Protein AF-0000000084535121 (afdb_homodimer)

Organism: Streptomyces rubellomurinus (strain ATCC 31215) (NCBI:txid359131)

Radius of gyration: 34.76 Å; Cα contacts (8 Å, |Δi|>4): 425; chains: 2; bounding box: 205×73×50 Å

Secondary structure (DSSP, 8-state):
-----------------------------HHHHHHHHHHHHHHHHHHTT--TTT--HHHHHHHHT--HHHHHTT-SSHHHHHHHHHHHHSPPPPPP-SS-HHHHHHHHHHHHHHHHHHHHH-HHHHHHHHHHHH-HHHHHHHIIIIIHHHHHHHHHHHHHHHHTTSS-SSS-HHHHHHHHHHHHHHHHHH-TT-----TTHHHHHHHHHHH-SSPP-----/-----------------------------HHHHHHHHHHHHHHHHHHTT--TTT--HHHHHHHHT--HHHHHTT-SSHHHHHHHHHHHHSPPPPPP-SS-HHHHHHHHHHHHHHHHHHHHH-HHHHHHHHHHHH-HHHHHHHIIIIIHHHHHHHHHHHHHHHHTTSS-SSS-HHHHHHHHHHHHHHHHHH-TT-----TTHHHHHHHHHHH-SSPP-----

Solvent-accessible surface area (backbone atoms only — not comparable to full-atom values): 25268 Å² total; per-residue (Å²): 134,83,80,77,77,79,80,79,76,76,77,77,72,77,69,77,75,75,69,77,71,78,74,73,74,81,66,67,57,70,68,54,47,51,50,48,32,41,44,50,26,51,51,49,42,39,72,72,65,48,49,80,86,71,58,44,66,66,58,38,19,61,65,34,71,46,56,62,66,66,51,50,74,75,24,92,42,64,41,49,44,54,39,48,49,54,51,65,75,40,78,74,84,79,73,81,74,80,68,54,45,65,55,37,50,29,48,55,43,36,50,53,34,49,43,35,52,47,43,72,70,31,62,67,52,44,51,49,50,52,54,33,68,66,33,70,69,32,43,55,36,34,40,63,69,49,49,46,54,53,50,49,54,51,45,52,43,48,52,46,15,33,74,70,54,58,28,40,74,92,56,56,65,69,58,51,41,26,56,68,46,8,20,53,52,39,45,48,67,74,32,91,81,48,86,63,77,59,85,56,49,31,49,53,51,51,52,42,41,36,65,18,41,32,50,77,79,66,74,82,123,135,80,80,76,75,79,79,78,76,75,74,77,71,77,70,74,77,75,68,77,70,76,74,75,74,80,66,67,56,70,67,52,46,50,49,50,34,40,45,49,27,50,52,51,43,39,72,72,64,49,48,80,86,70,58,44,65,67,59,38,19,60,66,35,72,47,56,61,66,66,51,51,74,76,23,92,43,63,42,49,45,54,41,49,50,53,51,64,75,41,76,75,85,80,72,83,75,80,66,53,46,65,55,37,50,28,47,55,44,38,50,53,35,51,43,36,53,47,42,73,69,30,60,65,51,44,54,50,50,53,53,32,67,64,33,70,68,32,43,54,37,34,42,64,69,49,48,47,55,54,49,50,52,52,44,52,44,47,51,48,15,34,74,73,54,56,27,40,74,92,57,55,67,68,59,51,43,28,55,67,46,7,20,52,51,39,45,47,68,76,31,91,80,47,85,63,75,58,85,57,47,32,50,53,51,50,52,42,42,36,66,19,40,33,52,78,78,67,74,82,122

Foldseek 3Di:
DPPPPDDPPPPVPPPPPPPPDPPDPPPDPPLVLLLVLLLVLVVVCVVVPQALVRDDLVSSCVSSVHDSVSVCVPPVDSLLSLLVSLLVVFDDQDDQPPDALLVRLLVLLLSLLVRLVCCLPPVVNVRSVVRLVVDVSNVVSNCVPPVVVSLVSNLVSQVRCCVVPLDPDPDDSVVVSCQSNVVSNVQSPPDSPRDSPPSCVSVVSSVDSSVDDDDDPPPPD/DPPPPDPPPPPVPPPPPPPPDPPDPPPDPPLVLLLVLLLVLVVVCVVVPQALVRDDLVSSCVSSVHDSVSVCVPPVGSLLSLLVSLLVVFDDQDDDPPDALLVVLLVLLLSLLVRLVCCLPPVVNVRSVVRLVVDVSNVVSNCVPPVVVSLVSNLVSQVRCCVVPLDPDPDDSVVVSCQSNVVSNVQSPPDSPRDSPPSCVSVVSSVDSSVDDDDDPPPPD

Sequence (442 aa):
MKTETPAAGADDPTAASGQPCPAARRGRPRSEAAEQAIFTAVEDLMAAGTTMSELTIEGIATAAGVGKATIYRRWPNKEALLVDVVGRLELQIPEPTGGTARDDLINIVDYTRRRGLAKRSAWILKAAFGQMQSLPGLHLAYRERVIKPRREAALRVIRRAVDEGVLRADLDVALLGDLLMGPIVYRSMLWDDSDLEDPDLARKMIDSLLEGLAPSTSPASMKTETPAAGADDPTAASGQPCPAARRGRPRSEAAEQAIFTAVEDLMAAGTTMSELTIEGIATAAGVGKATIYRRWPNKEALLVDVVGRLELQIPEPTGGTARDDLINIVDYTRRRGLAKRSAWILKAAFGQMQSLPGLHLAYRERVIKPRREAALRVIRRAVDEGVLRADLDVALLGDLLMGPIVYRSMLWDDSDLEDPDLARKMIDSLLEGLAPSTSPAS

Nearest PDB structures (foldseek):
  2fq4-assembly1_A-2  TM=7.867E-01  e=3.434E-07  Bacillus cereus ATCC 14579
  2id3-assembly1_A  TM=6.563E-01  e=5.015E-05  Streptomyces coelicolor
  2o7t-assembly1_A-2  TM=3.309E-01  e=7.830E-04  Corynebacterium glutamicum
  5nz1-assembly2_C  TM=4.377E-01  e=5.538E-03  Mycobacterium tuberculosis H37Rv
  3q0v-assembly1_A  TM=3.929E-01  e=6.672E-03  Mycobacterium tuberculosis

Structure (mmCIF, N/CA/C/O backbone):
data_AF-0000000084535121-model_v1
#
loop_
_entity.id
_entity.type
_entity.pdbx_description
1 polymer 'HTH tetR-type domain-containing protein'
#
loop_
_atom_site.group_PDB
_atom_site.id
_atom_site.type_symbol
_atom_site.label_atom_id
_atom_site.label_alt_id
_atom_site.label_comp_id
_atom_site.label_asym_id
_atom_site.label_entity_id
_atom_site.label_seq_id
_atom_site.pdbx_PDB_ins_code
_atom_site.Cartn_x
_atom_site.Cartn_y
_atom_site.Cartn_z
_atom_site.occupancy
_atom_site.B_iso_or_equiv
_atom_site.auth_seq_id
_atom_site.auth_comp_id
_atom_site.auth_asym_id
_atom_site.auth_atom_id
_atom_site.pdbx_PDB_model_num
ATOM 1 N N . MET A 1 1 ? 102.562 -37.531 -2.752 1 25.92 1 MET A N 1
ATOM 2 C CA . MET A 1 1 ? 101.125 -37.812 -2.793 1 25.92 1 MET A CA 1
ATOM 3 C C . MET A 1 1 ? 100.312 -36.625 -2.363 1 25.92 1 MET A C 1
ATOM 5 O O . MET A 1 1 ? 100.125 -36.375 -1.169 1 25.92 1 MET A O 1
ATOM 9 N N . LYS A 1 2 ? 100.562 -35.406 -3.061 1 31.5 2 LYS A N 1
ATOM 10 C CA . LYS A 1 2 ? 100.188 -34.031 -2.793 1 31.5 2 LYS A CA 1
ATOM 11 C C . LYS A 1 2 ? 98.688 -33.844 -2.84 1 31.5 2 LYS A C 1
ATOM 13 O O . LYS A 1 2 ? 98.062 -34.094 -3.859 1 31.5 2 LYS A O 1
ATOM 18 N N . THR A 1 3 ? 98 -34.062 -1.698 1 32.81 3 THR A N 1
ATOM 19 C CA . THR A 1 3 ? 96.562 -34.125 -1.456 1 32.81 3 THR A CA 1
ATOM 20 C C . THR A 1 3 ? 95.875 -32.812 -1.851 1 32.81 3 THR A C 1
ATOM 22 O O . THR A 1 3 ? 96.188 -31.75 -1.301 1 32.81 3 THR A O 1
ATOM 25 N N . GLU A 1 4 ? 95.5 -32.625 -3.15 1 33.5 4 GLU A N 1
ATOM 26 C CA . GLU A 1 4 ? 94.875 -31.469 -3.787 1 33.5 4 GLU A CA 1
ATOM 27 C C . GLU A 1 4 ? 93.562 -31.172 -3.146 1 33.5 4 GLU A C 1
ATOM 29 O O . GLU A 1 4 ? 92.688 -32.031 -3.102 1 33.5 4 GLU A O 1
ATOM 34 N N . THR A 1 5 ? 93.5 -30.328 -2.107 1 35.91 5 THR A N 1
ATOM 35 C CA . THR A 1 5 ? 92.312 -29.969 -1.291 1 35.91 5 THR A CA 1
ATOM 36 C C . THR A 1 5 ? 91.25 -29.25 -2.135 1 35.91 5 THR A C 1
ATOM 38 O O . THR A 1 5 ? 91.562 -28.219 -2.752 1 35.91 5 THR A O 1
ATOM 41 N N . PRO A 1 6 ? 90.25 -29.953 -2.812 1 33.53 6 PRO A N 1
ATOM 42 C CA . PRO A 1 6 ? 89.375 -29.266 -3.717 1 33.53 6 PRO A CA 1
ATOM 43 C C . PRO A 1 6 ? 88.562 -28.172 -3.018 1 33.53 6 PRO A C 1
ATOM 45 O O . PRO A 1 6 ? 88.25 -28.281 -1.819 1 33.53 6 PRO A O 1
ATOM 48 N N . ALA A 1 7 ? 88.625 -26.938 -3.465 1 31.36 7 ALA A N 1
ATOM 49 C CA . ALA A 1 7 ? 88 -25.672 -3.061 1 31.36 7 ALA A CA 1
ATOM 50 C C . ALA A 1 7 ? 86.5 -25.781 -3.129 1 31.36 7 ALA A C 1
ATOM 52 O O . ALA A 1 7 ? 85.938 -26.047 -4.191 1 31.36 7 ALA A O 1
ATOM 53 N N . ALA A 1 8 ? 85.812 -26.312 -2.133 1 30.08 8 ALA A N 1
ATOM 54 C CA . ALA A 1 8 ? 84.312 -26.422 -2.074 1 30.08 8 ALA A CA 1
ATOM 55 C C . ALA A 1 8 ? 83.688 -25.062 -2.295 1 30.08 8 ALA A C 1
ATOM 57 O O . ALA A 1 8 ? 83.938 -24.125 -1.538 1 30.08 8 ALA A O 1
ATOM 58 N N . GLY A 1 9 ? 83.562 -24.547 -3.527 1 27.86 9 GLY A N 1
ATOM 59 C CA . GLY A 1 9 ? 82.875 -23.297 -3.846 1 27.86 9 GLY A CA 1
ATOM 60 C C . GLY A 1 9 ? 81.5 -23.25 -3.275 1 27.86 9 GLY A C 1
ATOM 61 O O . GLY A 1 9 ? 80.688 -24.125 -3.523 1 27.86 9 GLY A O 1
ATOM 62 N N . ALA A 1 10 ? 81.312 -22.828 -2.021 1 29.38 10 ALA A N 1
ATOM 63 C CA . ALA A 1 10 ? 80.062 -22.641 -1.286 1 29.38 10 ALA A CA 1
ATOM 64 C C . ALA A 1 10 ? 79.125 -21.766 -2.082 1 29.38 10 ALA A C 1
ATOM 66 O O . ALA A 1 10 ? 79.375 -20.609 -2.363 1 29.38 10 ALA A O 1
ATOM 67 N N . ASP A 1 11 ? 78.5 -22.25 -3.201 1 31.09 11 ASP A N 1
ATOM 68 C CA . ASP A 1 11 ? 77.5 -21.5 -3.92 1 31.09 11 ASP A CA 1
ATOM 69 C C . ASP A 1 11 ? 76.375 -21.047 -2.975 1 31.09 11 ASP A C 1
ATOM 71 O O . ASP A 1 11 ? 75.75 -21.859 -2.301 1 31.09 11 ASP A O 1
ATOM 75 N N . ASP A 1 12 ? 76.562 -19.938 -2.207 1 31.16 12 ASP A N 1
ATOM 76 C CA . ASP A 1 12 ? 75.562 -19.375 -1.305 1 31.16 12 ASP A CA 1
ATOM 77 C C . ASP A 1 12 ? 74.25 -19.109 -2.033 1 31.16 12 ASP A C 1
ATOM 79 O O . ASP A 1 12 ? 74.188 -18.344 -3.002 1 31.16 12 ASP A O 1
ATOM 83 N N . PRO A 1 13 ? 73.312 -20.047 -2.285 1 35.09 13 PRO A N 1
ATOM 84 C CA . PRO A 1 13 ? 72.062 -19.812 -2.967 1 35.09 13 PRO A CA 1
ATOM 85 C C . PRO A 1 13 ? 71.188 -18.734 -2.303 1 35.09 13 PRO A C 1
ATOM 87 O O . PRO A 1 13 ? 70 -18.656 -2.527 1 35.09 13 PRO A O 1
ATOM 90 N N . THR A 1 14 ? 71.75 -17.781 -1.583 1 33.84 14 THR A N 1
ATOM 91 C CA . THR A 1 14 ? 70.75 -16.906 -0.915 1 33.84 14 THR A CA 1
ATOM 92 C C . THR A 1 14 ? 69.875 -16.203 -1.934 1 33.84 14 THR A C 1
ATOM 94 O O . THR A 1 14 ? 70.25 -15.156 -2.475 1 33.84 14 THR A O 1
ATOM 97 N N . ALA A 1 15 ? 69.438 -16.828 -3.064 1 30.94 15 ALA A N 1
ATOM 98 C CA . ALA A 1 15 ? 68.562 -16.047 -3.898 1 30.94 15 ALA A CA 1
ATOM 99 C C . ALA A 1 15 ? 67.375 -15.5 -3.074 1 30.94 15 ALA A C 1
ATOM 101 O O . ALA A 1 15 ? 66.688 -16.25 -2.383 1 30.94 15 ALA A O 1
ATOM 102 N N . ALA A 1 16 ? 67.438 -14.219 -2.648 1 33.22 16 ALA A N 1
ATOM 103 C CA . ALA A 1 16 ? 66.438 -13.422 -2.002 1 33.22 16 ALA A CA 1
ATOM 104 C C . ALA A 1 16 ? 65.062 -13.586 -2.707 1 33.22 16 ALA A C 1
ATOM 106 O O . ALA A 1 16 ? 65 -13.406 -3.924 1 33.22 16 ALA A O 1
ATOM 107 N N . SER A 1 17 ? 64.25 -14.531 -2.332 1 35.78 17 SER A N 1
ATOM 108 C CA . SER A 1 17 ? 62.875 -14.664 -2.76 1 35.78 17 SER A CA 1
ATOM 109 C C . SER A 1 17 ? 62.156 -13.312 -2.754 1 35.78 17 SER A C 1
ATOM 111 O O . SER A 1 17 ? 62.031 -12.688 -1.701 1 35.78 17 SER A O 1
ATOM 113 N N . GLY A 1 18 ? 62.406 -12.445 -3.787 1 35.59 18 GLY A N 1
ATOM 114 C CA . GLY A 1 18 ? 61.625 -11.234 -3.941 1 35.59 18 GLY A CA 1
ATOM 115 C C . GLY A 1 18 ? 60.156 -11.438 -3.652 1 35.59 18 GLY A C 1
ATOM 116 O O . GLY A 1 18 ? 59.469 -12.18 -4.367 1 35.59 18 GLY A O 1
ATOM 117 N N . GLN A 1 19 ? 59.75 -11.5 -2.396 1 38.69 19 GLN A N 1
ATOM 118 C CA . GLN A 1 19 ? 58.344 -11.508 -2.062 1 38.69 19 GLN A CA 1
ATOM 119 C C . GLN A 1 19 ? 57.562 -10.477 -2.887 1 38.69 19 GLN A C 1
ATOM 121 O O . GLN A 1 19 ? 58 -9.336 -3.031 1 38.69 19 GLN A O 1
ATOM 126 N N . PRO A 1 20 ? 56.719 -10.898 -3.867 1 42.5 20 PRO A N 1
ATOM 127 C CA . PRO A 1 20 ? 55.938 -9.938 -4.637 1 42.5 20 PRO A CA 1
ATOM 128 C C . PRO A 1 20 ? 55.312 -8.852 -3.762 1 42.5 20 PRO A C 1
ATOM 130 O O . PRO A 1 20 ? 55.031 -9.086 -2.582 1 42.5 20 PRO A O 1
ATOM 133 N N . CYS A 1 21 ? 55.75 -7.602 -3.904 1 38.84 21 CYS A N 1
ATOM 134 C CA . CYS A 1 21 ? 55.125 -6.457 -3.258 1 38.84 21 CYS A CA 1
ATOM 135 C C . CYS A 1 21 ? 53.594 -6.59 -3.279 1 38.84 21 CYS A C 1
ATOM 137 O O . CYS A 1 21 ? 53.031 -7.031 -4.277 1 38.84 21 CYS A O 1
ATOM 139 N N . PRO A 1 22 ? 52.906 -6.738 -2.186 1 38.47 22 PRO A N 1
ATOM 140 C CA . PRO A 1 22 ? 51.438 -6.801 -2.225 1 38.47 22 PRO A CA 1
ATOM 141 C C . PRO A 1 22 ? 50.844 -5.758 -3.156 1 38.47 22 PRO A C 1
ATOM 143 O O . PRO A 1 22 ? 51.375 -4.664 -3.311 1 38.47 22 PRO A O 1
ATOM 146 N N . ALA A 1 23 ? 50.281 -6.094 -4.312 1 39.62 23 ALA A N 1
ATOM 147 C CA . ALA A 1 23 ? 49.531 -5.23 -5.223 1 39.62 23 ALA A CA 1
ATOM 148 C C . ALA A 1 23 ? 48.812 -4.129 -4.457 1 39.62 23 ALA A C 1
ATOM 150 O O . ALA A 1 23 ? 48.156 -4.391 -3.441 1 39.62 23 ALA A O 1
ATOM 151 N N . ALA A 1 24 ? 49.156 -2.904 -4.496 1 41.66 24 ALA A N 1
ATOM 152 C CA . ALA A 1 24 ? 48.438 -1.734 -4.004 1 41.66 24 ALA A CA 1
ATOM 153 C C . ALA A 1 24 ? 46.938 -1.904 -4.184 1 41.66 24 ALA A C 1
ATOM 155 O O . ALA A 1 24 ? 46.469 -2.332 -5.246 1 41.66 24 ALA A O 1
ATOM 156 N N . ARG A 1 25 ? 46.188 -2.188 -3.25 1 42.47 25 ARG A N 1
ATOM 157 C CA . ARG A 1 25 ? 44.719 -2.252 -3.268 1 42.47 25 ARG A CA 1
ATOM 158 C C . ARG A 1 25 ? 44.156 -1.23 -4.242 1 42.47 25 ARG A C 1
ATOM 160 O O . ARG A 1 25 ? 44.375 -0.027 -4.094 1 42.47 25 ARG A O 1
ATOM 167 N N . ARG A 1 26 ? 44.031 -1.426 -5.477 1 42.69 26 ARG A N 1
ATOM 168 C CA . ARG A 1 26 ? 43.344 -0.539 -6.41 1 42.69 26 ARG A CA 1
ATOM 169 C C . ARG A 1 26 ? 42.188 0.176 -5.727 1 42.69 26 ARG A C 1
ATOM 171 O O . ARG A 1 26 ? 41.25 -0.467 -5.246 1 42.69 26 ARG A O 1
ATOM 178 N N . GLY A 1 27 ? 42.438 1.313 -5 1 41.91 27 GLY A N 1
ATOM 179 C CA . GLY A 1 27 ? 41.438 2.154 -4.363 1 41.91 27 GLY A CA 1
ATOM 180 C C . GLY A 1 27 ? 40.219 2.406 -5.238 1 41.91 27 GLY A C 1
ATOM 181 O O . GLY A 1 27 ? 40.25 2.154 -6.445 1 41.91 27 GLY A O 1
ATOM 182 N N . ARG A 1 28 ? 39 2.58 -4.656 1 54.19 28 ARG A N 1
ATOM 183 C CA . ARG A 1 28 ? 37.781 2.934 -5.383 1 54.19 28 ARG A CA 1
ATOM 184 C C . ARG A 1 28 ? 38.062 4.07 -6.367 1 54.19 28 ARG A C 1
ATOM 186 O O . ARG A 1 28 ? 38.719 5.051 -6.027 1 54.19 28 ARG A O 1
ATOM 193 N N . PRO A 1 29 ? 37.781 3.846 -7.652 1 58.12 29 PRO A N 1
ATOM 194 C CA . PRO A 1 29 ? 37.938 4.977 -8.57 1 58.12 29 PRO A CA 1
ATOM 195 C C . PRO A 1 29 ? 37.438 6.289 -7.98 1 58.12 29 PRO A C 1
ATOM 197 O O . PRO A 1 29 ? 36.531 6.285 -7.137 1 58.12 29 PRO A O 1
ATOM 200 N N . ARG A 1 30 ? 38.062 7.312 -8.172 1 60.16 30 ARG A N 1
ATOM 201 C CA . ARG A 1 30 ? 37.844 8.656 -7.648 1 60.16 30 ARG A CA 1
ATOM 202 C C . ARG A 1 30 ? 36.344 8.969 -7.598 1 60.16 30 ARG A C 1
ATOM 204 O O . ARG A 1 30 ? 35.875 9.578 -6.637 1 60.16 30 ARG A O 1
ATOM 211 N N . SER A 1 31 ? 35.656 8.375 -8.539 1 73.81 31 SER A N 1
ATOM 212 C CA . SER A 1 31 ? 34.219 8.633 -8.641 1 73.81 31 SER A CA 1
ATOM 213 C C . SER A 1 31 ? 33.469 7.891 -7.555 1 73.81 31 SER A C 1
ATOM 215 O O . SER A 1 31 ? 32.562 8.461 -6.926 1 73.81 31 SER A O 1
ATOM 217 N N . GLU A 1 32 ? 34 6.785 -7.188 1 81.44 32 GLU A N 1
ATOM 218 C CA . GLU A 1 32 ? 33.312 6.012 -6.156 1 81.44 32 GLU A CA 1
ATOM 219 C C . GLU A 1 32 ? 33.625 6.562 -4.766 1 81.44 32 GLU A C 1
ATOM 221 O O . GLU A 1 32 ? 32.75 6.586 -3.898 1 81.44 32 GLU A O 1
ATOM 226 N N . ALA A 1 33 ? 34.812 7.055 -4.676 1 86.56 33 ALA A N 1
ATOM 227 C CA . ALA A 1 33 ? 35.219 7.645 -3.4 1 86.56 33 ALA A CA 1
ATOM 228 C C . ALA A 1 33 ? 34.438 8.914 -3.115 1 86.56 33 ALA A C 1
ATOM 230 O O . ALA A 1 33 ? 34 9.148 -1.98 1 86.56 33 ALA A O 1
ATOM 231 N N . ALA A 1 34 ? 34.281 9.68 -4.125 1 90 34 ALA A N 1
ATOM 232 C CA . ALA A 1 34 ? 33.5 10.914 -3.969 1 90 34 ALA A CA 1
ATOM 233 C C . ALA A 1 34 ? 32.062 10.609 -3.631 1 90 34 ALA A C 1
ATOM 235 O O . ALA A 1 34 ? 31.453 11.273 -2.779 1 90 34 ALA A O 1
ATOM 236 N N . GLU A 1 35 ? 31.547 9.656 -4.309 1 90.81 35 GLU A N 1
ATOM 237 C CA . GLU A 1 35 ? 30.172 9.258 -4.043 1 90.81 35 GLU A CA 1
ATOM 238 C C . GLU A 1 35 ? 29.984 8.805 -2.596 1 90.81 35 GLU A C 1
ATOM 240 O O . GLU A 1 35 ? 29.047 9.219 -1.921 1 90.81 35 GLU A O 1
ATOM 245 N N . GLN A 1 36 ? 30.922 8.031 -2.162 1 91.5 36 GLN A N 1
ATOM 246 C CA . GLN A 1 36 ? 30.859 7.535 -0.792 1 91.5 36 GLN A CA 1
ATOM 247 C C . GLN A 1 36 ? 30.984 8.68 0.214 1 91.5 36 GLN A C 1
ATOM 249 O O . GLN A 1 36 ? 30.297 8.688 1.237 1 91.5 36 GLN A O 1
ATOM 254 N N . ALA A 1 37 ? 31.875 9.547 -0.101 1 93.94 37 ALA A N 1
ATOM 255 C CA . ALA A 1 37 ? 32.062 10.711 0.764 1 93.94 37 ALA A CA 1
ATOM 256 C C . ALA A 1 37 ? 30.766 11.531 0.861 1 93.94 37 ALA A C 1
ATOM 258 O O . ALA A 1 37 ? 30.422 12.023 1.937 1 93.94 37 ALA A O 1
ATOM 259 N N . ILE A 1 38 ? 30.109 11.648 -0.237 1 94.62 38 ILE A N 1
ATOM 260 C CA . ILE A 1 38 ? 28.875 12.422 -0.296 1 94.62 38 ILE A CA 1
ATOM 261 C C . ILE A 1 38 ? 27.781 11.719 0.502 1 94.62 38 ILE A C 1
ATOM 263 O O . ILE A 1 38 ? 27.078 12.344 1.292 1 94.62 38 ILE A O 1
ATOM 267 N N . PHE A 1 39 ? 27.688 10.445 0.357 1 92.06 39 PHE A N 1
ATOM 268 C CA . PHE A 1 39 ? 26.719 9.68 1.118 1 92.06 39 PHE A CA 1
ATOM 269 C C . PHE A 1 39 ? 27 9.773 2.613 1 92.06 39 PHE A C 1
ATOM 271 O O . PHE A 1 39 ? 26.078 10.031 3.402 1 92.06 39 PHE A O 1
ATOM 278 N N . THR A 1 40 ? 28.234 9.641 2.961 1 92.12 40 THR A N 1
ATOM 279 C CA . THR A 1 40 ? 28.625 9.711 4.363 1 92.12 40 THR A CA 1
ATOM 280 C C . THR A 1 40 ? 28.328 11.094 4.941 1 92.12 40 THR A C 1
ATOM 282 O O . THR A 1 40 ? 27.844 11.203 6.07 1 92.12 40 THR A O 1
ATOM 285 N N . ALA A 1 41 ? 28.547 12.062 4.168 1 94.5 41 ALA A N 1
ATOM 286 C CA . ALA A 1 41 ? 28.281 13.43 4.598 1 94.5 41 ALA A CA 1
ATOM 287 C C . ALA A 1 41 ? 26.797 13.625 4.898 1 94.5 41 ALA A C 1
ATOM 289 O O . ALA A 1 41 ? 26.438 14.219 5.922 1 94.5 41 ALA A O 1
ATOM 290 N N . VAL A 1 42 ? 25.969 13.164 3.98 1 91.5 42 VAL A N 1
ATOM 291 C CA . VAL A 1 42 ? 24.531 13.289 4.176 1 91.5 42 VAL A CA 1
ATOM 292 C C . VAL A 1 42 ? 24.109 12.539 5.434 1 91.5 42 VAL A C 1
ATOM 294 O O . VAL A 1 42 ? 23.359 13.07 6.266 1 91.5 42 VAL A O 1
ATOM 297 N N . GLU A 1 43 ? 24.594 11.336 5.613 1 86.81 43 GLU A N 1
ATOM 298 C CA . GLU A 1 43 ? 24.266 10.516 6.777 1 86.81 43 GLU A CA 1
ATOM 299 C C . GLU A 1 43 ? 24.703 11.188 8.07 1 86.81 43 GLU A C 1
ATOM 301 O O . GLU A 1 43 ? 23.969 11.211 9.047 1 86.81 43 GLU A O 1
ATOM 306 N N . ASP A 1 44 ? 25.875 11.719 8.062 1 89.25 44 ASP A N 1
ATOM 307 C CA . ASP A 1 44 ? 26.422 12.383 9.242 1 89.25 44 ASP A CA 1
ATOM 308 C C . ASP A 1 44 ? 25.609 13.617 9.609 1 89.25 44 ASP A C 1
ATOM 310 O O . ASP A 1 44 ? 25.328 13.852 10.789 1 89.25 44 ASP A O 1
ATOM 314 N N . LEU A 1 45 ? 25.25 14.359 8.625 1 90.75 45 LEU A N 1
ATOM 315 C CA . LEU A 1 45 ? 24.453 15.562 8.867 1 90.75 45 LEU A CA 1
ATOM 316 C C . LEU A 1 45 ? 23.094 15.211 9.453 1 90.75 45 LEU A C 1
ATOM 318 O O . LEU A 1 45 ? 22.625 15.867 10.391 1 90.75 45 LEU A O 1
ATOM 322 N N . MET A 1 46 ? 22.547 14.188 8.93 1 83.62 46 MET A N 1
ATOM 323 C CA . MET A 1 46 ? 21.234 13.766 9.43 1 83.62 46 MET A CA 1
ATOM 324 C C . MET A 1 46 ? 21.359 13.188 10.836 1 83.62 46 MET A C 1
ATOM 326 O O . MET A 1 46 ? 20.5 13.422 11.688 1 83.62 46 MET A O 1
ATOM 330 N N . ALA A 1 47 ? 22.406 12.5 11.047 1 82.56 47 ALA A N 1
ATOM 331 C CA . ALA A 1 47 ? 22.656 11.945 12.367 1 82.56 47 ALA A CA 1
ATOM 332 C C . ALA A 1 47 ? 22.859 13.047 13.398 1 82.56 47 ALA A C 1
ATOM 334 O O . ALA A 1 47 ? 22.516 12.875 14.578 1 82.56 47 ALA A O 1
ATOM 335 N N . ALA A 1 48 ? 23.328 14.094 12.93 1 87.25 48 ALA A N 1
ATOM 336 C CA . ALA A 1 48 ? 23.594 15.234 13.805 1 87.25 48 ALA A CA 1
ATOM 337 C C . ALA A 1 48 ? 22.312 16.047 14.039 1 87.25 48 ALA A C 1
ATOM 339 O O . ALA A 1 48 ? 22.328 17.016 14.805 1 87.25 48 ALA A O 1
ATOM 340 N N . GLY A 1 49 ? 21.25 15.625 13.328 1 82.62 49 GLY A N 1
ATOM 341 C CA . GLY A 1 49 ? 19.969 16.25 13.648 1 82.62 49 GLY A CA 1
ATOM 342 C C . GLY A 1 49 ? 19.422 17.094 12.523 1 82.62 49 GLY A C 1
ATOM 343 O O . GLY A 1 49 ? 18.312 17.641 12.625 1 82.62 49 GLY A O 1
ATOM 344 N N . THR A 1 50 ? 20.25 17.25 11.477 1 85.56 50 THR A N 1
ATOM 345 C CA . THR A 1 50 ? 19.766 18.047 10.352 1 85.56 50 THR A CA 1
ATOM 346 C C . THR A 1 50 ? 18.656 17.297 9.617 1 85.56 50 THR A C 1
ATOM 348 O O . THR A 1 50 ? 18.781 16.125 9.305 1 85.56 50 THR A O 1
ATOM 351 N N . THR A 1 51 ? 17.562 17.984 9.359 1 82.38 51 THR A N 1
ATOM 352 C CA . THR A 1 51 ? 16.453 17.375 8.641 1 82.38 51 THR A CA 1
ATOM 353 C C . THR A 1 51 ? 16.703 17.406 7.137 1 82.38 51 THR A C 1
ATOM 355 O O . THR A 1 51 ? 17.547 18.172 6.652 1 82.38 51 THR A O 1
ATOM 358 N N . MET A 1 52 ? 15.969 16.625 6.41 1 81.81 52 MET A N 1
ATOM 359 C CA . MET A 1 52 ? 16.125 16.547 4.961 1 81.81 52 MET A CA 1
ATOM 360 C C . MET A 1 52 ? 15.82 17.891 4.312 1 81.81 52 MET A C 1
ATOM 362 O O . MET A 1 52 ? 16.453 18.266 3.32 1 81.81 52 MET A O 1
ATOM 366 N N . SER A 1 53 ? 14.883 18.562 4.883 1 81.44 53 SER A N 1
ATOM 367 C CA . SER A 1 53 ? 14.5 19.859 4.336 1 81.44 53 SER A CA 1
ATOM 368 C C . SER A 1 53 ? 15.594 20.891 4.551 1 81.44 53 SER A C 1
ATOM 370 O O . SER A 1 53 ? 15.719 21.844 3.775 1 81.44 53 SER A O 1
ATOM 372 N N . GLU A 1 54 ? 16.375 20.703 5.488 1 88.75 54 GLU A N 1
ATOM 373 C CA . GLU A 1 54 ? 17.406 21.672 5.863 1 88.75 54 GLU A CA 1
ATOM 374 C C . GLU A 1 54 ? 18.703 21.406 5.102 1 88.75 54 GLU A C 1
ATOM 376 O O . GLU A 1 54 ? 19.578 22.281 5.043 1 88.75 54 GLU A O 1
ATOM 381 N N . LEU A 1 55 ? 18.781 20.25 4.629 1 90.88 55 LEU A N 1
ATOM 382 C CA . LEU A 1 55 ? 19.984 19.922 3.879 1 90.88 55 LEU A CA 1
ATOM 383 C C . LEU A 1 55 ? 20.078 20.766 2.611 1 90.88 55 LEU A C 1
ATOM 385 O O . LEU A 1 55 ? 19.078 21.031 1.957 1 90.88 55 LEU A O 1
ATOM 389 N N . THR A 1 56 ? 21.328 21.25 2.273 1 93.88 56 THR A N 1
ATOM 390 C CA . THR A 1 56 ? 21.609 21.969 1.039 1 93.88 56 THR A CA 1
ATOM 391 C C . THR A 1 56 ? 22.766 21.328 0.286 1 93.88 56 THR A C 1
ATOM 393 O O . THR A 1 56 ? 23.625 20.672 0.889 1 93.88 56 THR A O 1
ATOM 396 N N . ILE A 1 57 ? 22.703 21.594 -1.038 1 95.5 57 ILE A N 1
ATOM 397 C CA . ILE A 1 57 ? 23.797 21.078 -1.856 1 95.5 57 ILE A CA 1
ATOM 398 C C . ILE A 1 57 ? 25.125 21.688 -1.387 1 95.5 57 ILE A C 1
ATOM 400 O O . ILE A 1 57 ? 26.125 21 -1.29 1 95.5 57 ILE A O 1
ATOM 404 N N . GLU A 1 58 ? 25.094 22.922 -1.025 1 96.06 58 GLU A N 1
ATOM 405 C CA . GLU A 1 58 ? 26.297 23.609 -0.542 1 96.06 58 GLU A CA 1
ATOM 406 C C . GLU A 1 58 ? 26.797 23 0.768 1 96.06 58 GLU A C 1
ATOM 408 O O . GLU A 1 58 ? 27.984 22.734 0.932 1 96.06 58 GLU A O 1
ATOM 413 N N . GLY A 1 59 ? 25.922 22.781 1.636 1 95.88 59 GLY A N 1
ATOM 414 C CA . GLY A 1 59 ? 26.266 22.172 2.91 1 95.88 59 GLY A CA 1
ATOM 415 C C . GLY A 1 59 ? 26.812 20.766 2.773 1 95.88 59 GLY A C 1
ATOM 416 O O . GLY A 1 59 ? 27.781 20.406 3.449 1 95.88 59 GLY A O 1
ATOM 417 N N . ILE A 1 60 ? 26.219 19.984 1.893 1 96.5 60 ILE A N 1
ATOM 418 C CA . ILE A 1 60 ? 26.641 18.609 1.651 1 96.5 60 ILE A CA 1
ATOM 419 C C . ILE A 1 60 ? 28.031 18.609 1.004 1 96.5 60 ILE A C 1
ATOM 421 O O . ILE A 1 60 ? 28.906 17.828 1.397 1 96.5 60 ILE A O 1
ATOM 425 N N . ALA A 1 61 ? 28.172 19.5 0.062 1 96.94 61 ALA A N 1
ATOM 426 C CA . ALA A 1 61 ? 29.453 19.609 -0.624 1 96.94 61 ALA A CA 1
ATOM 427 C C . ALA A 1 61 ? 30.578 19.953 0.358 1 96.94 61 ALA A C 1
ATOM 429 O O . ALA A 1 61 ? 31.641 19.312 0.333 1 96.94 61 ALA A O 1
ATOM 430 N N . THR A 1 62 ? 30.328 20.844 1.195 1 97.19 62 THR A N 1
ATOM 431 C CA . THR A 1 62 ? 31.297 21.266 2.201 1 97.19 62 THR A CA 1
ATOM 432 C C . THR A 1 62 ? 31.641 20.109 3.145 1 97.19 62 THR A C 1
ATOM 434 O O . THR A 1 62 ? 32.812 19.828 3.387 1 97.19 62 THR A O 1
ATOM 437 N N . ALA A 1 63 ? 30.719 19.406 3.568 1 96.12 63 ALA A N 1
ATOM 438 C CA . ALA A 1 63 ? 30.906 18.297 4.512 1 96.12 63 ALA A CA 1
ATOM 439 C C . ALA A 1 63 ? 31.656 17.141 3.859 1 96.12 63 ALA A C 1
ATOM 441 O O . ALA A 1 63 ? 32.438 16.453 4.516 1 96.12 63 ALA A O 1
ATOM 442 N N . ALA A 1 64 ? 31.406 16.953 2.643 1 95.94 64 ALA A N 1
ATOM 443 C CA . ALA A 1 64 ? 32 15.844 1.912 1 95.94 64 ALA A CA 1
ATOM 444 C C . ALA A 1 64 ? 33.406 16.203 1.405 1 95.94 64 ALA A C 1
ATOM 446 O O . ALA A 1 64 ? 34.156 15.328 0.988 1 95.94 64 ALA A O 1
ATOM 447 N N . GLY A 1 65 ? 33.688 17.438 1.389 1 96.12 65 GLY A N 1
ATOM 448 C CA . GLY A 1 65 ? 35 17.891 0.887 1 96.12 65 GLY A CA 1
ATOM 449 C C . GLY A 1 65 ? 35.094 17.828 -0.625 1 96.12 65 GLY A C 1
ATOM 450 O O . GLY A 1 65 ? 36.125 17.453 -1.162 1 96.12 65 GLY A O 1
ATOM 451 N N . VAL A 1 66 ? 33.969 18.078 -1.237 1 95.69 66 VAL A N 1
ATOM 452 C CA . VAL A 1 66 ? 33.938 18.062 -2.697 1 95.69 66 VAL A CA 1
ATOM 453 C C . VAL A 1 66 ? 33.312 19.359 -3.211 1 95.69 66 VAL A C 1
ATOM 455 O O . VAL A 1 66 ? 32.719 20.109 -2.439 1 95.69 66 VAL A O 1
ATOM 458 N N . GLY A 1 67 ? 33.562 19.594 -4.504 1 94.19 67 GLY A N 1
ATOM 459 C CA . GLY A 1 67 ? 32.875 20.719 -5.129 1 94.19 67 GLY A CA 1
ATOM 460 C C . GLY A 1 67 ? 31.438 20.422 -5.48 1 94.19 67 GLY A C 1
ATOM 461 O O . GLY A 1 67 ? 31.062 19.25 -5.621 1 94.19 67 GLY A O 1
ATOM 462 N N . LYS A 1 68 ? 30.625 21.469 -5.684 1 95.06 68 LYS A N 1
ATOM 463 C CA . LYS A 1 68 ? 29.234 21.328 -6.082 1 95.06 68 LYS A CA 1
ATOM 464 C C . LYS A 1 68 ? 29.109 20.625 -7.434 1 95.06 68 LYS A C 1
ATOM 466 O O . LYS A 1 68 ? 28.188 19.828 -7.652 1 95.06 68 LYS A O 1
ATOM 471 N N . ALA A 1 69 ? 30.031 20.906 -8.242 1 94.31 69 ALA A N 1
ATOM 472 C CA . ALA A 1 69 ? 30.031 20.312 -9.586 1 94.31 69 ALA A CA 1
ATOM 473 C C . ALA A 1 69 ? 30.141 18.797 -9.516 1 94.31 69 ALA A C 1
ATOM 475 O O . ALA A 1 69 ? 29.547 18.094 -10.336 1 94.31 69 ALA A O 1
ATOM 476 N N . THR A 1 70 ? 30.828 18.344 -8.539 1 93.94 70 THR A N 1
ATOM 477 C CA . THR A 1 70 ? 30.984 16.906 -8.336 1 93.94 70 THR A CA 1
ATOM 478 C C . THR A 1 70 ? 29.641 16.25 -8 1 93.94 70 THR A C 1
ATOM 480 O O . THR A 1 70 ? 29.344 15.156 -8.469 1 93.94 70 THR A O 1
ATOM 483 N N . ILE A 1 71 ? 28.812 16.953 -7.219 1 95.44 71 ILE A N 1
ATOM 484 C CA . ILE A 1 71 ? 27.5 16.453 -6.832 1 95.44 71 ILE A CA 1
ATOM 485 C C . ILE A 1 71 ? 26.562 16.5 -8.031 1 95.44 71 ILE A C 1
ATOM 487 O O . ILE A 1 71 ? 25.875 15.516 -8.336 1 95.44 71 ILE A O 1
ATOM 491 N N . TYR A 1 72 ? 26.625 17.547 -8.828 1 94.44 72 TYR A N 1
ATOM 492 C CA . TYR A 1 72 ? 25.672 17.781 -9.906 1 94.44 72 TYR A CA 1
ATOM 493 C C . TYR A 1 72 ? 25.984 16.891 -11.109 1 94.44 72 TYR A C 1
ATOM 495 O O . TYR A 1 72 ? 25.141 16.688 -11.977 1 94.44 72 TYR A O 1
ATOM 503 N N . ARG A 1 73 ? 27.188 16.375 -11.164 1 93.69 73 ARG A N 1
ATOM 504 C CA . ARG A 1 73 ? 27.531 15.406 -12.195 1 93.69 73 ARG A CA 1
ATOM 505 C C . ARG A 1 73 ? 26.734 14.117 -12.039 1 93.69 73 ARG A C 1
ATOM 507 O O . ARG A 1 73 ? 26.406 13.453 -13.023 1 93.69 73 ARG A O 1
ATOM 514 N N . ARG A 1 74 ? 26.328 13.922 -10.789 1 92.38 74 ARG A N 1
ATOM 515 C CA . ARG A 1 74 ? 25.703 12.641 -10.5 1 92.38 74 ARG A CA 1
ATOM 516 C C . ARG A 1 74 ? 24.219 12.812 -10.219 1 92.38 74 ARG A C 1
ATOM 518 O O . ARG A 1 74 ? 23.422 11.922 -10.5 1 92.38 74 ARG A O 1
ATOM 525 N N . TRP A 1 75 ? 23.938 13.883 -9.578 1 94.38 75 TRP A N 1
ATOM 526 C CA . TRP A 1 75 ? 22.562 14.141 -9.203 1 94.38 75 TRP A CA 1
ATOM 527 C C . TRP A 1 75 ? 22.094 15.492 -9.719 1 94.38 75 TRP A C 1
ATOM 529 O O . TRP A 1 75 ? 22.703 16.531 -9.422 1 94.38 75 TRP A O 1
ATOM 539 N N . PRO A 1 76 ? 21 15.5 -10.406 1 92.44 76 PRO A N 1
ATOM 540 C CA . PRO A 1 76 ? 20.516 16.75 -10.984 1 92.44 76 PRO A CA 1
ATOM 541 C C . PRO A 1 76 ? 19.984 17.719 -9.93 1 92.44 76 PRO A C 1
ATOM 543 O O . PRO A 1 76 ? 19.875 18.922 -10.195 1 92.44 76 PRO A O 1
ATOM 546 N N . ASN A 1 77 ? 19.625 17.188 -8.805 1 89.69 77 ASN A N 1
ATOM 547 C CA . ASN A 1 77 ? 19.078 18 -7.723 1 89.69 77 ASN A CA 1
ATOM 548 C C . ASN A 1 77 ? 19.25 17.328 -6.367 1 89.69 77 ASN A C 1
ATOM 550 O O . ASN A 1 77 ? 19.703 16.188 -6.293 1 89.69 77 ASN A O 1
ATOM 554 N N . LYS A 1 78 ? 18.953 18.031 -5.363 1 90.25 78 LYS A N 1
ATOM 555 C CA . LYS A 1 78 ? 19.094 17.578 -3.982 1 90.25 78 LYS A CA 1
ATOM 556 C C . LYS A 1 78 ? 18.219 16.359 -3.707 1 90.25 78 LYS A C 1
ATOM 558 O O . LYS A 1 78 ? 18.625 15.43 -3.018 1 90.25 78 LYS A O 1
ATOM 563 N N . GLU A 1 79 ? 17.031 16.375 -4.305 1 87.81 79 GLU A N 1
ATOM 564 C CA . GLU A 1 79 ? 16.078 15.305 -4.082 1 87.81 79 GLU A CA 1
ATOM 565 C C . GLU A 1 79 ? 16.609 13.969 -4.602 1 87.81 79 GLU A C 1
ATOM 567 O O . GLU A 1 79 ? 16.5 12.945 -3.926 1 87.81 79 GLU A O 1
ATOM 572 N N . ALA A 1 80 ? 17.172 14.086 -5.711 1 90.12 80 ALA A N 1
ATOM 573 C CA . ALA A 1 80 ? 17.75 12.883 -6.301 1 90.12 80 ALA A CA 1
ATOM 574 C C . ALA A 1 80 ? 18.875 12.32 -5.426 1 90.12 80 ALA A C 1
ATOM 576 O O . ALA A 1 80 ? 18.953 11.109 -5.211 1 90.12 80 ALA A O 1
ATOM 577 N N . LEU A 1 81 ? 19.625 13.188 -4.91 1 91.5 81 LEU A N 1
ATOM 578 C CA . LEU A 1 81 ? 20.703 12.781 -4.031 1 91.5 81 LEU A CA 1
ATOM 579 C C . LEU A 1 81 ? 20.172 12.156 -2.75 1 91.5 81 LEU A C 1
ATOM 581 O O . LEU A 1 81 ? 20.609 11.07 -2.355 1 91.5 81 LEU A O 1
ATOM 585 N N . LEU A 1 82 ? 19.281 12.75 -2.145 1 88.44 82 LEU A N 1
ATOM 586 C CA . LEU 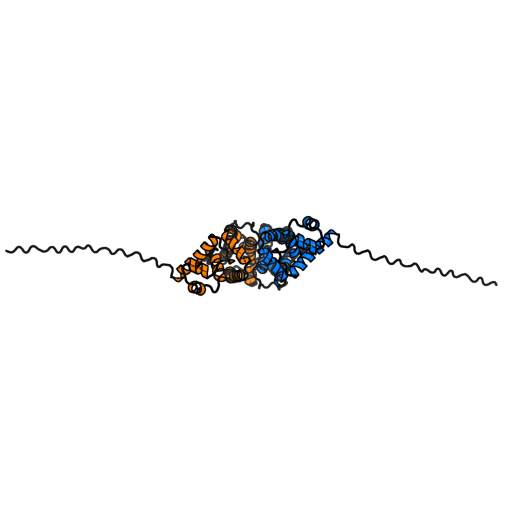A 1 82 ? 18.734 12.281 -0.871 1 88.44 82 LEU A CA 1
ATOM 587 C C . LEU A 1 82 ? 18.047 10.938 -1.032 1 88.44 82 LEU A C 1
ATOM 589 O O . LEU A 1 82 ? 18.156 10.062 -0.172 1 88.44 82 LEU A O 1
ATOM 593 N N . VAL A 1 83 ? 17.344 10.773 -2.111 1 87.5 83 VAL A N 1
ATOM 594 C CA . VAL A 1 83 ? 16.672 9.516 -2.4 1 87.5 83 VAL A CA 1
ATOM 595 C C . VAL A 1 83 ? 17.703 8.398 -2.557 1 87.5 83 VAL A C 1
ATOM 597 O O . VAL A 1 83 ? 17.5 7.289 -2.061 1 87.5 83 VAL A O 1
ATOM 600 N N . ASP A 1 84 ? 18.734 8.742 -3.16 1 87.94 84 ASP A N 1
ATOM 601 C CA . ASP A 1 84 ? 19.781 7.73 -3.354 1 87.94 84 ASP A CA 1
ATOM 602 C C . ASP A 1 84 ? 20.438 7.355 -2.025 1 87.94 84 ASP A C 1
ATOM 604 O O . ASP A 1 84 ? 20.828 6.203 -1.824 1 87.94 84 ASP A O 1
ATOM 608 N N . VAL A 1 85 ? 20.578 8.273 -1.169 1 85.38 85 VAL A N 1
ATOM 609 C CA . VAL A 1 85 ? 21.141 7.996 0.152 1 85.38 85 VAL A CA 1
ATOM 610 C C . VAL A 1 85 ? 20.219 7.027 0.906 1 85.38 85 VAL A C 1
ATOM 612 O O . VAL A 1 85 ? 20.688 6.047 1.486 1 85.38 85 VAL A O 1
ATOM 615 N N . VAL A 1 86 ? 18.984 7.246 0.832 1 81 86 VAL A N 1
ATOM 616 C CA . VAL A 1 86 ? 18.031 6.379 1.502 1 81 86 VAL A CA 1
ATOM 617 C C . VAL A 1 86 ? 18.016 5.004 0.83 1 81 86 VAL A C 1
ATOM 619 O O . VAL A 1 86 ? 17.953 3.977 1.507 1 81 86 VAL A O 1
ATOM 622 N N . GLY A 1 87 ? 18.031 5.051 -0.468 1 81.5 87 GLY A N 1
ATOM 623 C CA . GLY A 1 87 ? 18.047 3.812 -1.23 1 81.5 87 GLY A CA 1
ATOM 624 C C . GLY A 1 87 ? 19.234 2.92 -0.891 1 81.5 87 GLY A C 1
ATOM 625 O O . GLY A 1 87 ? 19.094 1.694 -0.861 1 81.5 87 GLY A O 1
ATOM 626 N N . ARG A 1 88 ? 20.266 3.537 -0.623 1 79.19 88 ARG A N 1
ATOM 627 C CA . ARG A 1 88 ? 21.469 2.781 -0.298 1 79.19 88 ARG A CA 1
ATOM 62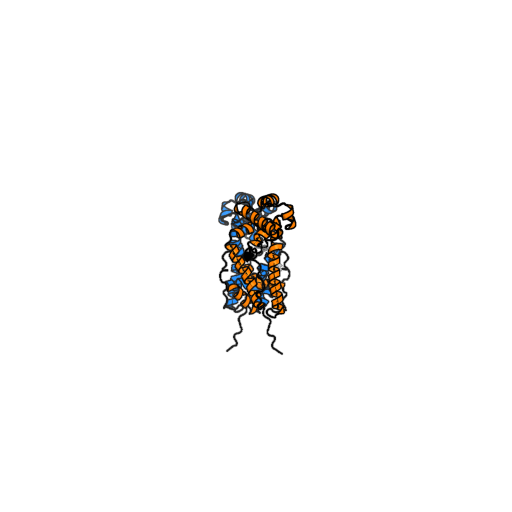8 C C . ARG A 1 88 ? 21.328 2.09 1.056 1 79.19 88 ARG A C 1
ATOM 630 O O . ARG A 1 88 ? 21.938 1.045 1.288 1 79.19 88 ARG A O 1
ATOM 637 N N . LEU A 1 89 ? 20.594 2.67 1.886 1 74.56 89 LEU A N 1
ATOM 638 C CA . LEU A 1 89 ? 20.375 2.102 3.211 1 74.56 89 LEU A CA 1
ATOM 639 C C . LEU A 1 89 ? 19.422 0.909 3.141 1 74.56 89 LEU A C 1
ATOM 641 O O . LEU A 1 89 ? 19.375 0.102 4.07 1 74.56 89 LEU A O 1
ATOM 645 N N . GLU A 1 90 ? 18.859 0.872 1.978 1 78.88 90 GLU A N 1
ATOM 646 C CA . GLU A 1 90 ? 17.875 -0.2 1.82 1 78.88 90 GLU A CA 1
ATOM 647 C C . GLU A 1 90 ? 18.516 -1.46 1.255 1 78.88 90 GLU A C 1
ATOM 649 O O . GLU A 1 90 ? 19.641 -1.412 0.741 1 78.88 90 GLU A O 1
ATOM 654 N N . LEU A 1 91 ? 17.922 -2.533 1.427 1 81.94 91 LEU A N 1
ATOM 655 C CA . LEU A 1 91 ? 18.344 -3.799 0.843 1 81.94 91 LEU A CA 1
ATOM 656 C C . LEU A 1 91 ? 18.391 -3.709 -0.679 1 81.94 91 LEU A C 1
ATOM 658 O O . LEU A 1 91 ? 17.516 -3.102 -1.295 1 81.94 91 LEU A O 1
ATOM 662 N N . GLN A 1 92 ? 19.438 -4.238 -1.199 1 86.06 92 GLN A N 1
ATOM 663 C CA . GLN A 1 92 ? 19.594 -4.215 -2.65 1 86.06 92 GLN A CA 1
ATOM 664 C C . GLN A 1 92 ? 18.688 -5.242 -3.314 1 86.06 92 GLN A C 1
ATOM 666 O O . GLN A 1 92 ? 18.375 -6.285 -2.729 1 86.06 92 GLN A O 1
ATOM 671 N N . ILE A 1 93 ? 18.281 -4.934 -4.559 1 91.94 93 ILE A N 1
ATOM 672 C CA . ILE A 1 93 ? 17.484 -5.859 -5.359 1 91.94 93 ILE A CA 1
ATOM 673 C C . ILE A 1 93 ? 18.266 -7.156 -5.566 1 91.94 93 ILE A C 1
ATOM 675 O O . ILE A 1 93 ? 19.438 -7.133 -5.93 1 91.94 93 ILE A O 1
ATOM 679 N N . PRO A 1 94 ? 17.641 -8.25 -5.336 1 92.75 94 PRO A N 1
ATOM 680 C CA . PRO A 1 94 ? 18.375 -9.516 -5.434 1 92.75 94 PRO A CA 1
ATOM 681 C C . PRO A 1 94 ? 18.719 -9.891 -6.875 1 92.75 94 PRO A C 1
ATOM 683 O O . PRO A 1 94 ? 17.938 -9.625 -7.789 1 92.75 94 PRO A O 1
ATOM 686 N N . GLU A 1 95 ? 19.812 -10.477 -6.984 1 91.06 95 GLU A N 1
ATOM 687 C CA . GLU A 1 95 ? 20.188 -11.102 -8.25 1 91.06 95 GLU A CA 1
ATOM 688 C C . GLU A 1 95 ? 19.406 -12.398 -8.484 1 91.06 95 GLU A C 1
ATOM 690 O O . GLU A 1 95 ? 18.953 -13.031 -7.527 1 91.06 95 GLU A O 1
ATOM 695 N N . PRO A 1 96 ? 19.281 -12.75 -9.797 1 91.94 96 PRO A N 1
ATOM 696 C CA . PRO A 1 96 ? 18.672 -14.055 -10.055 1 91.94 96 PRO A CA 1
ATOM 697 C C . PRO A 1 96 ? 19.375 -15.188 -9.305 1 91.94 96 PRO A C 1
ATOM 699 O O . PRO A 1 96 ? 20.594 -15.172 -9.141 1 91.94 96 PRO A O 1
ATOM 702 N N . THR A 1 97 ? 18.672 -16.125 -8.82 1 90.44 97 THR A N 1
ATOM 703 C CA . THR A 1 97 ? 19.188 -17.219 -8 1 90.44 97 THR A CA 1
ATOM 704 C C . THR A 1 97 ? 19.984 -18.203 -8.852 1 90.44 97 THR A C 1
ATOM 706 O O . THR A 1 97 ? 20.766 -18.984 -8.32 1 90.44 97 THR A O 1
ATOM 709 N N . GLY A 1 98 ? 19.797 -18.172 -10.055 1 90.38 98 GLY A N 1
ATOM 710 C CA . GLY A 1 98 ? 20.344 -19.188 -10.93 1 90.38 98 GLY A CA 1
ATOM 711 C C . GLY A 1 98 ? 19.469 -20.422 -11.023 1 90.38 98 GLY A C 1
ATOM 712 O O . GLY A 1 98 ? 19.75 -21.328 -11.82 1 90.38 98 GLY A O 1
ATOM 713 N N . GLY A 1 99 ? 18.438 -20.469 -10.227 1 94.31 99 GLY A N 1
ATOM 714 C CA . GLY A 1 99 ? 17.5 -21.578 -10.25 1 94.31 99 GLY A CA 1
ATOM 715 C C . GLY A 1 99 ? 16.312 -21.328 -11.172 1 94.31 99 GLY A C 1
ATOM 716 O O . GLY A 1 99 ? 16.469 -20.781 -12.258 1 94.31 99 GLY A O 1
ATOM 717 N N . THR A 1 100 ? 15.141 -21.953 -10.812 1 95.81 100 THR A N 1
ATOM 718 C CA . THR A 1 100 ? 13.93 -21.828 -11.617 1 95.81 100 THR A CA 1
ATOM 719 C C . THR A 1 100 ? 13.32 -20.438 -11.445 1 95.81 100 THR A C 1
ATOM 721 O O . THR A 1 100 ? 13.672 -19.703 -10.516 1 95.81 100 THR A O 1
ATOM 724 N N . ALA A 1 101 ? 12.484 -20.109 -12.375 1 96.69 101 ALA A N 1
ATOM 725 C CA . ALA A 1 101 ? 11.758 -18.844 -12.25 1 96.69 101 ALA A CA 1
ATOM 726 C C . ALA A 1 101 ? 10.938 -18.797 -10.969 1 96.69 101 ALA A C 1
ATOM 728 O O . ALA A 1 101 ? 10.766 -17.75 -10.359 1 96.69 101 ALA A O 1
ATOM 729 N N . ARG A 1 102 ? 10.445 -19.953 -10.586 1 97.56 102 ARG A N 1
ATOM 730 C CA . ARG A 1 102 ? 9.727 -20.031 -9.32 1 97.56 102 ARG A CA 1
ATOM 731 C C . ARG A 1 102 ? 10.633 -19.625 -8.156 1 97.56 102 ARG A C 1
ATOM 733 O O . ARG A 1 102 ? 10.211 -18.875 -7.27 1 97.56 102 ARG A O 1
ATOM 740 N N . ASP A 1 103 ? 11.828 -20.094 -8.141 1 97.69 103 ASP A N 1
ATOM 741 C CA . ASP A 1 103 ? 12.781 -19.719 -7.109 1 97.69 103 ASP A CA 1
ATOM 742 C C . ASP A 1 103 ? 13 -18.203 -7.078 1 97.69 103 ASP A C 1
ATOM 744 O O . ASP A 1 103 ? 13.07 -17.609 -6.004 1 97.69 103 ASP A O 1
ATOM 748 N N . ASP A 1 104 ? 13.109 -17.672 -8.188 1 98 104 ASP A N 1
ATOM 749 C CA . ASP A 1 104 ? 13.352 -16.234 -8.289 1 98 104 ASP A CA 1
ATOM 750 C C . ASP A 1 104 ? 12.117 -15.445 -7.867 1 98 104 ASP A C 1
ATOM 752 O O . ASP A 1 104 ? 12.234 -14.352 -7.301 1 98 104 ASP A O 1
ATOM 756 N N . LEU A 1 105 ? 10.898 -15.953 -8.195 1 98.44 105 LEU A N 1
ATOM 757 C CA . LEU A 1 105 ? 9.68 -15.328 -7.715 1 98.44 105 LEU A CA 1
ATOM 758 C C . LEU A 1 105 ? 9.656 -15.281 -6.191 1 98.44 105 LEU A C 1
ATOM 760 O O . LEU A 1 105 ? 9.375 -14.242 -5.598 1 98.44 105 LEU A O 1
ATOM 764 N N . ILE A 1 106 ? 10.008 -16.391 -5.578 1 98.5 106 ILE A N 1
ATOM 765 C CA . ILE A 1 106 ? 10.039 -16.469 -4.121 1 98.5 106 ILE A CA 1
ATOM 766 C C . ILE A 1 106 ? 11.086 -15.5 -3.576 1 98.5 106 ILE A C 1
ATOM 768 O O . ILE A 1 106 ? 10.836 -14.781 -2.605 1 98.5 106 ILE A O 1
ATOM 772 N N . ASN A 1 107 ? 12.156 -15.438 -4.215 1 97.94 107 ASN A N 1
ATOM 773 C CA . ASN A 1 107 ? 13.258 -14.594 -3.777 1 97.94 107 ASN A CA 1
ATOM 774 C C . ASN A 1 107 ? 12.883 -13.117 -3.818 1 97.94 107 ASN A C 1
ATOM 776 O O . ASN A 1 107 ? 13.203 -12.367 -2.896 1 97.94 107 ASN A O 1
ATOM 780 N N . ILE A 1 108 ? 12.281 -12.664 -4.832 1 97.62 108 ILE A N 1
ATOM 781 C CA . ILE A 1 108 ? 11.945 -11.25 -4.973 1 97.62 108 ILE A CA 1
ATOM 782 C C . ILE A 1 108 ? 10.852 -10.883 -3.979 1 97.62 108 ILE A C 1
ATOM 784 O O . ILE A 1 108 ? 10.844 -9.773 -3.43 1 97.62 108 ILE A O 1
ATOM 788 N N . VAL A 1 109 ? 9.898 -11.773 -3.732 1 98.06 109 VAL A N 1
ATOM 789 C CA . VAL A 1 109 ? 8.875 -11.531 -2.715 1 98.06 109 VAL A CA 1
ATOM 790 C C . VAL A 1 109 ? 9.523 -11.508 -1.332 1 98.06 109 VAL A C 1
ATOM 792 O O . VAL A 1 109 ? 9.195 -10.648 -0.504 1 98.06 109 VAL A O 1
ATOM 795 N N . ASP A 1 110 ? 10.453 -12.367 -1.077 1 97.44 110 ASP A N 1
ATOM 796 C CA . ASP A 1 110 ? 11.148 -12.406 0.205 1 97.44 110 ASP A CA 1
ATOM 797 C C . ASP A 1 110 ? 12 -11.156 0.41 1 97.44 110 ASP A C 1
ATOM 799 O O . ASP A 1 110 ? 12.117 -10.656 1.531 1 97.44 110 ASP A O 1
ATOM 803 N N . TYR A 1 111 ? 12.602 -10.773 -0.638 1 95.38 111 TYR A N 1
ATOM 804 C CA . TYR A 1 111 ? 13.328 -9.508 -0.601 1 95.38 111 TYR A CA 1
ATOM 805 C C . TYR A 1 111 ? 12.43 -8.383 -0.106 1 95.38 111 TYR A C 1
ATOM 807 O O . TYR A 1 111 ? 12.82 -7.602 0.763 1 95.38 111 TYR A O 1
ATOM 815 N N . THR A 1 112 ? 11.25 -8.266 -0.668 1 94 112 THR A N 1
ATOM 816 C CA . THR A 1 112 ? 10.289 -7.242 -0.274 1 94 112 THR A CA 1
ATOM 817 C C . THR A 1 112 ? 9.883 -7.418 1.186 1 94 112 THR A C 1
ATOM 819 O O . THR A 1 112 ? 9.758 -6.438 1.925 1 94 112 THR A O 1
ATOM 822 N N . ARG A 1 113 ? 9.703 -8.656 1.6 1 94.19 113 ARG A N 1
ATOM 823 C CA . ARG A 1 113 ? 9.414 -8.969 2.996 1 94.19 113 ARG A CA 1
ATOM 824 C C . ARG A 1 113 ? 10.516 -8.461 3.912 1 94.19 113 ARG A C 1
ATOM 826 O O . ARG A 1 113 ? 10.25 -7.773 4.902 1 94.19 113 ARG A O 1
ATOM 833 N N . ARG A 1 114 ? 11.68 -8.766 3.615 1 92.31 114 ARG A N 1
ATOM 834 C CA . ARG A 1 114 ? 12.836 -8.391 4.426 1 92.31 114 ARG A CA 1
ATOM 835 C C . ARG A 1 114 ? 13.008 -6.879 4.469 1 92.31 114 ARG A C 1
ATOM 837 O O . ARG A 1 114 ? 13.406 -6.324 5.496 1 92.31 114 ARG A O 1
ATOM 844 N N . ARG A 1 115 ? 12.773 -6.297 3.393 1 87.62 115 ARG A N 1
ATOM 845 C CA . ARG A 1 115 ? 12.812 -4.84 3.363 1 87.62 115 ARG A CA 1
ATOM 846 C C . ARG A 1 115 ? 11.789 -4.246 4.328 1 87.62 115 ARG A C 1
ATOM 848 O O . ARG A 1 115 ? 12.078 -3.268 5.02 1 87.62 115 ARG A O 1
ATOM 855 N N . GLY A 1 116 ? 10.602 -4.773 4.25 1 86.31 116 GLY A N 1
ATOM 856 C CA . GLY A 1 116 ? 9.594 -4.336 5.199 1 86.31 116 GLY A CA 1
ATOM 857 C C . GLY A 1 116 ? 10.016 -4.5 6.645 1 86.31 116 GLY A C 1
ATOM 858 O O . GLY A 1 116 ? 9.781 -3.617 7.473 1 86.31 116 GLY A O 1
ATOM 859 N N . LEU A 1 117 ? 10.625 -5.574 6.957 1 84.94 117 LEU A N 1
ATOM 860 C CA . LEU A 1 117 ? 11.125 -5.84 8.305 1 84.94 117 LEU A CA 1
ATOM 861 C C . LEU A 1 117 ? 12.195 -4.832 8.695 1 84.94 117 LEU A C 1
ATOM 863 O O . LEU A 1 117 ? 12.18 -4.309 9.812 1 84.94 117 LEU A O 1
ATOM 867 N N . ALA A 1 118 ? 13.062 -4.574 7.781 1 80.56 118 ALA A N 1
ATOM 868 C CA . ALA A 1 118 ? 14.156 -3.635 8.039 1 80.56 118 ALA A CA 1
ATOM 869 C C . ALA A 1 118 ? 13.617 -2.229 8.281 1 80.56 118 ALA A C 1
ATOM 871 O O . ALA A 1 118 ? 14.141 -1.498 9.125 1 80.56 118 ALA A O 1
ATOM 872 N N . LYS A 1 119 ? 12.648 -1.825 7.551 1 77.06 119 LYS A N 1
ATOM 873 C CA . LYS A 1 119 ? 12.062 -0.494 7.68 1 77.06 119 LYS A CA 1
ATOM 874 C C . LYS A 1 119 ? 11.43 -0.303 9.055 1 77.06 119 LYS A C 1
ATOM 876 O O . LYS A 1 119 ? 11.391 0.812 9.578 1 77.06 119 LYS A O 1
ATOM 881 N N . ARG A 1 120 ? 10.906 -1.352 9.57 1 74.12 120 ARG A N 1
ATOM 882 C CA . ARG A 1 120 ? 10.266 -1.272 10.883 1 74.12 120 ARG A CA 1
ATOM 883 C C . ARG A 1 120 ? 11.289 -1.052 11.984 1 74.12 120 ARG A C 1
ATOM 885 O O . ARG A 1 120 ? 11 -0.41 12.992 1 74.12 120 ARG A O 1
ATOM 892 N N . SER A 1 121 ? 12.391 -1.586 11.742 1 68.69 121 SER A N 1
ATOM 893 C CA . SER A 1 121 ? 13.398 -1.558 12.797 1 68.69 121 SER A CA 1
ATOM 894 C C . SER A 1 121 ? 14.336 -0.367 12.641 1 68.69 121 SER A C 1
ATOM 896 O O . SER A 1 121 ? 14.969 0.072 13.602 1 68.69 121 SER A O 1
ATOM 898 N N . ALA A 1 122 ? 14.375 -0.034 11.43 1 63.34 122 ALA A N 1
ATOM 899 C CA . ALA A 1 122 ? 15.344 1.021 11.164 1 63.34 122 ALA A CA 1
ATOM 900 C C . ALA A 1 122 ? 14.711 2.402 11.312 1 63.34 122 ALA A C 1
ATOM 902 O O . ALA A 1 122 ? 14.055 2.896 10.398 1 63.34 122 ALA A O 1
ATOM 903 N N . TRP A 1 123 ? 14.914 2.967 12.43 1 61.28 123 TRP A N 1
ATOM 904 C CA . TRP A 1 123 ? 14.359 4.273 12.773 1 61.28 123 TRP A CA 1
ATOM 905 C C . TRP A 1 123 ? 14.75 5.32 11.734 1 61.28 123 TRP A C 1
ATOM 907 O O . TRP A 1 123 ? 13.953 6.195 11.391 1 61.28 123 TRP A O 1
ATOM 917 N N . ILE A 1 124 ? 15.906 5.129 11.219 1 62 124 ILE A N 1
ATOM 918 C CA . ILE A 1 124 ? 16.438 6.086 10.25 1 62 124 ILE A CA 1
ATOM 919 C C . ILE A 1 124 ? 15.617 6.023 8.969 1 62 124 ILE A C 1
ATOM 921 O O . ILE A 1 124 ? 15.328 7.059 8.359 1 62 124 ILE A O 1
ATOM 925 N N . LEU A 1 125 ? 15.227 4.855 8.648 1 67.38 125 LEU A N 1
ATOM 926 C CA . LEU A 1 125 ? 14.438 4.695 7.434 1 67.38 125 LEU A CA 1
ATOM 927 C C . LEU A 1 125 ? 13.023 5.227 7.633 1 67.38 125 LEU A C 1
ATOM 929 O O . LEU A 1 125 ? 12.469 5.883 6.746 1 67.38 125 LEU A O 1
ATOM 933 N N . LYS A 1 126 ? 12.633 4.984 8.789 1 65.75 126 LYS A N 1
ATOM 934 C CA . LYS A 1 126 ? 11.305 5.5 9.109 1 65.75 126 LYS A CA 1
ATOM 935 C C . LYS A 1 126 ? 11.281 7.023 9.086 1 65.75 126 LYS A C 1
ATOM 937 O O . LYS A 1 126 ? 10.359 7.629 8.539 1 65.75 126 LYS A O 1
ATOM 942 N N . ALA A 1 127 ? 12.297 7.555 9.703 1 64.25 127 ALA A N 1
ATOM 943 C CA . ALA A 1 127 ? 12.414 9.008 9.742 1 64.25 127 ALA A CA 1
ATOM 944 C C . ALA A 1 127 ? 12.57 9.586 8.344 1 64.25 127 ALA A C 1
ATOM 946 O O . ALA A 1 127 ? 11.93 10.586 8 1 64.25 127 ALA A O 1
ATOM 947 N N . ALA A 1 128 ? 13.312 8.938 7.613 1 68.69 128 ALA A N 1
ATOM 948 C CA . ALA A 1 128 ? 13.578 9.398 6.254 1 68.69 128 ALA A CA 1
ATOM 949 C C . ALA A 1 128 ? 12.32 9.32 5.395 1 68.69 128 ALA A C 1
ATOM 951 O O . ALA A 1 128 ? 12 10.258 4.664 1 68.69 128 ALA A O 1
ATOM 952 N N . PHE A 1 129 ? 11.57 8.32 5.602 1 68.81 129 PHE A N 1
ATOM 953 C CA . PHE A 1 129 ? 10.367 8.125 4.809 1 68.81 129 PHE A CA 1
ATOM 954 C C . PHE A 1 129 ? 9.281 9.117 5.215 1 68.81 129 PHE A C 1
ATOM 956 O O . PHE A 1 129 ? 8.547 9.625 4.363 1 68.81 129 PHE A O 1
ATOM 963 N N . GLY A 1 130 ? 9.258 9.359 6.477 1 64.44 130 GLY A N 1
ATOM 964 C CA . GLY A 1 130 ? 8.344 10.383 6.961 1 64.44 130 GLY A CA 1
ATOM 965 C C . GLY A 1 130 ? 8.602 11.75 6.367 1 64.44 130 GLY A C 1
ATOM 966 O O . GLY A 1 130 ? 7.664 12.453 5.984 1 64.44 130 GLY A O 1
ATOM 967 N N . GLN A 1 131 ? 9.812 12.031 6.23 1 65.88 131 GLN A N 1
ATOM 968 C CA . GLN A 1 131 ? 10.188 13.328 5.684 1 65.88 131 GLN A CA 1
ATOM 969 C C . GLN A 1 131 ? 9.969 13.375 4.176 1 65.88 131 GLN A C 1
ATOM 971 O O . GLN A 1 131 ? 9.602 14.414 3.627 1 65.88 131 GLN A O 1
ATOM 976 N N . MET A 1 132 ? 10.172 12.25 3.52 1 68.5 132 MET A N 1
ATOM 977 C CA . MET A 1 132 ? 10.039 12.156 2.068 1 68.5 132 MET A CA 1
ATOM 978 C C . MET A 1 132 ? 8.594 12.375 1.634 1 68.5 132 MET A C 1
ATOM 980 O O . MET A 1 132 ? 8.344 13 0.602 1 68.5 132 MET A O 1
ATOM 984 N N . GLN A 1 133 ? 7.742 11.961 2.453 1 62.09 133 GLN A N 1
ATOM 985 C CA . GLN A 1 133 ? 6.324 12.062 2.123 1 62.09 133 GLN A CA 1
ATOM 986 C C . GLN A 1 133 ? 5.84 13.508 2.215 1 62.09 133 GLN A C 1
ATOM 988 O O . GLN A 1 133 ? 4.859 13.883 1.569 1 62.09 133 GLN A O 1
ATOM 993 N N . SER A 1 134 ? 6.629 14.281 2.92 1 62.84 134 SER A N 1
ATOM 994 C CA . SER A 1 134 ? 6.195 15.656 3.148 1 62.84 134 SER A CA 1
ATOM 995 C C . SER A 1 134 ? 6.762 16.594 2.092 1 62.84 134 SER A C 1
ATOM 997 O O . SER A 1 134 ? 6.328 17.75 1.98 1 62.84 134 SER A O 1
ATOM 999 N N . LEU A 1 135 ? 7.605 16.094 1.257 1 68 135 LEU A N 1
ATOM 1000 C CA . LEU A 1 135 ? 8.227 16.922 0.234 1 68 135 LEU A CA 1
ATOM 1001 C C . LEU A 1 135 ? 7.914 16.391 -1.162 1 68 135 LEU A C 1
ATOM 1003 O O . LEU A 1 135 ? 8.406 15.328 -1.55 1 68 135 LEU A O 1
ATOM 1007 N N . PRO A 1 136 ? 7.051 17.078 -1.935 1 68.19 136 PRO A N 1
ATOM 1008 C CA . PRO A 1 136 ? 6.59 16.547 -3.225 1 68.19 136 PRO A CA 1
ATOM 1009 C C . PRO A 1 136 ? 7.738 16.156 -4.148 1 68.19 136 PRO A C 1
ATOM 1011 O O . PRO A 1 136 ? 7.672 15.117 -4.809 1 68.19 136 PRO A O 1
ATOM 1014 N N . GLY A 1 137 ? 8.781 17 -4.223 1 74.19 137 GLY A N 1
ATOM 1015 C CA . GLY A 1 137 ? 9.906 16.656 -5.086 1 74.19 137 GLY A CA 1
ATOM 1016 C C . GLY A 1 137 ? 10.602 15.375 -4.688 1 74.19 137 GLY A C 1
ATOM 1017 O O . GLY A 1 137 ? 11.055 14.617 -5.543 1 74.19 137 GLY A O 1
ATOM 1018 N N . LEU A 1 138 ? 10.539 15.078 -3.518 1 80 138 LEU A N 1
ATOM 1019 C CA . LEU A 1 138 ? 11.203 13.891 -3.002 1 80 138 LEU A CA 1
ATOM 1020 C C . LEU A 1 138 ? 10.391 12.633 -3.314 1 80 138 LEU A C 1
ATOM 1022 O O . LEU A 1 138 ? 10.953 11.586 -3.621 1 80 138 LEU A O 1
ATOM 1026 N N . HIS A 1 139 ? 9.117 12.836 -3.324 1 76.44 139 HIS A N 1
ATOM 1027 C CA . HIS A 1 139 ? 8.234 11.711 -3.611 1 76.44 139 HIS A CA 1
ATOM 1028 C C . HIS A 1 139 ? 8.422 11.219 -5.043 1 76.44 139 HIS A C 1
ATOM 1030 O O . HIS A 1 139 ? 8.523 10.016 -5.281 1 76.44 139 HIS A O 1
ATOM 1036 N N . LEU A 1 140 ? 8.5 12.133 -5.891 1 79.38 140 LEU A N 1
ATOM 1037 C CA . LEU A 1 140 ? 8.672 11.781 -7.293 1 79.38 140 LEU A CA 1
ATOM 1038 C C . LEU A 1 140 ? 10.031 11.125 -7.523 1 79.38 140 LEU A C 1
ATOM 1040 O O . LEU A 1 140 ? 10.125 10.125 -8.242 1 79.38 140 LEU A O 1
ATOM 1044 N N . ALA A 1 141 ? 10.992 11.688 -6.926 1 83.75 141 ALA A N 1
ATOM 1045 C CA . ALA A 1 141 ? 12.328 11.125 -7.051 1 83.75 141 ALA A CA 1
ATOM 1046 C C . ALA A 1 141 ? 12.383 9.711 -6.469 1 83.75 141 ALA A C 1
ATOM 1048 O O . ALA A 1 141 ? 13.016 8.82 -7.039 1 83.75 141 ALA A O 1
ATOM 1049 N N . TYR A 1 142 ? 11.727 9.484 -5.402 1 84.44 142 TYR A N 1
ATOM 1050 C CA . TYR A 1 142 ? 11.703 8.18 -4.758 1 84.44 142 TYR A CA 1
ATOM 1051 C C . TYR A 1 142 ? 11 7.148 -5.637 1 84.44 142 TYR A C 1
ATOM 1053 O O . TYR A 1 142 ? 11.469 6.02 -5.777 1 84.44 142 TYR A O 1
ATOM 1061 N N . ARG A 1 143 ? 9.977 7.539 -6.211 1 82.25 143 ARG A N 1
ATOM 1062 C CA . ARG A 1 143 ? 9.227 6.656 -7.105 1 82.25 143 ARG A CA 1
ATOM 1063 C C . ARG A 1 143 ? 10.086 6.238 -8.297 1 82.25 143 ARG A C 1
ATOM 1065 O O . ARG A 1 143 ? 10.164 5.055 -8.625 1 82.25 143 ARG A O 1
ATOM 1072 N N . GLU A 1 144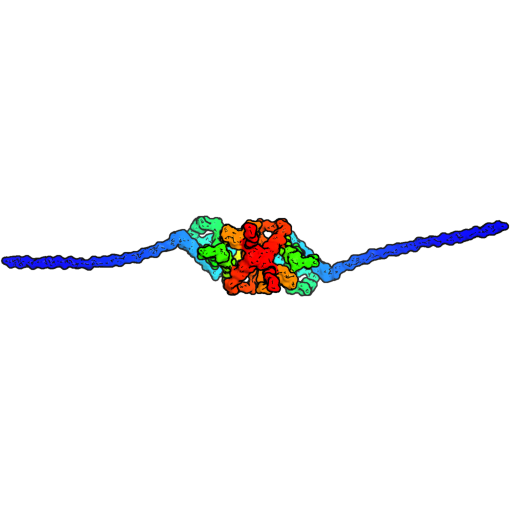 ? 10.742 7.16 -8.852 1 85.19 144 GLU A N 1
ATOM 1073 C CA . GLU A 1 144 ? 11.492 6.914 -10.086 1 85.19 144 GLU A CA 1
ATOM 1074 C C . GLU A 1 144 ? 12.773 6.141 -9.805 1 85.19 144 GLU A C 1
ATOM 1076 O O . GLU A 1 144 ? 13.172 5.289 -10.602 1 85.19 144 GLU A O 1
ATOM 1081 N N . ARG A 1 145 ? 13.336 6.387 -8.672 1 87.12 145 ARG A N 1
ATOM 1082 C CA . ARG A 1 145 ? 14.688 5.887 -8.461 1 87.12 145 ARG A CA 1
ATOM 1083 C C . ARG A 1 145 ? 14.688 4.648 -7.574 1 87.12 145 ARG A C 1
ATOM 1085 O O . ARG A 1 145 ? 15.672 3.906 -7.527 1 87.12 145 ARG A O 1
ATOM 1092 N N . VAL A 1 146 ? 13.609 4.453 -6.852 1 85.5 146 VAL A N 1
ATOM 1093 C CA . VAL A 1 146 ? 13.617 3.35 -5.895 1 85.5 146 VAL A CA 1
ATOM 1094 C C . VAL A 1 146 ? 12.477 2.389 -6.207 1 85.5 146 VAL A C 1
ATOM 1096 O O . VAL A 1 146 ? 12.695 1.188 -6.387 1 85.5 146 VAL A O 1
ATOM 1099 N N . ILE A 1 147 ? 11.312 2.916 -6.379 1 86.38 147 ILE A N 1
ATOM 1100 C CA . ILE A 1 147 ? 10.125 2.076 -6.508 1 86.38 147 ILE A CA 1
ATOM 1101 C C . ILE A 1 147 ? 10.086 1.446 -7.898 1 86.38 147 ILE A C 1
ATOM 1103 O O . ILE A 1 147 ? 9.891 0.237 -8.031 1 86.38 147 ILE A O 1
ATOM 1107 N N . LYS A 1 148 ? 10.266 2.221 -8.93 1 89.25 148 LYS A N 1
ATOM 1108 C CA . LYS A 1 148 ? 10.133 1.751 -10.305 1 89.25 148 LYS A CA 1
ATOM 1109 C C . LYS A 1 148 ? 11.172 0.671 -10.617 1 89.25 148 LYS A C 1
ATOM 1111 O O . LYS A 1 148 ? 10.836 -0.365 -11.195 1 89.25 148 LYS A O 1
ATOM 1116 N N . PRO A 1 149 ? 12.422 0.905 -10.211 1 90.44 149 PRO A N 1
ATOM 1117 C CA . PRO A 1 149 ? 13.391 -0.166 -10.477 1 90.44 149 PRO A CA 1
ATOM 1118 C C . PRO A 1 149 ? 13.023 -1.476 -9.781 1 90.44 149 PRO A C 1
ATOM 1120 O O . PRO A 1 149 ? 13.25 -2.557 -10.328 1 90.44 149 PRO A O 1
ATOM 1123 N N . ARG A 1 150 ? 12.523 -1.41 -8.617 1 91.06 150 ARG A N 1
ATOM 1124 C CA . ARG A 1 150 ? 12.102 -2.613 -7.91 1 91.06 150 ARG A CA 1
ATOM 1125 C C . ARG A 1 150 ? 10.938 -3.293 -8.625 1 91.06 150 ARG A C 1
ATOM 1127 O O . ARG A 1 150 ? 10.898 -4.52 -8.734 1 91.06 150 ARG A O 1
ATOM 1134 N N . ARG A 1 151 ? 10.047 -2.504 -9.07 1 92.44 151 ARG A N 1
ATOM 1135 C CA . ARG A 1 151 ? 8.938 -3.041 -9.844 1 92.44 151 ARG A CA 1
ATOM 1136 C C . ARG A 1 151 ? 9.43 -3.709 -11.125 1 92.44 151 ARG A C 1
ATOM 1138 O O . ARG A 1 151 ? 8.984 -4.805 -11.469 1 92.44 151 ARG A O 1
ATOM 1145 N N . GLU A 1 152 ? 10.312 -3.086 -11.773 1 94.31 152 GLU A N 1
ATOM 1146 C CA . GLU A 1 152 ? 10.836 -3.631 -13.023 1 94.31 152 GLU A CA 1
ATOM 1147 C C . GLU A 1 152 ? 11.578 -4.941 -12.781 1 94.31 152 GLU A C 1
ATOM 1149 O O . GLU A 1 152 ? 11.5 -5.863 -13.602 1 94.31 152 GLU A O 1
ATOM 1154 N N . ALA A 1 153 ? 12.297 -4.988 -11.719 1 95.25 153 ALA A N 1
ATOM 1155 C CA . ALA A 1 153 ? 12.977 -6.234 -11.367 1 95.25 153 ALA A CA 1
ATOM 1156 C C . ALA A 1 153 ? 11.977 -7.371 -11.172 1 95.25 153 ALA A C 1
ATOM 1158 O O . ALA A 1 153 ? 12.195 -8.484 -11.648 1 95.25 153 ALA A O 1
ATOM 1159 N N . ALA A 1 154 ? 10.922 -7.09 -10.508 1 96.81 154 ALA A N 1
ATOM 1160 C CA . ALA A 1 154 ? 9.883 -8.094 -10.297 1 96.81 154 ALA A CA 1
ATOM 1161 C C . ALA A 1 154 ? 9.258 -8.516 -11.625 1 96.81 154 ALA A C 1
ATOM 1163 O O . ALA A 1 154 ? 9.047 -9.703 -11.867 1 96.81 154 ALA A O 1
ATOM 1164 N N . LEU A 1 155 ? 9.016 -7.57 -12.484 1 96.81 155 LEU A N 1
ATOM 1165 C CA . LEU A 1 155 ? 8.383 -7.859 -13.766 1 96.81 155 LEU A CA 1
ATOM 1166 C C . LEU A 1 155 ? 9.297 -8.703 -14.648 1 96.81 155 LEU A C 1
ATOM 1168 O O . LEU A 1 155 ? 8.82 -9.547 -15.414 1 96.81 155 LEU A O 1
ATOM 1172 N N . ARG A 1 156 ? 10.562 -8.461 -14.516 1 97.06 156 ARG A N 1
ATOM 1173 C CA . ARG A 1 156 ? 11.516 -9.273 -15.258 1 97.06 156 ARG A CA 1
ATOM 1174 C C . ARG A 1 156 ? 11.43 -10.742 -14.844 1 97.06 156 ARG A C 1
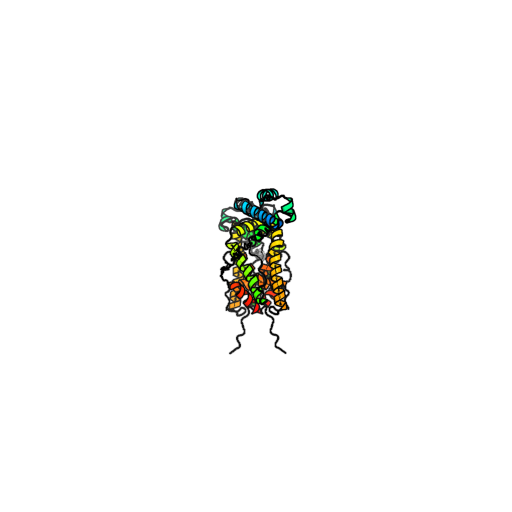ATOM 1176 O O . ARG A 1 156 ? 11.406 -11.633 -15.688 1 97.06 156 ARG A O 1
ATOM 1183 N N . VAL A 1 157 ? 11.383 -10.938 -13.578 1 97.81 157 VAL A N 1
ATOM 1184 C CA . VAL A 1 157 ? 11.266 -12.297 -13.062 1 97.81 157 VAL A CA 1
ATOM 1185 C C . VAL A 1 157 ? 9.938 -12.906 -13.516 1 97.81 157 VAL A C 1
ATOM 1187 O O . VAL A 1 157 ? 9.875 -14.078 -13.883 1 97.81 157 VAL A O 1
ATOM 1190 N N . ILE A 1 158 ? 8.906 -12.156 -13.562 1 98.31 158 ILE A N 1
ATOM 1191 C CA . ILE A 1 158 ? 7.566 -12.625 -13.906 1 98.31 158 ILE A CA 1
ATOM 1192 C C . ILE A 1 158 ? 7.516 -12.992 -15.391 1 98.31 158 ILE A C 1
ATOM 1194 O O . ILE A 1 158 ? 6.949 -14.023 -15.766 1 98.31 158 ILE A O 1
ATOM 1198 N N . ARG A 1 159 ? 8.102 -12.148 -16.172 1 98 159 ARG A N 1
ATOM 1199 C CA . ARG A 1 159 ? 8.18 -12.461 -17.594 1 98 159 ARG A CA 1
ATOM 1200 C C . ARG A 1 159 ? 8.914 -13.773 -17.828 1 98 159 ARG A C 1
ATOM 1202 O O . ARG A 1 159 ? 8.469 -14.602 -18.625 1 98 159 ARG A O 1
ATOM 1209 N N . ARG A 1 160 ? 9.977 -13.906 -17.141 1 97.62 160 ARG A N 1
ATOM 1210 C CA . ARG A 1 160 ? 10.727 -15.156 -17.234 1 97.62 160 ARG A CA 1
ATOM 1211 C C . ARG A 1 160 ? 9.875 -16.344 -16.781 1 97.62 160 ARG A C 1
ATOM 1213 O O . ARG A 1 160 ? 9.93 -17.406 -17.391 1 97.62 160 ARG A O 1
ATOM 1220 N N . ALA A 1 161 ? 9.156 -16.172 -15.727 1 98.25 161 ALA A N 1
ATOM 1221 C CA . ALA A 1 161 ? 8.305 -17.234 -15.195 1 98.25 161 ALA A CA 1
ATOM 1222 C C . ALA A 1 161 ? 7.227 -17.625 -16.203 1 98.25 161 ALA A C 1
ATOM 1224 O O . ALA A 1 161 ? 6.855 -18.797 -16.297 1 98.25 161 ALA A O 1
ATOM 1225 N N . VAL A 1 162 ? 6.727 -16.656 -16.906 1 97.94 162 VAL A N 1
ATOM 1226 C CA . VAL A 1 162 ? 5.766 -16.938 -17.969 1 97.94 162 VAL A CA 1
ATOM 1227 C C . VAL A 1 162 ? 6.449 -17.719 -19.094 1 97.94 162 VAL A C 1
ATOM 1229 O O . VAL A 1 162 ? 5.941 -18.75 -19.531 1 97.94 162 VAL A O 1
ATOM 1232 N N . ASP A 1 163 ? 7.594 -17.297 -19.469 1 96.69 163 ASP A N 1
ATOM 1233 C CA . ASP A 1 163 ? 8.352 -17.906 -20.547 1 96.69 163 ASP A CA 1
ATOM 1234 C C . ASP A 1 163 ? 8.695 -19.359 -20.219 1 96.69 163 ASP A C 1
ATOM 1236 O O . ASP A 1 163 ? 8.695 -20.219 -21.094 1 96.69 163 ASP A O 1
ATOM 1240 N N . GLU A 1 164 ? 8.953 -19.594 -18.969 1 96.5 164 GLU A N 1
ATOM 1241 C CA . GLU A 1 164 ? 9.375 -20.922 -18.531 1 96.5 164 GLU A CA 1
ATOM 1242 C C . GLU A 1 164 ? 8.18 -21.797 -18.172 1 96.5 164 GLU A C 1
ATOM 1244 O O . GLU A 1 164 ? 8.344 -22.953 -17.781 1 96.5 164 GLU A O 1
ATOM 1249 N N . GLY A 1 165 ? 7.027 -21.25 -18.188 1 96.81 165 GLY A N 1
ATOM 1250 C CA . GLY A 1 165 ? 5.812 -22.031 -17.969 1 96.81 165 GLY A CA 1
ATOM 1251 C C . GLY A 1 165 ? 5.488 -22.234 -16.516 1 96.81 165 GLY A C 1
ATOM 1252 O O . GLY A 1 165 ? 4.762 -23.156 -16.156 1 96.81 165 GLY A O 1
ATOM 1253 N N . VAL A 1 166 ? 6.043 -21.422 -15.695 1 97.5 166 VAL A N 1
ATOM 1254 C CA . VAL A 1 166 ? 5.703 -21.438 -14.273 1 97.5 166 VAL A CA 1
ATOM 1255 C C . VAL A 1 166 ? 4.391 -20.688 -14.047 1 97.5 166 VAL A C 1
ATOM 1257 O O . VAL A 1 166 ? 3.566 -21.094 -13.234 1 97.5 166 VAL A O 1
ATOM 1260 N N . LEU A 1 167 ? 4.199 -19.641 -14.805 1 98.25 167 LEU A N 1
ATOM 1261 C CA . LEU A 1 167 ? 2.986 -18.828 -14.766 1 98.25 167 LEU A CA 1
ATOM 1262 C C . LEU A 1 167 ? 2.193 -18.969 -16.062 1 98.25 167 LEU A C 1
ATOM 1264 O O . LEU A 1 167 ? 2.775 -19.125 -17.141 1 98.25 167 LEU A O 1
ATOM 1268 N N . ARG A 1 168 ? 0.896 -18.969 -15.914 1 97.44 168 ARG A N 1
ATOM 1269 C CA . ARG A 1 168 ? 0.037 -18.969 -17.094 1 97.44 168 ARG A CA 1
ATOM 1270 C C . ARG A 1 168 ? 0.273 -17.719 -17.938 1 97.44 168 ARG A C 1
ATOM 1272 O O . ARG A 1 168 ? 0.574 -16.656 -17.406 1 97.44 168 ARG A O 1
ATOM 1279 N N . ALA A 1 169 ? -0.038 -17.797 -19.234 1 96.69 169 ALA A N 1
ATOM 1280 C CA . ALA A 1 169 ? 0.373 -16.766 -20.188 1 96.69 169 ALA A CA 1
ATOM 1281 C C . ALA A 1 169 ? -0.822 -15.93 -20.641 1 96.69 169 ALA A C 1
ATOM 1283 O O . ALA A 1 169 ? -0.66 -14.945 -21.359 1 96.69 169 ALA A O 1
ATOM 1284 N N . ASP A 1 170 ? -2.027 -16.266 -20.219 1 96.56 170 ASP A N 1
ATOM 1285 C CA . ASP A 1 170 ? -3.225 -15.586 -20.703 1 96.56 170 ASP A CA 1
ATOM 1286 C C . ASP A 1 170 ? -3.477 -14.297 -19.922 1 96.56 170 ASP A C 1
ATOM 1288 O O . ASP A 1 170 ? -4.348 -13.508 -20.297 1 96.56 170 ASP A O 1
ATOM 1292 N N . LEU A 1 171 ? -2.693 -14.047 -18.906 1 96.31 171 LEU A N 1
ATOM 1293 C CA . LEU A 1 171 ? -2.781 -12.805 -18.156 1 96.31 171 LEU A CA 1
ATOM 1294 C C . LEU A 1 171 ? -1.631 -11.867 -18.516 1 96.31 171 LEU A C 1
ATOM 1296 O O . LEU A 1 171 ? -0.505 -12.32 -18.734 1 96.31 171 LEU A O 1
ATOM 1300 N N . ASP A 1 172 ? -1.957 -10.594 -18.516 1 94.5 172 ASP A N 1
ATOM 1301 C CA . ASP A 1 172 ? -0.861 -9.672 -18.828 1 94.5 172 ASP A CA 1
ATOM 1302 C C . ASP A 1 172 ? 0.117 -9.578 -17.656 1 94.5 172 ASP A C 1
ATOM 1304 O O . ASP A 1 172 ? -0.264 -9.789 -16.5 1 94.5 172 ASP A O 1
ATOM 1308 N N . VAL A 1 173 ? 1.321 -9.203 -17.969 1 96.44 173 VAL A N 1
ATOM 1309 C CA . VAL A 1 173 ? 2.441 -9.227 -17.031 1 96.44 173 VAL A CA 1
ATOM 1310 C C . VAL A 1 173 ? 2.203 -8.219 -15.906 1 96.44 173 VAL A C 1
ATOM 1312 O O . VAL A 1 173 ? 2.566 -8.461 -14.75 1 96.44 173 VAL A O 1
ATOM 1315 N N . ALA A 1 174 ? 1.589 -7.117 -16.203 1 93.94 174 ALA A N 1
ATOM 1316 C CA . ALA A 1 174 ? 1.295 -6.113 -15.18 1 93.94 174 ALA A CA 1
ATOM 1317 C C . ALA A 1 174 ? 0.315 -6.656 -14.148 1 93.94 174 ALA A C 1
ATOM 1319 O O . ALA A 1 174 ? 0.494 -6.449 -12.945 1 93.94 174 ALA A O 1
ATOM 1320 N N . LEU A 1 175 ? -0.715 -7.344 -14.664 1 96.25 175 LEU A N 1
ATOM 1321 C CA . LEU A 1 175 ? -1.677 -7.961 -13.758 1 96.25 175 LEU A CA 1
ATOM 1322 C C . LEU A 1 175 ? -1.013 -9.047 -12.914 1 96.25 175 LEU A C 1
ATOM 1324 O O . LEU A 1 175 ? -1.233 -9.117 -11.703 1 96.25 175 LEU A O 1
ATOM 1328 N N . LEU A 1 176 ? -0.196 -9.852 -13.555 1 98.12 176 LEU A N 1
ATOM 1329 C CA . LEU A 1 176 ? 0.551 -10.859 -12.805 1 98.12 176 LEU A CA 1
ATOM 1330 C C . LEU A 1 176 ? 1.405 -10.203 -11.727 1 98.12 176 LEU A C 1
ATOM 1332 O O . LEU A 1 176 ? 1.509 -10.719 -10.609 1 98.12 176 LEU A O 1
ATOM 1336 N N . GLY A 1 177 ? 1.991 -9.102 -12.07 1 96.94 177 GLY A N 1
ATOM 1337 C CA . GLY A 1 177 ? 2.758 -8.344 -11.102 1 96.94 177 GLY A CA 1
ATOM 1338 C C . GLY A 1 177 ? 1.936 -7.906 -9.898 1 96.94 177 GLY A C 1
ATOM 1339 O O . GLY A 1 177 ? 2.381 -8.031 -8.758 1 96.94 177 GLY A O 1
ATOM 1340 N N . ASP A 1 178 ? 0.75 -7.426 -10.133 1 96.38 178 ASP A N 1
ATOM 1341 C CA . ASP A 1 178 ? -0.149 -7.035 -9.047 1 96.38 178 ASP A CA 1
ATOM 1342 C C . ASP A 1 178 ? -0.48 -8.227 -8.148 1 96.38 178 ASP A C 1
ATOM 1344 O O . ASP A 1 178 ? -0.416 -8.117 -6.926 1 96.38 178 ASP A O 1
ATOM 1348 N N . LEU A 1 179 ? -0.778 -9.297 -8.789 1 98.38 179 LEU A N 1
ATOM 1349 C CA . LEU A 1 179 ? -1.249 -10.484 -8.078 1 98.38 179 LEU A CA 1
ATOM 1350 C C . LEU A 1 179 ? -0.134 -11.086 -7.23 1 98.38 179 LEU A C 1
ATOM 1352 O O . LEU A 1 179 ? -0.381 -11.562 -6.117 1 98.38 179 LEU A O 1
ATOM 1356 N N . LEU A 1 180 ? 1.104 -11.031 -7.707 1 98.69 180 LEU A N 1
ATOM 1357 C CA . LEU A 1 180 ? 2.207 -11.734 -7.059 1 98.69 180 LEU A CA 1
ATOM 1358 C C . LEU A 1 180 ? 2.889 -10.836 -6.027 1 98.69 180 LEU A C 1
ATOM 1360 O O . LEU A 1 180 ? 3.303 -11.312 -4.965 1 98.69 180 LEU A O 1
ATOM 1364 N N . MET A 1 181 ? 2.973 -9.562 -6.328 1 97.19 181 MET A N 1
ATOM 1365 C CA . MET A 1 181 ? 3.705 -8.656 -5.453 1 97.19 181 MET A CA 1
ATOM 1366 C C . MET A 1 181 ? 2.762 -7.961 -4.477 1 97.19 181 MET A C 1
ATOM 1368 O O . MET A 1 181 ? 3.162 -7.605 -3.367 1 97.19 181 MET A O 1
ATOM 1372 N N . GLY A 1 182 ? 1.516 -7.816 -4.855 1 96.62 182 GLY A N 1
ATOM 1373 C CA . GLY A 1 182 ? 0.528 -7.09 -4.07 1 96.62 182 GLY A CA 1
ATOM 1374 C C . GLY A 1 182 ? 0.433 -7.574 -2.637 1 96.62 182 GLY A C 1
ATOM 1375 O O . GLY A 1 182 ? 0.477 -6.77 -1.701 1 96.62 182 GLY A O 1
ATOM 1376 N N . PRO A 1 183 ? 0.374 -8.828 -2.471 1 97.38 183 PRO A N 1
ATOM 1377 C CA . PRO A 1 183 ? 0.172 -9.359 -1.121 1 97.38 183 PRO A CA 1
ATOM 1378 C C . PRO A 1 183 ? 1.287 -8.961 -0.157 1 97.38 183 PRO A C 1
ATOM 1380 O O . PRO A 1 183 ? 1.012 -8.492 0.95 1 97.38 183 PRO A O 1
ATOM 1383 N N . ILE A 1 184 ? 2.523 -9.109 -0.551 1 96.25 184 ILE A N 1
ATOM 1384 C CA . ILE A 1 184 ? 3.635 -8.852 0.358 1 96.25 184 ILE A CA 1
ATOM 1385 C C . ILE A 1 184 ? 3.789 -7.348 0.564 1 96.25 184 ILE A C 1
ATOM 1387 O O . ILE A 1 184 ? 4.121 -6.895 1.664 1 96.25 184 ILE A O 1
ATOM 1391 N N . VAL A 1 185 ? 3.551 -6.574 -0.487 1 92.56 185 VAL A N 1
ATOM 1392 C CA . VAL A 1 185 ? 3.629 -5.125 -0.355 1 92.56 185 VAL A CA 1
ATOM 1393 C C . VAL A 1 185 ? 2.51 -4.625 0.556 1 92.56 185 VAL A C 1
ATOM 1395 O O . VAL A 1 185 ? 2.738 -3.781 1.425 1 92.56 185 VAL A O 1
ATOM 1398 N N . TYR A 1 186 ? 1.36 -5.203 0.362 1 90.56 186 TYR A N 1
ATOM 1399 C CA . TYR A 1 186 ? 0.214 -4.879 1.202 1 90.56 186 TYR A CA 1
ATOM 1400 C C . TYR A 1 186 ? 0.508 -5.184 2.666 1 90.56 186 TYR A C 1
ATOM 1402 O O . TYR A 1 186 ? 0.305 -4.332 3.537 1 90.56 186 TYR A O 1
ATOM 1410 N N . ARG A 1 187 ? 1.02 -6.281 2.971 1 90.5 187 ARG A N 1
ATOM 1411 C CA . ARG A 1 187 ? 1.315 -6.699 4.336 1 90.5 187 ARG A CA 1
ATOM 1412 C C . ARG A 1 187 ? 2.416 -5.84 4.945 1 90.5 187 ARG A C 1
ATOM 1414 O O . ARG A 1 187 ? 2.354 -5.484 6.125 1 90.5 187 ARG A O 1
ATOM 1421 N N . SER A 1 188 ? 3.348 -5.469 4.176 1 86.19 188 SER A N 1
ATOM 1422 C CA . SER A 1 188 ? 4.52 -4.766 4.684 1 86.19 188 SER A CA 1
ATOM 1423 C C . SER A 1 188 ? 4.23 -3.281 4.879 1 86.19 188 SER A C 1
ATOM 1425 O O . SER A 1 188 ? 4.828 -2.637 5.746 1 86.19 188 SER A O 1
ATOM 1427 N N . MET A 1 189 ? 3.359 -2.689 4.113 1 74.94 189 MET A N 1
ATOM 1428 C CA . MET A 1 189 ? 3.17 -1.241 4.121 1 74.94 189 MET A CA 1
ATOM 1429 C C . MET A 1 189 ? 2.029 -0.848 5.055 1 74.94 189 MET A C 1
ATOM 1431 O O . MET A 1 189 ? 2.113 0.163 5.754 1 74.94 189 MET A O 1
ATOM 1435 N N . LEU A 1 190 ? 1.026 -1.522 5.07 1 67.62 190 LEU A N 1
ATOM 1436 C CA . LEU A 1 190 ? -0.189 -1.002 5.688 1 67.62 190 LEU A CA 1
ATOM 1437 C C . LEU A 1 190 ? -0.256 -1.382 7.16 1 67.62 190 LEU A C 1
ATOM 1439 O O . LEU A 1 190 ? -0.941 -0.722 7.945 1 67.62 190 LEU A O 1
ATOM 1443 N N . TRP A 1 191 ? 0.497 -2.365 7.457 1 63.69 191 TRP A N 1
ATOM 1444 C CA . TRP A 1 191 ? 0.308 -2.807 8.836 1 63.69 191 TRP A CA 1
ATOM 1445 C C . TRP A 1 191 ? 1.646 -2.922 9.555 1 63.69 191 TRP A C 1
ATOM 1447 O O . TRP A 1 191 ? 2.375 -3.898 9.375 1 63.69 191 TRP A O 1
ATOM 1457 N N . ASP A 1 192 ? 1.852 -1.932 10.344 1 64.06 192 ASP A N 1
ATOM 1458 C CA . ASP A 1 192 ? 3.107 -1.905 11.086 1 64.06 192 ASP A CA 1
ATOM 1459 C C . ASP A 1 192 ? 3.262 -3.154 11.945 1 64.06 192 ASP A C 1
ATOM 1461 O O . ASP A 1 192 ? 4.383 -3.592 12.227 1 64.06 192 ASP A O 1
ATOM 1465 N N . ASP A 1 193 ? 2.133 -3.75 12.203 1 69.69 193 ASP A N 1
ATOM 1466 C CA . ASP A 1 193 ? 2.199 -4.855 13.148 1 69.69 193 ASP A CA 1
ATOM 1467 C C . ASP A 1 193 ? 2.033 -6.199 12.445 1 69.69 193 ASP A C 1
ATOM 1469 O O . ASP A 1 193 ? 1.911 -7.238 13.094 1 69.69 193 ASP A O 1
ATOM 1473 N N . SER A 1 194 ? 2.098 -6.078 11.172 1 80.25 194 SER A N 1
ATOM 1474 C CA . SER A 1 194 ? 1.91 -7.344 10.469 1 80.25 194 SER A CA 1
ATOM 1475 C C . SER A 1 194 ? 3.109 -8.266 10.664 1 80.25 194 SER A C 1
ATOM 1477 O O . SER A 1 194 ? 4.246 -7.801 10.766 1 80.25 194 SER A O 1
ATOM 1479 N N . ASP A 1 195 ? 2.838 -9.5 10.734 1 86.19 195 ASP A N 1
ATOM 1480 C CA . ASP A 1 195 ? 3.891 -10.492 10.922 1 86.19 195 ASP A CA 1
ATOM 1481 C C . ASP A 1 195 ? 4.66 -10.734 9.625 1 86.19 195 ASP A C 1
ATOM 1483 O O . ASP A 1 195 ? 4.121 -11.305 8.672 1 86.19 195 ASP A O 1
ATOM 1487 N N . LEU A 1 196 ? 5.891 -10.289 9.633 1 92.69 196 LEU A N 1
ATOM 1488 C CA . LEU A 1 196 ? 6.793 -10.477 8.5 1 92.69 196 LEU A CA 1
ATOM 1489 C C . LEU A 1 196 ? 7.965 -11.375 8.875 1 92.69 196 LEU A C 1
ATOM 1491 O O . LEU A 1 196 ? 8.906 -11.531 8.094 1 92.69 196 LEU A O 1
ATOM 1495 N N . GLU A 1 197 ? 7.859 -11.961 10.031 1 91.25 197 GLU A N 1
ATOM 1496 C CA . GLU A 1 197 ? 9.023 -12.648 10.578 1 91.25 197 GLU A CA 1
ATOM 1497 C C . GLU A 1 197 ? 9.164 -14.047 9.992 1 91.25 197 GLU A C 1
ATOM 1499 O O . GLU A 1 197 ? 10.266 -14.609 9.961 1 91.25 197 GLU A O 1
ATOM 1504 N N . ASP A 1 198 ? 8.039 -14.602 9.57 1 94.56 198 ASP A N 1
ATOM 1505 C CA . ASP A 1 198 ? 8.086 -15.953 9.023 1 94.56 198 ASP A CA 1
ATOM 1506 C C . ASP A 1 198 ? 8.93 -16 7.75 1 94.56 198 ASP A C 1
ATOM 1508 O O . ASP A 1 198 ? 8.531 -15.469 6.711 1 94.56 198 ASP A O 1
ATOM 1512 N N . PRO A 1 199 ? 10.047 -16.703 7.777 1 95.06 199 PRO A N 1
ATOM 1513 C CA . PRO A 1 199 ? 10.906 -16.734 6.59 1 95.06 199 PRO A CA 1
ATOM 1514 C C . PRO A 1 199 ? 10.273 -17.484 5.426 1 95.06 199 PRO A C 1
ATOM 1516 O O . PRO A 1 199 ? 10.727 -17.359 4.281 1 95.06 199 PRO A O 1
ATOM 1519 N N . ASP A 1 200 ? 9.266 -18.25 5.715 1 97.06 200 ASP A N 1
ATOM 1520 C CA . ASP A 1 200 ? 8.633 -19.062 4.668 1 97.06 200 ASP A CA 1
ATOM 1521 C C . ASP A 1 200 ? 7.426 -18.328 4.074 1 97.06 200 ASP A C 1
ATOM 1523 O O . ASP A 1 200 ? 6.734 -18.875 3.213 1 97.06 200 ASP A O 1
ATOM 1527 N N . LEU A 1 201 ? 7.188 -17.188 4.492 1 97.56 201 LEU A N 1
ATOM 1528 C CA . LEU A 1 201 ? 6.004 -16.438 4.078 1 97.56 201 LEU A CA 1
ATOM 1529 C C . LEU A 1 201 ? 5.98 -16.25 2.564 1 97.56 201 LEU A C 1
ATOM 1531 O O . LEU A 1 201 ? 4.949 -16.469 1.924 1 97.56 201 LEU A O 1
ATOM 1535 N N . ALA A 1 202 ? 7.113 -15.859 2.021 1 98.19 202 ALA A N 1
ATOM 1536 C CA . ALA A 1 202 ? 7.195 -15.633 0.582 1 98.19 202 ALA A CA 1
ATOM 1537 C C . ALA A 1 202 ? 6.859 -16.906 -0.195 1 98.19 202 ALA A C 1
ATOM 1539 O O . ALA A 1 202 ? 6.09 -16.859 -1.161 1 98.19 202 ALA A O 1
ATOM 1540 N N . ARG A 1 203 ? 7.438 -17.984 0.246 1 98.19 203 ARG A N 1
ATOM 1541 C CA . ARG A 1 203 ? 7.168 -19.266 -0.394 1 98.19 203 ARG A CA 1
ATOM 1542 C C . ARG A 1 203 ? 5.691 -19.641 -0.277 1 98.19 203 ARG A C 1
ATOM 1544 O O . ARG A 1 203 ? 5.078 -20.078 -1.252 1 98.19 203 ARG A O 1
ATOM 1551 N N . LYS A 1 204 ? 5.141 -19.484 0.866 1 98.06 204 LYS A N 1
ATOM 1552 C CA . LYS A 1 204 ? 3.73 -19.781 1.101 1 98.06 204 LYS A CA 1
ATOM 1553 C C . LYS A 1 204 ? 2.836 -18.938 0.186 1 98.06 204 LYS A C 1
ATOM 1555 O O . LYS A 1 204 ? 1.875 -19.453 -0.388 1 98.06 204 LYS A O 1
ATOM 1560 N N . MET A 1 205 ? 3.146 -17.703 0.039 1 98.44 205 MET A N 1
ATOM 1561 C CA . MET A 1 205 ? 2.371 -16.812 -0.83 1 98.44 205 MET A CA 1
ATOM 1562 C C . MET A 1 205 ? 2.447 -17.281 -2.281 1 98.44 205 MET A C 1
ATOM 1564 O O . MET A 1 205 ? 1.418 -17.469 -2.936 1 98.44 205 MET A O 1
ATOM 1568 N N . ILE A 1 206 ? 3.684 -17.516 -2.744 1 98.62 206 ILE A N 1
ATOM 1569 C CA . ILE A 1 206 ? 3.875 -17.875 -4.148 1 98.62 206 ILE A CA 1
ATOM 1570 C C . ILE A 1 206 ? 3.219 -19.219 -4.438 1 98.62 206 ILE A C 1
ATOM 1572 O O . ILE A 1 206 ? 2.496 -19.375 -5.426 1 98.62 206 ILE A O 1
ATOM 1576 N N . ASP A 1 207 ? 3.408 -20.172 -3.588 1 98 207 ASP A N 1
ATOM 1577 C CA . ASP A 1 207 ? 2.824 -21.484 -3.799 1 98 207 ASP A CA 1
ATOM 1578 C C . ASP A 1 207 ? 1.298 -21.422 -3.793 1 98 207 ASP A C 1
ATOM 1580 O O . ASP A 1 207 ? 0.64 -22.062 -4.609 1 98 207 ASP A O 1
ATOM 1584 N N . SER A 1 208 ? 0.746 -20.703 -2.895 1 97.94 208 SER A N 1
ATOM 1585 C CA . SER A 1 208 ? -0.705 -20.562 -2.824 1 97.94 208 SER A CA 1
ATOM 1586 C C . SER A 1 208 ? -1.259 -19.906 -4.09 1 97.94 208 SER A C 1
ATOM 1588 O O . SER A 1 208 ? -2.312 -20.312 -4.59 1 97.94 208 SER A O 1
ATOM 1590 N N . LEU A 1 209 ? -0.577 -18.922 -4.598 1 98.44 209 LEU A N 1
ATOM 1591 C CA . LEU A 1 209 ? -1.022 -18.219 -5.789 1 98.44 209 LEU A CA 1
ATOM 1592 C C . LEU A 1 209 ? -0.917 -19.109 -7.023 1 98.44 209 LEU A C 1
ATOM 1594 O O . LEU A 1 209 ? -1.775 -19.047 -7.91 1 98.44 209 LEU A O 1
ATOM 1598 N N . LEU A 1 210 ? 0.14 -19.891 -7.074 1 97.75 210 LEU A N 1
ATOM 1599 C CA . LEU A 1 210 ? 0.287 -20.828 -8.188 1 97.75 210 LEU A CA 1
ATOM 1600 C C . LEU A 1 210 ? -0.811 -21.875 -8.164 1 97.75 210 LEU A C 1
ATOM 1602 O O . LEU A 1 210 ? -1.404 -22.188 -9.203 1 97.75 210 LEU A O 1
ATOM 1606 N N . GLU A 1 211 ? -1.111 -22.406 -7.039 1 95.94 211 GLU A N 1
ATOM 1607 C CA . GLU A 1 211 ? -2.059 -23.5 -6.875 1 95.94 211 GLU A CA 1
ATOM 1608 C C . GLU A 1 211 ? -3.498 -23.016 -7.035 1 95.94 211 GLU A C 1
ATOM 1610 O O . GLU A 1 211 ? -4.359 -23.766 -7.508 1 95.94 211 GLU A O 1
ATOM 1615 N N . GLY A 1 212 ? -3.781 -21.75 -6.594 1 97.31 212 GLY A N 1
ATOM 1616 C CA . GLY A 1 212 ? -5.137 -21.219 -6.566 1 97.31 212 GLY A CA 1
ATOM 1617 C C . GLY A 1 212 ? -5.746 -21.219 -5.176 1 97.31 212 GLY A C 1
ATOM 1618 O O . GLY A 1 212 ? -5.316 -21.984 -4.301 1 97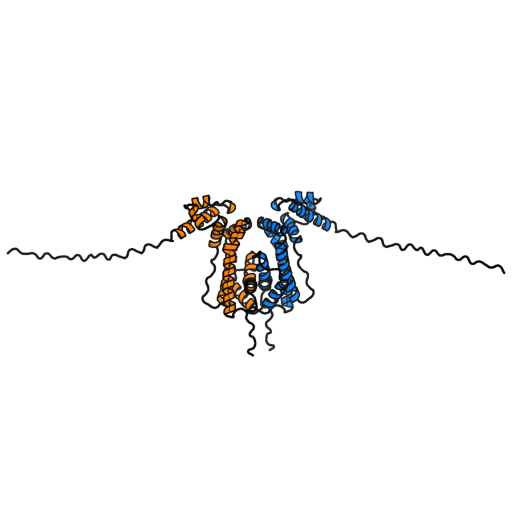.31 212 GLY A O 1
ATOM 1619 N N . LEU A 1 213 ? -6.758 -20.438 -4.977 1 96.88 213 LEU A N 1
ATOM 1620 C CA . LEU A 1 213 ? -7.34 -20.234 -3.652 1 96.88 213 LEU A CA 1
ATOM 1621 C C . LEU A 1 213 ? -8.672 -20.969 -3.533 1 96.88 213 LEU A C 1
ATOM 1623 O O . LEU A 1 213 ? -9.289 -20.969 -2.465 1 96.88 213 LEU A O 1
ATOM 1627 N N . ALA A 1 214 ? -9.102 -21.562 -4.621 1 94.25 214 ALA A N 1
ATOM 1628 C CA . ALA A 1 214 ? -10.289 -22.422 -4.559 1 94.25 214 ALA A CA 1
ATOM 1629 C C . ALA A 1 214 ? -9.977 -23.75 -3.887 1 94.25 214 ALA A C 1
ATOM 1631 O O . ALA A 1 214 ? -8.828 -24.203 -3.902 1 94.25 214 ALA A O 1
ATOM 1632 N N . PRO A 1 215 ? -10.938 -24.359 -3.258 1 91.56 215 PRO A N 1
ATOM 1633 C CA . PRO A 1 215 ? -10.695 -25.672 -2.654 1 91.56 215 PRO A CA 1
ATOM 1634 C C . PRO A 1 215 ? -10.312 -26.719 -3.684 1 91.56 215 PRO A C 1
ATOM 1636 O O . PRO A 1 215 ? -10.75 -26.656 -4.832 1 91.56 215 PRO A O 1
ATOM 1639 N N . SER A 1 216 ? -9.219 -27.516 -3.316 1 79.12 216 SER A N 1
ATOM 1640 C CA . SER A 1 216 ? -8.82 -28.609 -4.211 1 79.12 216 SER A CA 1
ATOM 1641 C C . SER A 1 216 ? -9.914 -29.656 -4.328 1 79.12 216 SER A C 1
ATOM 1643 O O . SER A 1 216 ? -10.656 -29.891 -3.371 1 79.12 216 SER A O 1
ATOM 1645 N N . THR A 1 217 ? -10.547 -29.953 -5.434 1 62.75 217 THR A N 1
ATOM 1646 C CA . THR A 1 217 ? -11.453 -31.078 -5.609 1 62.75 217 THR A CA 1
ATOM 1647 C C . THR A 1 217 ? -10.797 -32.375 -5.137 1 62.75 217 THR A C 1
ATOM 1649 O O . THR A 1 217 ? -9.766 -32.781 -5.668 1 62.75 217 THR A O 1
ATOM 1652 N N . SER A 1 218 ? -10.453 -32.625 -3.906 1 51.62 218 SER A N 1
ATOM 1653 C CA . SER A 1 218 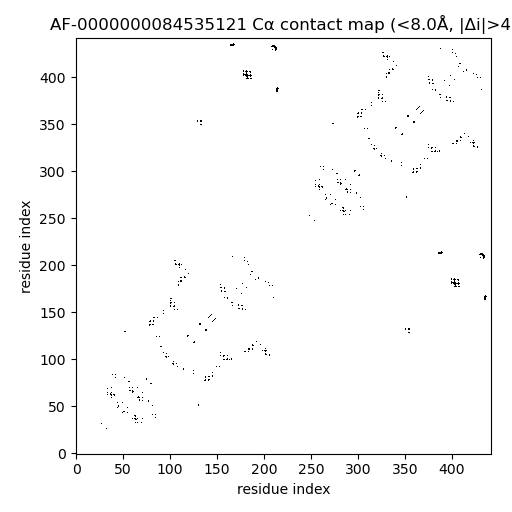? -10.086 -34 -3.543 1 51.62 218 SER A CA 1
ATOM 1654 C C . SER A 1 218 ? -10.844 -35 -4.395 1 51.62 218 SER A C 1
ATOM 1656 O O . SER A 1 218 ? -12.062 -34.938 -4.512 1 51.62 218 SER A O 1
ATOM 1658 N N . PRO A 1 219 ? -10.211 -35.812 -5.277 1 45.66 219 PRO A N 1
ATOM 1659 C CA . PRO A 1 219 ? -10.93 -36.938 -5.867 1 45.66 219 PRO A CA 1
ATOM 1660 C C . PRO A 1 219 ? -11.828 -37.656 -4.859 1 45.66 219 PRO A C 1
ATOM 1662 O O . PRO A 1 219 ? -11.547 -37.625 -3.658 1 45.66 219 PRO A O 1
ATOM 1665 N N . ALA A 1 220 ? -13.18 -37.562 -4.984 1 41.06 220 ALA A N 1
ATOM 1666 C CA . ALA A 1 220 ? -14 -38.531 -4.297 1 41.06 220 ALA A CA 1
ATOM 1667 C C . ALA A 1 220 ? -13.258 -39.875 -4.152 1 41.06 220 ALA A C 1
ATOM 1669 O O . ALA A 1 220 ? -12.844 -40.469 -5.145 1 41.06 220 ALA A O 1
ATOM 1670 N N . SER A 1 221 ? -12.453 -40.031 -3.076 1 33.38 221 SER A N 1
ATOM 1671 C CA . SER A 1 221 ? -12.453 -41.469 -2.809 1 33.38 221 SER A CA 1
ATOM 1672 C C . SER A 1 221 ? -13.875 -42 -2.605 1 33.38 221 SER A C 1
ATOM 1674 O O . SER A 1 221 ? -14.719 -41.312 -2.035 1 33.38 221 SER A O 1
ATOM 1676 N N . MET B 1 1 ? -104.562 31.906 12.094 1 25.77 1 MET B N 1
ATOM 1677 C CA . MET B 1 1 ? -104 30.688 11.492 1 25.77 1 MET B CA 1
ATOM 1678 C C . MET B 1 1 ? -102.562 30.891 11.062 1 25.77 1 MET B C 1
ATOM 1680 O O . MET B 1 1 ? -102.312 31.578 10.07 1 25.77 1 MET B O 1
ATOM 1684 N N . LYS B 1 2 ? -101.688 31.109 12.117 1 31.97 2 LYS B N 1
ATOM 1685 C CA . LYS B 1 2 ? -100.312 31.594 12.219 1 31.97 2 LYS B CA 1
ATOM 1686 C C . LYS B 1 2 ? -99.312 30.656 11.508 1 31.97 2 LYS B C 1
ATOM 1688 O O . LYS B 1 2 ? -99.25 29.469 11.82 1 31.97 2 LYS B O 1
ATOM 1693 N N . THR B 1 3 ? -99.188 30.875 10.164 1 30.72 3 THR B N 1
ATOM 1694 C CA . THR B 1 3 ? -98.438 30.047 9.242 1 30.72 3 THR B CA 1
ATOM 1695 C C . THR B 1 3 ? -97 29.812 9.773 1 30.72 3 THR B C 1
ATOM 1697 O O . THR B 1 3 ? -96.312 30.766 10.039 1 30.72 3 THR B O 1
ATOM 1700 N N . GLU B 1 4 ? -96.812 28.703 10.484 1 32.34 4 GLU B N 1
ATOM 1701 C CA . GLU B 1 4 ? -95.625 28.062 11.086 1 32.34 4 GLU B CA 1
ATOM 1702 C C . GLU B 1 4 ? -94.562 27.75 10.023 1 32.34 4 GLU B C 1
ATOM 1704 O O . GLU B 1 4 ? -94.812 26.875 9.18 1 32.34 4 GLU B O 1
ATOM 1709 N N . THR B 1 5 ? -94.062 28.781 9.344 1 36.25 5 THR B N 1
ATOM 1710 C CA . THR B 1 5 ? -93.125 28.438 8.258 1 36.25 5 THR B CA 1
ATOM 1711 C C . THR B 1 5 ? -92 27.547 8.766 1 36.25 5 THR B C 1
ATOM 1713 O O . THR B 1 5 ? -91.438 27.812 9.82 1 36.25 5 THR B O 1
ATOM 1716 N N . PRO B 1 6 ? -91.875 26.266 8.258 1 32.78 6 PRO B N 1
ATOM 1717 C CA . PRO B 1 6 ? -90.938 25.219 8.625 1 32.78 6 PRO B CA 1
ATOM 1718 C C . PRO B 1 6 ? -89.5 25.672 8.453 1 32.78 6 PRO B C 1
ATOM 1720 O O . PRO B 1 6 ? -89.188 26.391 7.504 1 32.78 6 PRO B O 1
ATOM 1723 N N . ALA B 1 7 ? -88.75 25.875 9.531 1 31.27 7 ALA B N 1
ATOM 1724 C CA . ALA B 1 7 ? -87.375 26.25 9.641 1 31.27 7 ALA B CA 1
ATOM 1725 C C . ALA B 1 7 ? -86.438 25.25 8.938 1 31.27 7 ALA B C 1
ATOM 1727 O O . ALA B 1 7 ? -86.438 24.062 9.289 1 31.27 7 ALA B O 1
ATOM 1728 N N . ALA B 1 8 ? -86.438 25.266 7.578 1 29.12 8 ALA B N 1
ATOM 1729 C CA . ALA B 1 8 ? -85.5 24.375 6.84 1 29.12 8 ALA B CA 1
ATOM 1730 C C . ALA B 1 8 ? -84.125 24.359 7.461 1 29.12 8 ALA B C 1
ATOM 1732 O O . ALA B 1 8 ? -83.562 25.406 7.699 1 29.12 8 ALA B O 1
ATOM 1733 N N . GLY B 1 9 ? -83.812 23.422 8.375 1 26.5 9 GLY B N 1
ATOM 1734 C CA . GLY B 1 9 ? -82.562 23.125 9 1 26.5 9 GLY B CA 1
ATOM 1735 C C . GLY B 1 9 ? -81.438 22.875 8 1 26.5 9 GLY B C 1
ATOM 1736 O O . GLY B 1 9 ? -81.5 21.891 7.25 1 26.5 9 GLY B O 1
ATOM 1737 N N . ALA B 1 10 ? -81.125 23.828 7.129 1 29.8 10 ALA B N 1
ATOM 1738 C CA . ALA B 1 10 ? -80 23.609 6.18 1 29.8 10 ALA B CA 1
ATOM 1739 C C . ALA B 1 10 ? -78.812 23.016 6.871 1 29.8 10 ALA B C 1
ATOM 1741 O O . ALA B 1 10 ? -78.25 23.625 7.797 1 29.8 10 ALA B O 1
ATOM 1742 N N . ASP B 1 11 ? -78.812 21.75 7.227 1 30.7 11 ASP B N 1
ATOM 1743 C CA . ASP B 1 11 ? -77.625 21.062 7.723 1 30.7 11 ASP B CA 1
ATOM 1744 C C . ASP B 1 11 ? -76.438 21.281 6.781 1 30.7 11 ASP B C 1
ATOM 1746 O O . ASP B 1 11 ? -76.5 20.969 5.59 1 30.7 11 ASP B O 1
ATOM 1750 N N . ASP B 1 12 ? -75.75 22.469 6.801 1 30.11 12 ASP B N 1
ATOM 1751 C CA . ASP B 1 12 ? -74.562 22.766 6.016 1 30.11 12 ASP B CA 1
ATOM 1752 C C . ASP B 1 12 ? -73.5 21.641 6.129 1 30.11 12 ASP B C 1
ATOM 1754 O O . ASP B 1 12 ? -73.062 21.328 7.23 1 30.11 12 ASP B O 1
ATOM 1758 N N . PRO B 1 13 ? -73.625 20.547 5.402 1 34.91 13 PRO B N 1
ATOM 1759 C CA . PRO B 1 13 ? -72.625 19.484 5.441 1 34.91 13 PRO B CA 1
ATOM 1760 C C . PRO B 1 13 ? -71.188 20 5.211 1 34.91 13 PRO B C 1
ATOM 1762 O O . PRO B 1 13 ? -70.25 19.219 4.926 1 34.91 13 PRO B O 1
ATOM 1765 N N . THR B 1 14 ? -70.875 21.266 5.27 1 33.25 14 THR B N 1
ATOM 1766 C CA . THR B 1 14 ? -69.562 21.547 4.793 1 33.25 14 THR B CA 1
ATOM 1767 C C . THR B 1 14 ? -68.5 20.812 5.641 1 33.25 14 THR B C 1
ATOM 1769 O O . THR B 1 14 ? -68.125 21.297 6.699 1 33.25 14 THR B O 1
ATOM 1772 N N . ALA B 1 15 ? -68.75 19.562 6.145 1 30.91 15 ALA B N 1
ATOM 1773 C CA . ALA B 1 15 ? -67.625 19 6.84 1 30.91 15 ALA B CA 1
ATOM 1774 C C . ALA B 1 15 ? -66.375 19.062 5.973 1 30.91 15 ALA B C 1
ATOM 1776 O O . ALA B 1 15 ? -66.312 18.547 4.855 1 30.91 15 ALA B O 1
ATOM 1777 N N . ALA B 1 16 ? -65.5 20.094 6.168 1 33.22 16 ALA B N 1
ATOM 1778 C CA . ALA B 1 16 ? -64.188 20.297 5.621 1 33.22 16 ALA B CA 1
ATOM 1779 C C . ALA B 1 16 ? -63.375 19.016 5.707 1 33.22 16 ALA B C 1
ATOM 1781 O O . ALA B 1 16 ? -63.344 18.359 6.75 1 33.22 16 ALA B O 1
ATOM 1782 N N . SER B 1 17 ? -63.281 18.25 4.672 1 36.22 17 SER B N 1
ATOM 1783 C CA . SER B 1 17 ? -62.312 17.172 4.512 1 36.22 17 SER B CA 1
ATOM 1784 C C . SER B 1 17 ? -60.938 17.547 5.078 1 36.22 17 SER B C 1
ATOM 1786 O O . SER B 1 17 ? -60.312 18.484 4.594 1 36.22 17 SER B O 1
ATOM 1788 N N . GLY B 1 18 ? -60.75 17.484 6.414 1 34.25 18 GLY B N 1
ATOM 1789 C CA . GLY B 1 18 ? -59.406 17.641 6.996 1 34.25 18 GLY B CA 1
ATOM 1790 C C . GLY B 1 18 ? -58.344 16.906 6.219 1 34.25 18 GLY B C 1
ATOM 1791 O O . GLY B 1 18 ? -58.312 15.68 6.172 1 34.25 18 GLY B O 1
ATOM 1792 N N . GLN B 1 19 ? -57.938 17.406 5.051 1 38.75 19 GLN B N 1
ATOM 1793 C CA . GLN B 1 19 ? -56.75 16.828 4.426 1 38.75 19 GLN B CA 1
ATOM 1794 C C . GLN B 1 19 ? -55.656 16.547 5.453 1 38.75 19 GLN B C 1
ATOM 1796 O O . GLN B 1 19 ? -55.406 17.375 6.344 1 38.75 19 GLN B O 1
ATOM 1801 N N . PRO B 1 20 ? -55.25 15.281 5.691 1 41.66 20 PRO B N 1
ATOM 1802 C CA . PRO B 1 20 ? -54.188 14.992 6.645 1 41.66 20 PRO B CA 1
ATOM 1803 C C . PRO B 1 20 ? -53 15.914 6.477 1 41.66 20 PRO B C 1
ATOM 1805 O O . PRO B 1 20 ? -52.719 16.391 5.367 1 41.66 20 PRO B O 1
ATOM 1808 N N . CYS B 1 21 ? -52.719 16.781 7.434 1 37.69 21 CYS B N 1
ATOM 1809 C CA . CYS B 1 21 ? -51.5 17.578 7.473 1 37.69 21 CYS B CA 1
ATOM 1810 C C . CYS B 1 21 ? -50.281 16.75 7.039 1 37.69 21 CYS B C 1
ATOM 1812 O O . CYS B 1 21 ? -50.188 15.57 7.402 1 37.69 21 CYS B O 1
ATOM 1814 N N . PRO B 1 22 ? -49.656 17 5.926 1 39.12 22 PRO B N 1
ATOM 1815 C CA . PRO B 1 22 ? -48.469 16.234 5.582 1 39.12 22 PRO B CA 1
ATOM 1816 C C . PRO B 1 22 ? -47.562 15.992 6.785 1 39.12 22 PRO B C 1
ATOM 1818 O O . PRO B 1 22 ? -47.531 16.797 7.719 1 39.12 22 PRO B O 1
ATOM 1821 N N . ALA B 1 23 ? -47.375 14.773 7.281 1 39.44 23 ALA B N 1
ATOM 1822 C CA . ALA B 1 23 ? -46.469 14.375 8.328 1 39.44 23 ALA B CA 1
ATOM 1823 C C . ALA B 1 23 ? -45.188 15.227 8.289 1 39.44 23 ALA B C 1
ATOM 1825 O O . ALA B 1 23 ? -44.594 15.414 7.219 1 39.44 23 ALA B O 1
ATOM 1826 N N . ALA B 1 24 ? -44.938 16.141 9.141 1 41.69 24 ALA B N 1
ATOM 1827 C CA . ALA B 1 24 ? -43.688 16.859 9.352 1 41.69 24 ALA B CA 1
ATOM 1828 C C . ALA B 1 24 ? -42.469 15.953 9.086 1 41.69 24 ALA B C 1
ATOM 1830 O O . ALA B 1 24 ? -42.438 14.805 9.547 1 41.69 24 ALA B O 1
ATOM 1831 N N . ARG B 1 25 ? -41.812 16 8.031 1 42.75 25 ARG B N 1
ATOM 1832 C CA . ARG B 1 25 ? -40.562 15.297 7.742 1 42.75 25 ARG B CA 1
ATOM 1833 C C . ARG B 1 25 ? -39.75 15.102 9.008 1 42.75 25 ARG B C 1
ATOM 1835 O O . ARG B 1 25 ? -39.375 16.062 9.68 1 42.75 25 ARG B O 1
ATOM 1842 N N . ARG B 1 26 ? -39.906 14.141 9.789 1 42.34 26 ARG B N 1
ATOM 1843 C CA . ARG B 1 26 ? -39.062 13.836 10.93 1 42.34 26 ARG B CA 1
ATOM 1844 C C . ARG B 1 26 ? -37.625 14.242 10.641 1 42.34 26 ARG B C 1
ATOM 1846 O O . ARG B 1 26 ? -37 13.719 9.719 1 42.34 26 ARG B O 1
ATOM 1853 N N . GLY B 1 27 ? -37.219 15.531 10.828 1 41 27 GLY B N 1
ATOM 1854 C CA . GLY B 1 27 ? -35.844 16.047 10.695 1 41 27 GLY B CA 1
ATOM 1855 C C . GLY B 1 27 ? -34.812 15.156 11.32 1 41 27 GLY B C 1
ATOM 1856 O O . GLY B 1 27 ? -35.125 14.258 12.094 1 41 27 GLY B O 1
ATOM 1857 N N . ARG B 1 28 ? -33.562 15.125 10.75 1 53.94 28 ARG B N 1
ATOM 1858 C CA . ARG B 1 28 ? -32.438 14.391 11.336 1 53.94 28 ARG B CA 1
ATOM 1859 C C . ARG B 1 28 ? -32.375 14.625 12.836 1 53.94 28 ARG B C 1
ATOM 1861 O O . ARG B 1 28 ? -32.5 15.766 13.305 1 53.94 28 ARG B O 1
ATOM 1868 N N . PRO B 1 29 ? -32.438 13.562 13.633 1 57.44 29 PRO B N 1
ATOM 1869 C CA . PRO B 1 29 ? -32.25 13.789 15.062 1 57.44 29 PRO B CA 1
ATOM 1870 C C . PRO B 1 29 ? -31.172 14.812 15.359 1 57.44 29 PRO B C 1
ATOM 1872 O O . PRO B 1 29 ? -30.234 14.961 14.57 1 57.44 29 PRO B O 1
ATOM 1875 N N . ARG B 1 30 ? -31.328 15.625 16.25 1 60.03 30 ARG B N 1
ATOM 1876 C CA . ARG B 1 30 ? -30.469 16.734 16.656 1 60.03 30 ARG B CA 1
ATOM 1877 C C . ARG B 1 30 ? -29 16.344 16.578 1 60.03 30 ARG B C 1
ATOM 1879 O O . ARG B 1 30 ? -28.172 17.156 16.141 1 60.03 30 ARG B O 1
ATOM 1886 N N . SER B 1 31 ? -28.781 15.086 16.797 1 73.94 31 SER B N 1
ATOM 1887 C CA . SER B 1 31 ? -27.406 14.594 16.797 1 73.94 31 SER B CA 1
ATOM 1888 C C . SER B 1 31 ? -26.859 14.469 15.383 1 73.94 31 SER B C 1
ATOM 1890 O O . SER B 1 31 ? -25.719 14.867 15.117 1 73.94 31 SER B O 1
ATOM 1892 N N . GLU B 1 32 ? -27.75 14.211 14.484 1 81.44 32 GLU B N 1
ATOM 1893 C CA . GLU B 1 32 ? -27.297 14.07 13.102 1 81.44 32 GLU B CA 1
ATOM 1894 C C . GLU B 1 32 ? -27.125 15.43 12.438 1 81.44 32 GLU B C 1
ATOM 1896 O O . GLU B 1 32 ? -26.188 15.625 11.656 1 81.44 32 GLU B O 1
ATOM 1901 N N . ALA B 1 33 ? -27.984 16.312 12.875 1 86.44 33 ALA B N 1
ATOM 1902 C CA . ALA B 1 33 ? -27.875 17.656 12.336 1 86.44 33 ALA B CA 1
ATOM 1903 C C . ALA B 1 33 ? -26.594 18.344 12.797 1 86.44 33 ALA B C 1
ATOM 1905 O O . ALA B 1 33 ? -25.938 19.031 12.008 1 86.44 33 ALA B O 1
ATOM 1906 N N . ALA B 1 34 ? -26.312 18.156 14.016 1 89.94 34 ALA B N 1
ATOM 1907 C CA . ALA B 1 34 ? -25.078 18.734 14.555 1 89.94 34 ALA B CA 1
ATOM 1908 C C . ALA B 1 34 ? -23.859 18.141 13.875 1 89.94 34 ALA B C 1
ATOM 1910 O O . ALA B 1 34 ? -22.906 18.859 13.547 1 89.94 34 ALA B O 1
ATOM 1911 N N . GLU B 1 35 ? -23.906 16.875 13.711 1 90.75 35 GLU B N 1
ATOM 1912 C CA . GLU B 1 35 ? -22.797 16.203 13.039 1 90.75 35 GLU B CA 1
ATOM 1913 C C . GLU B 1 35 ? -22.594 16.75 11.625 1 90.75 35 GLU B C 1
ATOM 1915 O O . GLU B 1 35 ? -21.469 17.047 11.227 1 90.75 35 GLU B O 1
ATOM 1920 N N . GLN B 1 36 ? -23.688 16.891 10.953 1 91.38 36 GLN B N 1
ATOM 1921 C CA . GLN B 1 36 ? -23.609 17.406 9.586 1 91.38 36 GLN B CA 1
ATOM 1922 C C . GLN B 1 36 ? -23.094 18.844 9.562 1 91.38 36 GLN B C 1
ATOM 1924 O O . GLN B 1 36 ? -22.312 19.203 8.68 1 91.38 36 GLN B O 1
ATOM 1929 N N . ALA B 1 37 ? -23.562 19.578 10.484 1 93.81 37 ALA B N 1
ATOM 1930 C CA . ALA B 1 37 ? -23.109 20.969 10.578 1 93.81 37 ALA B CA 1
ATOM 1931 C C . ALA B 1 37 ? -21.594 21.016 10.82 1 93.81 37 ALA B C 1
ATOM 1933 O O . ALA B 1 37 ? -20.906 21.859 10.25 1 93.81 37 ALA B O 1
ATOM 1934 N N . ILE B 1 38 ? -21.125 20.125 11.617 1 94.5 38 ILE B N 1
ATOM 1935 C CA . ILE B 1 38 ? -19.719 20.078 11.961 1 94.5 38 ILE B CA 1
ATOM 1936 C C . ILE B 1 38 ? -18.906 19.656 10.734 1 94.5 38 ILE B C 1
ATOM 1938 O O . ILE B 1 38 ? -17.875 20.266 10.422 1 94.5 38 ILE B O 1
ATOM 1942 N N . PHE B 1 39 ? -19.375 18.703 10.031 1 91.88 39 PHE B N 1
ATOM 1943 C CA . PHE B 1 39 ? -18.703 18.266 8.82 1 91.88 39 PHE B CA 1
ATOM 1944 C C . PHE B 1 39 ? -18.672 19.391 7.785 1 91.88 39 PHE B C 1
ATOM 1946 O O . PHE B 1 39 ? -17.625 19.672 7.207 1 91.88 39 PHE B O 1
ATOM 1953 N N . THR B 1 40 ? -19.781 20.031 7.633 1 92 40 THR B N 1
ATOM 1954 C CA . THR B 1 40 ? -19.875 21.141 6.676 1 92 40 THR B CA 1
ATOM 1955 C C . THR B 1 40 ? -18.938 22.281 7.059 1 92 40 THR B C 1
ATOM 1957 O O . THR B 1 40 ? -18.281 22.859 6.191 1 92 40 THR B O 1
ATOM 1960 N N . ALA B 1 41 ? -18.844 22.516 8.289 1 94.44 41 ALA B N 1
ATOM 1961 C CA . ALA B 1 41 ? -17.953 23.562 8.781 1 94.44 41 ALA B CA 1
ATOM 1962 C C . ALA B 1 41 ? -16.5 23.266 8.438 1 94.44 41 ALA B C 1
ATOM 1964 O O . ALA B 1 41 ? -15.773 24.141 7.973 1 94.44 41 ALA B O 1
ATOM 1965 N N . VAL B 1 42 ? -16.109 22.031 8.711 1 91.5 42 VAL B N 1
ATOM 1966 C CA . VAL B 1 42 ? -14.734 21.641 8.414 1 91.5 42 VAL B CA 1
ATOM 1967 C C . VAL B 1 42 ? -14.477 21.766 6.914 1 91.5 42 VAL B C 1
ATOM 1969 O O . VAL B 1 42 ? -13.453 22.312 6.5 1 91.5 42 VAL B O 1
ATOM 1972 N N . GLU B 1 43 ? -15.391 21.281 6.105 1 86.69 43 GLU B N 1
ATOM 1973 C CA . GLU B 1 43 ? -15.258 21.344 4.652 1 86.69 43 GLU B CA 1
ATOM 1974 C C . GLU B 1 43 ? -15.164 22.797 4.168 1 86.69 43 GLU B C 1
ATOM 1976 O O . GLU B 1 43 ? -14.328 23.109 3.318 1 86.69 43 GLU B O 1
ATOM 1981 N N . ASP B 1 44 ? -15.969 23.625 4.688 1 89 44 ASP B N 1
ATOM 1982 C CA . ASP B 1 44 ? -16 25.031 4.301 1 89 44 ASP B CA 1
ATOM 1983 C C . ASP B 1 44 ? -14.695 25.719 4.664 1 89 44 ASP B C 1
ATOM 1985 O O . ASP B 1 44 ? -14.156 26.5 3.873 1 89 44 ASP B O 1
ATOM 1989 N N . LEU B 1 45 ? -14.203 25.438 5.82 1 90.62 45 LEU B N 1
ATOM 1990 C CA . LEU B 1 45 ? -12.961 26.047 6.27 1 90.62 45 LEU B CA 1
ATOM 1991 C C . LEU B 1 45 ? -11.797 25.609 5.383 1 90.62 45 LEU B C 1
ATOM 1993 O O . LEU B 1 45 ? -10.953 26.438 5.008 1 90.62 45 LEU B O 1
ATOM 1997 N N . MET B 1 46 ? -11.836 24.391 5.051 1 83.62 46 MET B N 1
ATOM 1998 C CA . MET B 1 46 ? -10.766 23.891 4.195 1 83.62 46 MET B CA 1
ATOM 1999 C C . MET B 1 46 ? -10.891 24.438 2.781 1 83.62 46 MET B C 1
ATOM 2001 O O . MET B 1 46 ? -9.883 24.766 2.145 1 83.62 46 MET B O 1
ATOM 2005 N N . ALA B 1 47 ? -12.07 24.562 2.357 1 82.5 47 ALA B N 1
ATOM 2006 C CA . ALA B 1 47 ? -12.32 25.125 1.039 1 82.5 47 ALA B CA 1
ATOM 2007 C C . ALA B 1 47 ? -11.867 26.594 0.98 1 82.5 47 ALA B C 1
ATOM 2009 O O . ALA B 1 47 ? -11.453 27.078 -0.073 1 82.5 47 ALA B O 1
ATOM 2010 N N . ALA B 1 48 ? -11.93 27.172 2.074 1 87.25 48 ALA B N 1
ATOM 2011 C CA . ALA B 1 48 ? -11.539 28.578 2.166 1 87.25 48 ALA B CA 1
ATOM 2012 C C . ALA B 1 48 ? -10.031 28.719 2.293 1 87.25 48 ALA B C 1
ATOM 2014 O O . ALA B 1 48 ? -9.508 29.844 2.322 1 87.25 48 ALA B O 1
ATOM 2015 N N . GLY B 1 49 ? -9.359 27.547 2.406 1 82.5 49 GLY B N 1
ATOM 2016 C CA . GLY B 1 49 ? -7.91 27.609 2.348 1 82.5 49 GLY B CA 1
ATOM 2017 C C . GLY B 1 49 ? -7.242 27.234 3.656 1 82.5 49 GLY B C 1
ATOM 2018 O O . GLY B 1 49 ? -6.012 27.172 3.736 1 82.5 49 GLY B O 1
ATOM 2019 N N . THR B 1 50 ? -8.078 27.016 4.68 1 85.44 50 THR B N 1
ATOM 2020 C CA . THR B 1 50 ? -7.496 26.609 5.957 1 85.44 50 THR B CA 1
ATOM 2021 C C . THR B 1 50 ? -6.926 25.203 5.867 1 85.44 50 THR B C 1
ATOM 2023 O O . THR B 1 50 ? -7.594 24.281 5.375 1 85.44 50 THR B O 1
ATOM 2026 N N . THR B 1 51 ? -5.715 25.016 6.312 1 82.31 51 THR B N 1
ATOM 2027 C CA . THR B 1 51 ? -5.094 23.703 6.301 1 82.31 51 THR B CA 1
ATOM 2028 C C . THR B 1 51 ? -5.547 22.875 7.5 1 82.31 51 THR B C 1
ATOM 2030 O O . THR B 1 51 ? -6.055 23.422 8.484 1 82.31 51 THR B O 1
ATOM 2033 N N . MET B 1 52 ? -5.344 21.609 7.449 1 81.81 52 MET B N 1
ATOM 2034 C CA . MET B 1 52 ? -5.742 20.703 8.531 1 81.81 52 MET B CA 1
ATOM 2035 C C . MET B 1 52 ? -5.012 21.062 9.82 1 81.81 52 MET B C 1
ATOM 2037 O O . MET B 1 52 ? -5.578 20.938 10.914 1 81.81 52 MET B O 1
ATOM 2041 N N . SER B 1 53 ? -3.795 21.453 9.656 1 81.44 53 SER B N 1
ATOM 2042 C CA . SER B 1 53 ? -2.994 21.797 10.828 1 81.44 53 SER B CA 1
ATOM 2043 C C . SER B 1 53 ? -3.5 23.062 11.492 1 81.44 53 SER B C 1
ATOM 2045 O O . SER B 1 53 ? -3.336 23.25 12.703 1 81.44 53 SER B O 1
ATOM 2047 N N . GLU B 1 54 ? -4.137 23.875 10.781 1 88.69 54 GLU B N 1
ATOM 2048 C CA . GLU B 1 54 ? -4.59 25.172 11.266 1 88.69 54 GLU B CA 1
ATOM 2049 C C . GLU B 1 54 ? -5.98 25.078 11.891 1 88.69 54 GLU B C 1
ATOM 2051 O O . GLU B 1 54 ? -6.402 25.969 12.617 1 88.69 54 GLU B O 1
ATOM 2056 N N . LEU B 1 55 ? -6.613 24.047 11.531 1 90.94 55 LEU B N 1
ATOM 2057 C CA . LEU B 1 55 ? -7.949 23.875 12.086 1 90.94 55 LEU B CA 1
ATOM 2058 C C . LEU B 1 55 ? -7.895 23.672 13.594 1 90.94 55 LEU B C 1
ATOM 2060 O O . LEU B 1 55 ? -6.984 23.016 14.102 1 90.94 55 LEU B O 1
ATOM 2064 N N . THR B 1 56 ? -8.859 24.297 14.352 1 93.81 56 THR B N 1
ATOM 2065 C CA . THR B 1 56 ? -9 24.109 15.797 1 93.81 56 THR B CA 1
ATOM 2066 C C . THR B 1 56 ? -10.43 23.719 16.156 1 93.81 56 THR B C 1
ATOM 2068 O O . THR B 1 56 ? -11.367 24.016 15.414 1 93.81 56 THR B O 1
ATOM 2071 N N . ILE B 1 57 ? -10.477 23.031 17.312 1 95.38 57 ILE B N 1
ATOM 2072 C CA . ILE B 1 57 ? -11.797 22.641 17.797 1 95.38 57 ILE B CA 1
ATOM 2073 C C . ILE B 1 57 ? -12.648 23.891 18.031 1 95.38 57 ILE B C 1
ATOM 2075 O O . ILE B 1 57 ? -13.828 23.906 17.672 1 95.38 57 ILE B O 1
ATOM 2079 N N . GLU B 1 58 ? -12.062 24.922 18.531 1 96.06 58 GLU B N 1
ATOM 2080 C CA . GLU B 1 58 ? -12.773 26.172 18.781 1 96.06 58 GLU B CA 1
ATOM 2081 C C . GLU B 1 58 ? -13.25 26.797 17.469 1 96.06 58 GLU B C 1
ATOM 2083 O O . GLU B 1 58 ? -14.398 27.234 17.375 1 96.06 58 GLU B O 1
ATOM 2088 N N . GLY B 1 59 ? -12.414 26.844 16.531 1 95.81 59 GLY B N 1
ATOM 2089 C CA . GLY B 1 59 ? -12.773 27.391 15.234 1 95.81 59 GLY B CA 1
ATOM 2090 C C . GLY B 1 59 ? -13.875 26.609 14.547 1 95.81 59 GLY B C 1
ATOM 2091 O O . GLY B 1 59 ? -14.789 27.203 13.961 1 95.81 59 GLY B O 1
ATOM 2092 N N . ILE B 1 60 ? -13.828 25.281 14.625 1 96.5 60 ILE B N 1
ATOM 2093 C CA . ILE B 1 60 ? -14.82 24.406 14.016 1 96.5 60 ILE B CA 1
ATOM 2094 C C . ILE B 1 60 ? -16.156 24.578 14.727 1 96.5 60 ILE B C 1
ATOM 2096 O O . ILE B 1 60 ? -17.203 24.688 14.078 1 96.5 60 ILE B O 1
ATOM 2100 N N . ALA B 1 61 ? -16.062 24.656 16.031 1 96.94 61 ALA B N 1
ATOM 2101 C CA . ALA B 1 61 ? -17.281 24.828 16.828 1 96.94 61 ALA B CA 1
ATOM 2102 C C . ALA B 1 61 ? -17.984 26.141 16.469 1 96.94 61 ALA B C 1
ATOM 2104 O O . ALA B 1 61 ? -19.203 26.156 16.25 1 96.94 61 ALA B O 1
ATOM 2105 N N . THR B 1 62 ? -17.266 27.156 16.344 1 97.19 62 THR B N 1
ATOM 2106 C CA . THR B 1 62 ? -17.781 28.469 15.992 1 97.19 62 THR B CA 1
ATOM 2107 C C . THR B 1 62 ? -18.422 28.438 14.609 1 97.19 62 THR B C 1
ATOM 2109 O O . THR B 1 62 ? -19.547 28.906 14.43 1 97.19 62 THR B O 1
ATOM 2112 N N . ALA B 1 63 ? -17.812 27.859 13.703 1 96.12 63 ALA B N 1
ATOM 2113 C CA . ALA B 1 63 ? -18.281 27.797 12.32 1 96.12 63 ALA B CA 1
ATOM 2114 C C . ALA B 1 63 ? -19.547 26.953 12.203 1 96.12 63 ALA B C 1
ATOM 2116 O O . ALA B 1 63 ? -20.438 27.234 11.391 1 96.12 63 ALA B O 1
ATOM 2117 N N . ALA B 1 64 ? -19.609 25.953 12.977 1 95.94 64 ALA B N 1
ATOM 2118 C CA . ALA B 1 64 ? -20.719 25.016 12.922 1 95.94 64 ALA B CA 1
ATOM 2119 C C . ALA B 1 64 ? -21.891 25.531 13.75 1 95.94 64 ALA B C 1
ATOM 2121 O O . ALA B 1 64 ? -23.016 25 13.641 1 95.94 64 ALA B O 1
ATOM 2122 N N . GLY B 1 65 ? -21.641 26.453 14.594 1 96.12 65 GLY B N 1
ATOM 2123 C CA . GLY B 1 65 ? -22.688 26.969 15.461 1 96.12 65 GLY B CA 1
ATOM 2124 C C . GLY B 1 65 ? -23.047 26.031 16.594 1 96.12 65 GLY B C 1
ATOM 2125 O O . GLY B 1 65 ? -24.234 25.891 16.938 1 96.12 65 GLY B O 1
ATOM 2126 N N . VAL B 1 66 ? -22.047 25.328 17.031 1 95.62 66 VAL B N 1
ATOM 2127 C CA . VAL B 1 66 ? -22.266 24.406 18.141 1 95.62 66 VAL B CA 1
ATOM 2128 C C . VAL B 1 66 ? -21.25 24.672 19.25 1 95.62 66 VAL B C 1
ATOM 2130 O O . VAL B 1 66 ? -20.266 25.391 19.031 1 95.62 66 VAL B O 1
ATOM 2133 N N . GLY B 1 67 ? -21.578 24.109 20.422 1 94.12 67 GLY B N 1
ATOM 2134 C CA . GLY B 1 67 ? -20.594 24.172 21.484 1 94.12 67 GLY B CA 1
ATOM 2135 C C . GLY B 1 67 ? -19.484 23.141 21.344 1 94.12 67 GLY B C 1
ATOM 2136 O O . GLY B 1 67 ? -19.656 22.125 20.656 1 94.12 67 GLY B O 1
ATOM 2137 N N . LYS B 1 68 ? -18.359 23.359 22.016 1 95 68 LYS B N 1
ATOM 2138 C CA . LYS B 1 68 ? -17.234 22.422 22.016 1 95 68 LYS B CA 1
ATOM 2139 C C . LYS B 1 68 ? -17.641 21.062 22.578 1 95 68 LYS B C 1
ATOM 2141 O O . LYS B 1 68 ? -17.172 20.016 22.109 1 95 68 LYS B O 1
ATOM 2146 N N . ALA B 1 69 ? -18.484 21.125 23.531 1 94.25 69 ALA B N 1
ATOM 2147 C CA . ALA B 1 69 ? -18.938 19.906 24.188 1 94.25 69 ALA B CA 1
ATOM 2148 C C . ALA B 1 69 ? -19.656 18.984 23.188 1 94.25 69 ALA B C 1
ATOM 2150 O O . ALA B 1 69 ? -19.547 17.766 23.281 1 94.25 69 ALA B O 1
ATOM 2151 N N . THR B 1 70 ? -20.312 19.594 22.281 1 93.94 70 THR B N 1
ATOM 2152 C CA . THR B 1 70 ? -21.016 18.844 21.234 1 93.94 70 THR B CA 1
ATOM 2153 C C . THR B 1 70 ? -20.031 18.078 20.375 1 93.94 70 THR B C 1
ATOM 2155 O O . THR B 1 70 ? -20.297 16.938 19.984 1 93.94 70 THR B O 1
ATOM 2158 N N . ILE B 1 71 ? -18.875 18.672 20.078 1 95.38 71 ILE B N 1
ATOM 2159 C CA . ILE B 1 71 ? -17.844 18.031 19.266 1 95.38 71 ILE B CA 1
ATOM 2160 C C . ILE B 1 71 ? -17.172 16.922 20.062 1 95.38 71 ILE B C 1
ATOM 2162 O O . ILE B 1 71 ? -17.031 15.797 19.562 1 95.38 71 ILE B O 1
ATOM 2166 N N . TYR B 1 72 ? -16.922 17.141 21.344 1 94.38 72 TYR B N 1
ATOM 2167 C CA . TYR B 1 72 ? -16.141 16.203 22.156 1 94.38 72 TYR B CA 1
ATOM 2168 C C . TYR B 1 72 ? -16.984 15.008 22.562 1 94.38 72 TYR B C 1
ATOM 2170 O O . TYR B 1 72 ? -16.453 13.969 22.953 1 94.38 72 TYR B O 1
ATOM 2178 N N . ARG B 1 73 ? -18.281 15.125 22.469 1 93.69 73 ARG B N 1
ATOM 2179 C CA . ARG B 1 73 ? -19.156 13.992 22.703 1 93.69 73 ARG B CA 1
ATOM 2180 C C . ARG B 1 73 ? -18.953 12.914 21.641 1 93.69 73 ARG B C 1
ATOM 2182 O O . ARG B 1 73 ? -19.094 11.719 21.922 1 93.69 73 ARG B O 1
ATOM 2189 N N . ARG B 1 74 ? -18.5 13.398 20.5 1 92.31 74 ARG B N 1
ATOM 2190 C CA . ARG B 1 74 ? -18.422 12.477 19.375 1 92.31 74 ARG B CA 1
ATOM 2191 C C . ARG B 1 74 ? -16.969 12.141 19.031 1 92.31 74 ARG B C 1
ATOM 2193 O O . ARG B 1 74 ? -16.688 11.047 18.562 1 92.31 74 ARG B O 1
ATOM 2200 N N . TRP B 1 75 ? -16.172 13.125 19.172 1 94.44 75 TRP B N 1
ATOM 2201 C CA . TRP B 1 75 ? -14.766 12.945 18.828 1 94.44 75 TRP B CA 1
ATOM 2202 C C . TRP B 1 75 ? -13.859 13.32 20 1 94.44 75 TRP B C 1
ATOM 2204 O O . TRP B 1 75 ? -13.93 14.438 20.5 1 94.44 75 TRP B O 1
ATOM 2214 N N . PRO B 1 76 ? -12.992 12.43 20.359 1 92.5 76 PRO B N 1
ATOM 2215 C CA . PRO B 1 76 ? -12.125 12.688 21.5 1 92.5 76 PRO B CA 1
ATOM 2216 C C . PRO B 1 76 ? -11.078 13.758 21.219 1 92.5 76 PRO B C 1
ATOM 2218 O O . PRO B 1 76 ? -10.516 14.344 22.156 1 92.5 76 PRO B O 1
ATOM 2221 N N . ASN B 1 77 ? -10.789 13.969 19.953 1 89.69 77 ASN B N 1
ATOM 2222 C CA . ASN B 1 77 ? -9.797 14.961 19.562 1 89.69 77 ASN B CA 1
ATOM 2223 C C . ASN B 1 77 ? -10.008 15.43 18.125 1 89.69 77 ASN B C 1
ATOM 2225 O O . ASN B 1 77 ? -10.883 14.914 17.438 1 89.69 77 ASN B O 1
ATOM 2229 N N . LYS B 1 78 ? -9.297 16.391 17.766 1 90.31 78 LYS B N 1
ATOM 2230 C CA . LYS B 1 78 ? -9.391 17.016 16.453 1 90.31 78 LYS B CA 1
ATOM 2231 C C . LYS B 1 78 ? -9.07 16.016 15.344 1 90.31 78 LYS B C 1
ATOM 2233 O O . LYS B 1 78 ? -9.727 16.016 14.297 1 90.31 78 LYS B O 1
ATOM 2238 N N . GLU B 1 79 ? -8.094 15.164 15.625 1 87.75 79 GLU B N 1
ATOM 2239 C CA . GLU B 1 79 ? -7.652 14.195 14.633 1 87.75 79 GLU B CA 1
ATOM 2240 C C . GLU B 1 79 ? -8.773 13.219 14.273 1 87.75 79 GLU B C 1
ATOM 2242 O O . GLU B 1 79 ? -8.992 12.922 13.102 1 87.75 79 GLU B O 1
ATOM 2247 N N . ALA B 1 80 ? -9.414 12.844 15.289 1 90.12 80 ALA B N 1
ATOM 2248 C CA . ALA B 1 80 ? -10.523 11.922 15.07 1 90.12 80 ALA B CA 1
ATOM 2249 C C . ALA B 1 80 ? -11.617 12.578 14.227 1 90.12 80 ALA B C 1
ATOM 2251 O O . ALA B 1 80 ? -12.164 11.953 13.312 1 90.12 80 ALA B O 1
ATOM 2252 N N . LEU B 1 81 ? -11.852 13.781 14.5 1 91.44 81 LEU B N 1
ATOM 2253 C CA . LEU B 1 81 ? -12.859 14.531 13.75 1 91.44 81 LEU B CA 1
ATOM 2254 C C . LEU B 1 81 ? -12.43 14.695 12.297 1 91.44 81 LEU B C 1
ATOM 2256 O O . LEU B 1 81 ? -13.211 14.422 11.383 1 91.44 81 LEU B O 1
ATOM 2260 N N . LEU B 1 82 ? -11.281 15.086 12.062 1 88.38 82 LEU B N 1
ATOM 2261 C CA . LEU B 1 82 ? -10.789 15.352 10.711 1 88.38 82 LEU B CA 1
ATOM 2262 C C . LEU B 1 82 ? -10.758 14.078 9.883 1 88.38 82 LEU B C 1
ATOM 2264 O O . LEU B 1 82 ? -11.094 14.094 8.695 1 88.38 82 LEU B O 1
ATOM 2268 N N . VAL B 1 83 ? -10.391 13 10.492 1 87.56 83 VAL B N 1
ATOM 2269 C CA . VAL B 1 83 ? -10.359 11.711 9.82 1 87.56 83 VAL B CA 1
ATOM 2270 C C . VAL B 1 83 ? -11.773 11.32 9.398 1 87.56 83 VAL B C 1
ATOM 2272 O O . VAL B 1 83 ? -11.984 10.812 8.289 1 87.56 83 VAL B O 1
ATOM 2275 N N . ASP B 1 84 ? -12.648 11.609 10.242 1 87.88 84 ASP B N 1
ATOM 2276 C CA . ASP B 1 84 ? -14.031 11.258 9.914 1 87.88 84 ASP B CA 1
ATOM 2277 C C . ASP B 1 84 ? -14.562 12.117 8.773 1 87.88 84 ASP B C 1
ATOM 2279 O O . ASP B 1 84 ? -15.367 11.656 7.961 1 87.88 84 ASP B O 1
ATOM 2283 N N . VAL B 1 85 ? -14.172 13.32 8.719 1 85.31 85 VAL B N 1
ATOM 2284 C CA . VAL B 1 85 ? -14.578 14.203 7.625 1 85.31 85 VAL B CA 1
ATOM 2285 C C . VAL B 1 85 ? -14.047 13.656 6.297 1 85.31 85 VAL B C 1
ATOM 2287 O O . VAL B 1 85 ? -14.789 13.57 5.316 1 85.31 85 VAL B O 1
ATOM 2290 N N . VAL B 1 86 ? -12.867 13.234 6.301 1 80.94 86 VAL B N 1
ATOM 2291 C CA . VAL B 1 86 ? -12.266 12.68 5.094 1 80.94 86 VAL B CA 1
ATOM 2292 C C . VAL B 1 86 ? -12.938 11.352 4.742 1 80.94 86 VAL B C 1
ATOM 2294 O O . VAL B 1 86 ? -13.203 11.078 3.57 1 80.94 86 VAL B O 1
ATOM 2297 N N . GLY B 1 87 ? -13.141 10.578 5.758 1 81.38 87 GLY B N 1
ATOM 2298 C CA . GLY B 1 87 ? -13.797 9.297 5.562 1 81.38 87 GLY B CA 1
ATOM 2299 C C . GLY B 1 87 ? -15.172 9.422 4.93 1 81.38 87 GLY B C 1
ATOM 2300 O O . GLY B 1 87 ? -15.562 8.578 4.117 1 81.38 87 GLY B O 1
ATOM 2301 N N . ARG B 1 88 ? -15.789 10.422 5.27 1 78.94 88 ARG B N 1
ATOM 2302 C CA . ARG B 1 88 ? -17.125 10.641 4.738 1 78.94 88 ARG B CA 1
ATOM 2303 C C . ARG B 1 88 ? -17.078 10.969 3.25 1 78.94 88 ARG B C 1
ATOM 2305 O O . ARG B 1 88 ? -18.031 10.68 2.514 1 78.94 88 ARG B O 1
ATOM 2312 N N . LEU B 1 89 ? -16.047 11.562 2.865 1 74.31 89 LEU B N 1
ATOM 2313 C CA . LEU B 1 89 ? -15.867 11.922 1.462 1 74.31 89 LEU B CA 1
ATOM 2314 C C . LEU B 1 89 ? -15.539 10.695 0.623 1 74.31 89 LEU B C 1
ATOM 2316 O O . LEU B 1 89 ? -15.664 10.719 -0.603 1 74.31 89 LEU B O 1
ATOM 2320 N N . GLU B 1 90 ? -15.227 9.695 1.399 1 78.69 90 GLU B N 1
ATOM 2321 C CA . GLU B 1 90 ? -14.828 8.484 0.698 1 78.69 90 GLU B CA 1
ATOM 2322 C C . GLU B 1 90 ? -16.031 7.57 0.444 1 78.69 90 GLU B C 1
ATOM 2324 O O . GLU B 1 90 ? -17.094 7.758 1.037 1 78.69 90 GLU B O 1
ATOM 2329 N N . LEU B 1 91 ? -15.914 6.723 -0.455 1 81.75 91 LEU B N 1
ATOM 2330 C CA . LEU B 1 91 ? -16.922 5.711 -0.733 1 81.75 91 LEU B CA 1
ATOM 2331 C C . LEU B 1 91 ? -17.172 4.836 0.493 1 81.75 91 LEU B C 1
ATOM 2333 O O . LEU B 1 91 ? -16.234 4.477 1.202 1 81.75 91 LEU B O 1
ATOM 2337 N N . GLN B 1 92 ? -18.406 4.59 0.721 1 85.88 92 GLN B N 1
ATOM 2338 C CA . GLN B 1 92 ? -18.766 3.762 1.866 1 85.88 92 GLN B CA 1
ATOM 2339 C C . GLN B 1 92 ? -18.484 2.289 1.589 1 85.88 92 GLN B C 1
ATOM 2341 O O . GLN B 1 92 ? -18.562 1.843 0.441 1 85.88 92 GLN B O 1
ATOM 2346 N N . ILE B 1 93 ? -18.188 1.551 2.676 1 91.94 93 ILE B N 1
ATOM 2347 C CA . ILE B 1 93 ? -17.984 0.108 2.586 1 91.94 93 ILE B CA 1
ATOM 2348 C C . ILE B 1 93 ? -19.25 -0.554 2.057 1 91.94 93 ILE B C 1
ATOM 2350 O O . ILE B 1 93 ? -20.359 -0.278 2.543 1 91.94 93 ILE B O 1
ATOM 2354 N N . PRO B 1 94 ? -19.109 -1.387 1.088 1 92.75 94 PRO B N 1
ATOM 2355 C CA . PRO B 1 94 ? -20.312 -1.966 0.493 1 92.75 94 PRO B CA 1
ATOM 2356 C C . PRO B 1 94 ? -21.016 -2.969 1.415 1 92.75 94 PRO B C 1
ATOM 2358 O O . PRO B 1 94 ? -20.344 -3.695 2.154 1 92.75 94 PRO B O 1
ATOM 2361 N N . GLU B 1 95 ? -22.25 -2.982 1.304 1 90.81 95 GLU B N 1
ATOM 2362 C CA . GLU B 1 95 ? -23.047 -4.031 1.942 1 90.81 95 GLU B CA 1
ATOM 2363 C C . GLU B 1 95 ? -22.938 -5.348 1.18 1 90.81 95 GLU B C 1
ATOM 2365 O O . GLU B 1 95 ? -22.641 -5.355 -0.017 1 90.81 95 GLU B O 1
ATOM 2370 N N . PRO B 1 96 ? -23.188 -6.465 1.941 1 91.88 96 PRO B N 1
ATOM 2371 C CA . PRO B 1 96 ? -23.234 -7.738 1.219 1 91.88 96 PRO B CA 1
ATOM 2372 C C . PRO B 1 96 ? -24.203 -7.719 0.045 1 91.88 96 PRO B C 1
ATOM 2374 O O . PRO B 1 96 ? -25.266 -7.094 0.13 1 91.88 96 PRO B O 1
ATOM 2377 N N . THR B 1 97 ? -23.906 -8.32 -1.023 1 90.44 97 THR B N 1
ATOM 2378 C CA . THR B 1 97 ? -24.688 -8.312 -2.256 1 90.44 97 THR B CA 1
ATOM 2379 C C . THR B 1 97 ? -25.953 -9.156 -2.1 1 90.44 97 THR B C 1
ATOM 2381 O O . THR B 1 97 ? -26.906 -9 -2.867 1 90.44 97 THR B O 1
ATOM 2384 N N . GLY B 1 98 ? -25.953 -9.977 -1.187 1 90.38 98 GLY B N 1
ATOM 2385 C CA . GLY B 1 98 ? -27.016 -10.961 -1.074 1 90.38 98 GLY B CA 1
ATOM 2386 C C . GLY B 1 98 ? -26.766 -12.203 -1.913 1 90.38 98 GLY B C 1
ATOM 2387 O O . GLY B 1 98 ? -27.516 -13.18 -1.826 1 90.38 98 GLY B O 1
ATOM 2388 N N . GLY B 1 99 ? -25.734 -12.172 -2.715 1 94.25 99 GLY B N 1
ATOM 2389 C CA . GLY B 1 99 ? -25.344 -13.312 -3.537 1 94.25 99 GLY B CA 1
ATOM 2390 C C . GLY B 1 99 ? -24.328 -14.219 -2.869 1 94.25 99 GLY B C 1
ATOM 2391 O O . GLY B 1 99 ? -24.422 -14.469 -1.665 1 94.25 99 GLY B O 1
ATOM 2392 N N . THR B 1 100 ? -23.5 -14.883 -3.707 1 95.75 100 THR B N 1
ATOM 2393 C CA . THR B 1 100 ? -22.484 -15.805 -3.203 1 95.75 100 THR B CA 1
ATOM 2394 C C . THR B 1 100 ? -21.344 -15.047 -2.555 1 95.75 100 THR B C 1
ATOM 2396 O O . THR B 1 100 ? -21.203 -13.836 -2.752 1 95.75 100 THR B O 1
ATOM 2399 N N . ALA B 1 101 ? -20.594 -15.758 -1.774 1 96.62 101 ALA B N 1
ATOM 2400 C CA . ALA B 1 101 ? -19.406 -15.148 -1.193 1 96.62 101 ALA B CA 1
ATOM 2401 C C . ALA B 1 101 ? -18.453 -14.664 -2.281 1 96.62 101 ALA B C 1
ATOM 2403 O O . ALA B 1 101 ? -17.75 -13.664 -2.109 1 96.62 101 ALA B O 1
ATOM 2404 N N . ARG B 1 102 ? -18.422 -15.391 -3.363 1 97.56 102 ARG B N 1
ATOM 2405 C CA . ARG B 1 102 ? -17.609 -14.953 -4.5 1 97.56 102 ARG B CA 1
ATOM 2406 C C . ARG B 1 102 ? -18.062 -13.578 -4.988 1 97.56 102 ARG B C 1
ATOM 2408 O O . ARG B 1 102 ? -17.234 -12.711 -5.266 1 97.56 102 ARG B O 1
ATOM 2415 N N . ASP B 1 103 ? -19.328 -13.383 -5.102 1 97.62 103 ASP B N 1
ATOM 2416 C CA . ASP B 1 103 ? -19.859 -12.086 -5.508 1 97.62 103 ASP B CA 1
ATOM 2417 C C . ASP B 1 103 ? -19.422 -10.984 -4.551 1 97.62 103 ASP B C 1
ATOM 2419 O O . ASP B 1 103 ? -19.062 -9.883 -4.984 1 97.62 103 ASP B O 1
ATOM 2423 N N . ASP B 1 104 ? -19.469 -11.289 -3.352 1 98 104 ASP B N 1
ATOM 2424 C CA . ASP B 1 104 ? -19.094 -10.305 -2.338 1 98 104 ASP B CA 1
ATOM 2425 C C . ASP B 1 104 ? -17.594 -10.031 -2.354 1 98 104 ASP B C 1
ATOM 2427 O O . ASP B 1 104 ? -17.156 -8.914 -2.084 1 98 104 ASP B O 1
ATOM 2431 N N . LEU B 1 105 ? -16.781 -11.078 -2.615 1 98.44 105 LEU B N 1
ATOM 2432 C CA . LEU B 1 105 ? -15.336 -10.875 -2.783 1 98.44 105 LEU B CA 1
ATOM 2433 C C . LEU B 1 105 ? -15.062 -9.898 -3.926 1 98.44 105 LEU B C 1
ATOM 2435 O O . LEU B 1 105 ? -14.273 -8.961 -3.77 1 98.44 105 LEU B O 1
ATOM 2439 N N . ILE B 1 106 ? -15.75 -10.094 -5.023 1 98.5 106 ILE B N 1
ATOM 2440 C CA . ILE B 1 106 ? -15.578 -9.219 -6.18 1 98.5 106 ILE B CA 1
ATOM 2441 C C . ILE B 1 106 ? -16.031 -7.801 -5.824 1 98.5 106 ILE B C 1
ATOM 2443 O O . ILE B 1 106 ? -15.344 -6.828 -6.16 1 98.5 106 ILE B O 1
ATOM 2447 N N . ASN B 1 107 ? -17.047 -7.723 -5.137 1 97.94 107 ASN B N 1
ATOM 2448 C CA . ASN B 1 107 ? -17.609 -6.43 -4.762 1 97.94 107 ASN B CA 1
ATOM 2449 C C . ASN B 1 107 ? -16.672 -5.641 -3.863 1 97.94 107 ASN B C 1
ATOM 2451 O O . ASN B 1 107 ? -16.484 -4.434 -4.043 1 97.94 107 ASN B O 1
ATOM 2455 N N . ILE B 1 108 ? -16.094 -6.23 -2.902 1 97.56 108 ILE B N 1
ATOM 2456 C CA . ILE B 1 108 ? -15.227 -5.531 -1.962 1 97.56 108 ILE B CA 1
ATOM 2457 C C . ILE B 1 108 ? -13.938 -5.121 -2.66 1 97.56 108 ILE B C 1
ATOM 2459 O O . ILE B 1 108 ? -13.383 -4.055 -2.385 1 97.56 108 ILE B O 1
ATOM 2463 N N . VAL B 1 109 ? -13.414 -5.953 -3.557 1 98 109 VAL B N 1
ATOM 2464 C CA . VAL B 1 109 ? -12.242 -5.59 -4.348 1 98 109 VAL B CA 1
ATOM 2465 C C . VAL B 1 109 ? -12.586 -4.43 -5.281 1 98 109 VAL B C 1
ATOM 2467 O O . VAL B 1 109 ? -11.805 -3.488 -5.43 1 98 109 VAL B O 1
ATOM 2470 N N . ASP B 1 110 ? -13.742 -4.441 -5.867 1 97.38 110 ASP B N 1
ATOM 2471 C CA . ASP B 1 110 ? -14.18 -3.375 -6.762 1 97.38 110 ASP B CA 1
ATOM 2472 C C . ASP B 1 110 ? -14.383 -2.068 -6 1 97.38 110 ASP B C 1
ATOM 2474 O O . ASP B 1 110 ? -14.102 -0.988 -6.523 1 97.38 110 ASP B O 1
ATOM 2478 N N . TYR B 1 111 ? -14.922 -2.223 -4.867 1 95.25 111 TYR B N 1
ATOM 2479 C CA . TYR B 1 111 ? -15.031 -1.063 -3.98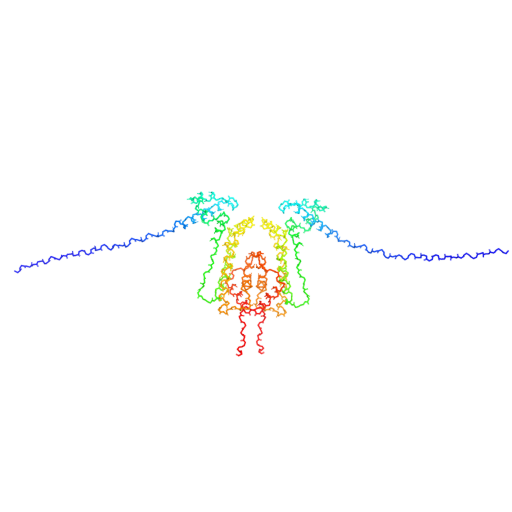8 1 95.25 111 TYR B CA 1
ATOM 2480 C C . TYR B 1 111 ? -13.68 -0.388 -3.801 1 95.25 111 TYR B C 1
ATOM 2482 O O . TYR B 1 111 ? -13.57 0.835 -3.914 1 95.25 111 TYR B O 1
ATOM 2490 N N . THR B 1 112 ? -12.664 -1.147 -3.484 1 93.94 112 THR B N 1
ATOM 2491 C CA . THR B 1 112 ? -11.32 -0.632 -3.293 1 93.94 112 THR B CA 1
ATOM 2492 C C . THR B 1 112 ? -10.789 -0.008 -4.582 1 93.94 112 THR B C 1
ATOM 2494 O O . THR B 1 112 ? -10.156 1.049 -4.551 1 93.94 112 THR B O 1
ATOM 2497 N N . ARG B 1 113 ? -11.094 -0.639 -5.699 1 94.12 113 ARG B N 1
ATOM 2498 C CA . ARG B 1 113 ? -10.734 -0.091 -7.004 1 94.12 113 ARG B CA 1
ATOM 2499 C C . ARG B 1 113 ? -11.367 1.282 -7.211 1 94.12 113 ARG B C 1
ATOM 2501 O O . ARG B 1 113 ? -10.68 2.236 -7.582 1 94.12 113 ARG B O 1
ATOM 2508 N N . ARG B 1 114 ? -12.586 1.383 -7 1 92.25 114 ARG B N 1
ATOM 2509 C CA . ARG B 1 114 ? -13.328 2.619 -7.207 1 92.25 114 ARG B CA 1
ATOM 2510 C C . ARG B 1 114 ? -12.844 3.717 -6.266 1 92.25 114 ARG B C 1
ATOM 2512 O O . ARG B 1 114 ? -12.797 4.891 -6.645 1 92.25 114 ARG B O 1
ATOM 2519 N N . ARG B 1 115 ? -12.562 3.33 -5.113 1 87.44 115 ARG B N 1
ATOM 2520 C CA . ARG B 1 115 ? -11.992 4.285 -4.172 1 87.44 115 ARG B CA 1
ATOM 2521 C C . ARG B 1 115 ? -10.672 4.852 -4.695 1 87.44 115 ARG B C 1
ATOM 2523 O O . ARG B 1 115 ? -10.406 6.047 -4.566 1 87.44 115 ARG B O 1
ATOM 2530 N N . GLY B 1 116 ? -9.844 3.951 -5.156 1 86.25 116 GLY B N 1
ATOM 2531 C CA . GLY B 1 116 ? -8.609 4.406 -5.766 1 86.25 116 GLY B CA 1
ATOM 2532 C C . GLY B 1 116 ? -8.828 5.383 -6.906 1 86.25 116 GLY B C 1
ATOM 2533 O O . GLY B 1 116 ? -8.109 6.379 -7.023 1 86.25 116 GLY B O 1
ATOM 2534 N N . LEU B 1 117 ? -9.773 5.125 -7.719 1 84.75 117 LEU B N 1
ATOM 2535 C CA . LEU B 1 117 ? -10.109 6 -8.836 1 84.75 117 LEU B CA 1
ATOM 2536 C C . LEU B 1 117 ? -10.586 7.363 -8.336 1 84.75 117 LEU B C 1
ATOM 2538 O O . LEU B 1 117 ? -10.18 8.398 -8.867 1 84.75 117 LEU B O 1
ATOM 2542 N N . ALA B 1 118 ? -11.398 7.328 -7.352 1 80.25 118 ALA B N 1
ATOM 2543 C CA . ALA B 1 118 ? -11.938 8.562 -6.785 1 80.25 118 ALA B CA 1
ATOM 2544 C C . ALA B 1 118 ? -10.836 9.422 -6.18 1 80.25 118 ALA B C 1
ATOM 2546 O O . ALA B 1 118 ? -10.859 10.648 -6.281 1 80.25 118 ALA B O 1
ATOM 2547 N N . LYS B 1 119 ? -9.914 8.82 -5.512 1 77 119 LYS B N 1
ATOM 2548 C CA . LYS B 1 119 ? -8.812 9.531 -4.867 1 77 119 LYS B CA 1
ATOM 2549 C C . LYS B 1 119 ? -7.945 10.242 -5.898 1 77 119 LYS B C 1
ATOM 2551 O O . LYS B 1 119 ? -7.363 11.289 -5.609 1 77 119 LYS B O 1
ATOM 2556 N N . ARG B 1 120 ? -7.84 9.664 -7.043 1 73.94 120 ARG B N 1
ATOM 2557 C CA . ARG B 1 120 ? -7.023 10.258 -8.094 1 73.94 120 ARG B CA 1
ATOM 2558 C C . ARG B 1 120 ? -7.676 11.523 -8.641 1 73.94 120 ARG B C 1
ATOM 2560 O O . ARG B 1 120 ? -6.98 12.453 -9.062 1 73.94 120 ARG B O 1
ATOM 2567 N N . SER B 1 121 ? -8.922 11.484 -8.609 1 68.38 121 SER B N 1
ATOM 2568 C CA . SER B 1 121 ? -9.648 12.578 -9.242 1 68.38 121 SER B CA 1
ATOM 2569 C C . SER B 1 121 ? -10.008 13.656 -8.227 1 68.38 121 SER B C 1
ATOM 2571 O O . SER B 1 121 ? -10.234 14.812 -8.586 1 68.38 121 SER B O 1
ATOM 2573 N N . ALA B 1 122 ? -10.094 13.133 -7.09 1 62.91 122 ALA B N 1
ATOM 2574 C CA . ALA B 1 122 ? -10.562 14.078 -6.074 1 62.91 122 ALA B CA 1
ATOM 2575 C C . ALA B 1 122 ? -9.391 14.812 -5.434 1 62.91 122 ALA B C 1
ATOM 2577 O O . ALA B 1 122 ? -8.734 14.281 -4.539 1 62.91 122 ALA B O 1
ATOM 2578 N N . TRP B 1 123 ? -9.164 15.961 -5.902 1 60.97 123 TRP B N 1
ATOM 2579 C CA . TRP B 1 123 ? -8.062 16.797 -5.438 1 60.97 123 TRP B CA 1
ATOM 2580 C C . TRP B 1 123 ? -8.141 17.016 -3.926 1 60.97 123 TRP B C 1
ATOM 2582 O O . TRP B 1 123 ? -7.113 17.047 -3.246 1 60.97 123 TRP B O 1
ATOM 2592 N N . ILE B 1 124 ? -9.328 17.062 -3.465 1 61.88 124 ILE B N 1
ATOM 2593 C CA . ILE B 1 124 ? -9.555 17.297 -2.045 1 61.88 124 ILE B CA 1
ATOM 2594 C C . ILE B 1 124 ? -9.055 16.109 -1.229 1 61.88 124 ILE B C 1
ATOM 2596 O O . ILE B 1 124 ? -8.461 16.281 -0.163 1 61.88 124 ILE B O 1
ATOM 2600 N N . LEU B 1 125 ? -9.25 14.977 -1.779 1 66.88 125 LEU B N 1
ATOM 2601 C CA . LEU B 1 125 ? -8.797 13.773 -1.081 1 66.88 125 LEU B CA 1
ATOM 2602 C C . LEU B 1 125 ? -7.281 13.656 -1.124 1 66.88 125 LEU B C 1
ATOM 2604 O O . LEU B 1 125 ? -6.652 13.297 -0.124 1 66.88 125 LEU B O 1
ATOM 2608 N N . LYS B 1 126 ? -6.852 14.055 -2.219 1 65.38 126 LYS B N 1
ATOM 2609 C CA . LYS B 1 126 ? -5.398 14.031 -2.352 1 65.38 126 LYS B CA 1
ATOM 2610 C C . LYS B 1 126 ? -4.742 15.008 -1.379 1 65.38 126 LYS B C 1
ATOM 2612 O O . LYS B 1 126 ? -3.748 14.672 -0.73 1 65.38 126 LYS B O 1
ATOM 2617 N N . ALA B 1 127 ? -5.324 16.172 -1.357 1 64.19 127 ALA B N 1
ATOM 2618 C CA . ALA B 1 127 ? -4.805 17.203 -0.459 1 64.19 127 ALA B CA 1
ATOM 2619 C C . ALA B 1 127 ? -4.93 16.766 0.999 1 64.19 127 ALA B C 1
ATOM 2621 O O . ALA B 1 127 ? -3.996 16.938 1.785 1 64.19 127 ALA B O 1
ATOM 2622 N N . ALA B 1 128 ? -5.992 16.188 1.268 1 68.31 128 ALA B N 1
ATOM 2623 C CA . ALA B 1 128 ? -6.246 15.758 2.639 1 68.31 128 ALA B CA 1
ATOM 2624 C C . ALA B 1 128 ? -5.297 14.633 3.043 1 68.31 128 ALA B C 1
ATOM 2626 O O . ALA B 1 128 ? -4.73 14.656 4.141 1 68.31 128 ALA B O 1
ATOM 2627 N N . PHE B 1 129 ? -5.02 13.789 2.139 1 68.81 129 PHE B N 1
ATOM 2628 C CA . PHE B 1 129 ? -4.156 12.648 2.43 1 68.81 129 PHE B CA 1
ATOM 2629 C C . PHE B 1 129 ? -2.705 13.094 2.57 1 68.81 129 PHE B C 1
ATOM 2631 O O . PHE B 1 129 ? -1.972 12.578 3.418 1 68.81 129 PHE B O 1
ATOM 2638 N N . GLY B 1 130 ? -2.377 14.039 1.759 1 64.44 130 GLY B N 1
ATOM 2639 C CA . GLY B 1 130 ? -1.049 14.617 1.886 1 64.44 130 GLY B CA 1
ATOM 2640 C C . GLY B 1 130 ? -0.8 15.25 3.244 1 64.44 130 GLY B C 1
ATOM 2641 O O . GLY B 1 130 ? 0.27 15.07 3.83 1 64.44 130 GLY B O 1
ATOM 2642 N N . GLN B 1 131 ? -1.781 15.852 3.721 1 66.06 131 GLN B N 1
ATOM 2643 C CA . GLN B 1 131 ? -1.657 16.516 5.016 1 66.06 131 GLN B CA 1
ATOM 2644 C C . GLN B 1 131 ? -1.691 15.5 6.156 1 66.06 131 GLN B C 1
ATOM 2646 O O . GLN B 1 131 ? -1.008 15.672 7.168 1 66.06 131 GLN B O 1
ATOM 2651 N N . MET B 1 132 ? -2.453 14.445 5.984 1 68.69 132 MET B N 1
ATOM 2652 C CA . MET B 1 132 ? -2.613 13.414 7.004 1 68.69 132 MET B CA 1
ATOM 2653 C C . MET B 1 132 ? -1.3 12.68 7.242 1 68.69 132 MET B C 1
ATOM 2655 O O . MET B 1 132 ? -0.979 12.328 8.383 1 68.69 132 MET B O 1
ATOM 2659 N N . GLN B 1 133 ? -0.584 12.562 6.215 1 62.09 133 GLN B N 1
ATOM 2660 C CA . GLN B 1 133 ? 0.671 11.828 6.301 1 62.09 133 GLN B CA 1
ATOM 2661 C C . GLN B 1 133 ? 1.73 12.625 7.055 1 62.09 133 GLN B C 1
ATOM 2663 O O . GLN B 1 133 ? 2.66 12.055 7.625 1 62.09 133 GLN B O 1
ATOM 2668 N N . SER B 1 134 ? 1.46 13.906 7.137 1 62.91 134 SER B N 1
ATOM 2669 C CA . SER B 1 134 ? 2.465 14.773 7.746 1 62.91 134 SER B CA 1
ATOM 2670 C C . SER B 1 134 ? 2.191 14.977 9.234 1 62.91 134 SER B C 1
ATOM 2672 O O . SER B 1 134 ? 3.049 15.469 9.969 1 62.91 134 SER B O 1
ATOM 2674 N N . LEU B 1 135 ? 1.093 14.492 9.688 1 68.31 135 LEU B N 1
ATOM 2675 C CA . LEU B 1 135 ? 0.73 14.664 11.086 1 68.31 135 LEU B CA 1
ATOM 2676 C C . LEU B 1 135 ? 0.557 13.312 11.773 1 68.31 135 LEU B C 1
ATOM 2678 O O . LEU B 1 135 ? -0.409 12.594 11.508 1 68.31 135 LEU B O 1
ATOM 2682 N N . PRO B 1 136 ? 1.507 12.914 12.641 1 68.62 136 PRO B N 1
ATOM 2683 C CA . PRO B 1 136 ? 1.495 11.57 13.227 1 68.62 136 PRO B CA 1
ATOM 2684 C C . PRO B 1 136 ? 0.156 11.219 13.875 1 68.62 136 PRO B C 1
ATOM 2686 O O . PRO B 1 136 ? -0.334 10.102 13.727 1 68.62 136 PRO B O 1
ATOM 2689 N N . GLY B 1 137 ? -0.428 12.164 14.625 1 74.31 137 GLY B N 1
ATOM 2690 C CA . GLY B 1 137 ? -1.708 11.891 15.258 1 74.31 137 GLY B CA 1
ATOM 2691 C C . GLY B 1 137 ? -2.812 11.586 14.258 1 74.31 137 GLY B C 1
ATOM 2692 O O . GLY B 1 137 ? -3.674 10.75 14.516 1 74.31 137 GLY B O 1
ATOM 2693 N N . LEU B 1 138 ? -2.695 12.117 13.164 1 80.19 138 LEU B N 1
ATOM 2694 C CA . LEU B 1 138 ? -3.711 11.93 12.133 1 80.19 138 LEU B CA 1
ATOM 2695 C C . LEU B 1 138 ? -3.561 10.57 11.461 1 80.19 138 LEU B C 1
ATOM 2697 O O . LEU B 1 138 ? -4.555 9.922 11.125 1 80.19 138 LEU B O 1
ATOM 2701 N N . HIS B 1 139 ? -2.342 10.172 11.383 1 76.56 139 HIS B N 1
ATOM 2702 C CA . HIS B 1 139 ? -2.074 8.883 10.75 1 76.56 139 HIS B CA 1
ATOM 2703 C C . HIS B 1 139 ? -2.666 7.742 11.57 1 76.56 139 HIS B C 1
ATOM 2705 O O . HIS B 1 139 ? -3.301 6.84 11.016 1 76.56 139 HIS B O 1
ATOM 2711 N N . LEU B 1 140 ? -2.479 7.836 12.805 1 79.69 140 LEU B N 1
ATOM 2712 C CA . LEU B 1 140 ? -3.002 6.797 13.68 1 79.69 140 LEU B CA 1
ATOM 2713 C C . LEU B 1 140 ? -4.527 6.785 13.664 1 79.69 140 LEU B C 1
ATOM 2715 O O . LEU B 1 140 ? -5.145 5.719 13.602 1 79.69 140 LEU B O 1
ATOM 2719 N N . ALA B 1 141 ? -5.059 7.934 13.719 1 83.81 141 ALA B N 1
ATOM 2720 C CA . ALA B 1 141 ? -6.516 8.039 13.68 1 83.81 141 ALA B CA 1
ATOM 2721 C C . ALA B 1 141 ? -7.066 7.504 12.359 1 83.81 141 ALA B C 1
ATOM 2723 O O . ALA B 1 141 ? -8.102 6.828 12.344 1 83.81 141 ALA B O 1
ATOM 2724 N N . TYR B 1 142 ? -6.414 7.75 11.305 1 84.5 142 TYR B N 1
ATOM 2725 C CA . TYR B 1 142 ? -6.836 7.281 9.984 1 84.5 142 TYR B CA 1
ATOM 2726 C C . TYR B 1 142 ? -6.777 5.762 9.906 1 84.5 142 TYR B C 1
ATOM 2728 O O . TYR B 1 142 ? -7.695 5.129 9.375 1 84.5 142 TYR B O 1
ATOM 2736 N N . ARG B 1 143 ? -5.789 5.23 10.414 1 82.38 143 ARG B N 1
ATOM 2737 C CA . ARG B 1 143 ? -5.633 3.779 10.43 1 82.38 143 ARG B CA 1
ATOM 2738 C C . ARG B 1 143 ? -6.762 3.119 11.219 1 82.38 143 ARG B C 1
ATOM 2740 O O . ARG B 1 143 ? -7.379 2.164 10.742 1 82.38 143 ARG B O 1
ATOM 2747 N N . GLU B 1 144 ? -7.043 3.654 12.32 1 85.25 144 GLU B N 1
ATOM 2748 C CA . GLU B 1 144 ? -8.008 3.035 13.227 1 85.25 144 GLU B CA 1
ATOM 2749 C C . GLU B 1 144 ? -9.438 3.234 12.734 1 85.25 144 GLU B C 1
ATOM 2751 O O . GLU B 1 144 ? -10.273 2.346 12.875 1 85.25 144 GLU B O 1
ATOM 2756 N N . ARG B 1 145 ? -9.656 4.34 12.109 1 87.12 145 ARG B N 1
ATOM 2757 C CA . ARG B 1 145 ? -11.039 4.711 11.852 1 87.12 145 ARG B CA 1
ATOM 2758 C C . ARG B 1 145 ? -11.414 4.449 10.398 1 87.12 145 ARG B C 1
ATOM 2760 O O . ARG B 1 145 ? -12.602 4.398 10.055 1 87.12 145 ARG B O 1
ATOM 2767 N N . VAL B 1 146 ? -10.43 4.336 9.562 1 85.56 146 VAL B N 1
ATOM 2768 C CA . VAL B 1 146 ? -10.75 4.211 8.141 1 85.56 146 VAL B CA 1
ATOM 2769 C C . VAL B 1 146 ? -10.172 2.904 7.598 1 85.56 146 VAL B C 1
ATOM 2771 O O . VAL B 1 146 ? -10.906 2.096 7.02 1 85.56 146 VAL B O 1
ATOM 2774 N N . ILE B 1 147 ? -8.953 2.646 7.871 1 86.38 147 ILE B N 1
ATOM 2775 C CA . ILE B 1 147 ? -8.266 1.516 7.254 1 86.38 147 ILE B CA 1
ATOM 2776 C C . ILE B 1 147 ? -8.711 0.215 7.918 1 86.38 147 ILE B C 1
ATOM 2778 O O . ILE B 1 147 ? -9.062 -0.749 7.234 1 86.38 147 ILE B O 1
ATOM 2782 N N . LYS B 1 148 ? -8.703 0.154 9.219 1 89.25 148 LYS B N 1
ATOM 2783 C CA . LYS B 1 148 ? -9 -1.069 9.953 1 89.25 148 LYS B CA 1
ATOM 2784 C C . LYS B 1 148 ? -10.422 -1.542 9.68 1 89.25 148 LYS B C 1
ATOM 2786 O O . LYS B 1 148 ? -10.656 -2.725 9.422 1 89.25 148 LYS B O 1
ATOM 2791 N N . PRO B 1 149 ? -11.383 -0.607 9.711 1 90.38 149 PRO B N 1
ATOM 2792 C CA . PRO B 1 149 ? -12.734 -1.077 9.398 1 90.38 149 PRO B CA 1
ATOM 2793 C C . PRO B 1 149 ? -12.844 -1.655 7.988 1 90.38 149 PRO B C 1
ATOM 2795 O O . PRO B 1 149 ? -13.594 -2.615 7.77 1 90.38 149 PRO B O 1
ATOM 2798 N N . ARG B 1 150 ? -12.188 -1.094 7.066 1 91 150 ARG B N 1
ATOM 2799 C CA . ARG B 1 150 ? -12.203 -1.618 5.703 1 91 150 ARG B CA 1
ATOM 2800 C C . ARG B 1 150 ? -11.562 -3.004 5.645 1 91 150 ARG B C 1
ATOM 2802 O O . ARG B 1 150 ? -12.062 -3.893 4.953 1 91 150 ARG B O 1
ATOM 2809 N N . ARG B 1 151 ? -10.516 -3.135 6.336 1 92.5 151 ARG B N 1
ATOM 2810 C CA . ARG B 1 151 ? -9.867 -4.441 6.414 1 92.5 151 ARG B CA 1
ATOM 2811 C C . ARG B 1 151 ? -10.797 -5.469 7.051 1 92.5 151 ARG B C 1
ATOM 2813 O O . ARG B 1 151 ? -10.914 -6.594 6.562 1 92.5 151 ARG B O 1
ATOM 2820 N N . GLU B 1 152 ? -11.422 -5.094 8.086 1 94.31 152 GLU B N 1
ATOM 2821 C CA . GLU B 1 152 ? -12.32 -6.012 8.781 1 94.31 152 GLU B CA 1
ATOM 2822 C C . GLU B 1 152 ? -13.5 -6.41 7.891 1 94.31 152 GLU B C 1
ATOM 2824 O O . GLU B 1 152 ? -13.945 -7.559 7.926 1 94.31 152 GLU B O 1
ATOM 2829 N N . ALA B 1 153 ? -13.984 -5.477 7.164 1 95.25 153 ALA B N 1
ATOM 2830 C CA . ALA B 1 153 ? -15.055 -5.789 6.223 1 95.25 153 ALA B CA 1
ATOM 2831 C C . ALA B 1 153 ? -14.609 -6.836 5.207 1 95.25 153 ALA B C 1
ATOM 2833 O O . ALA B 1 153 ? -15.344 -7.777 4.906 1 95.25 153 ALA B O 1
ATOM 2834 N N . ALA B 1 154 ? -13.453 -6.684 4.695 1 96.81 154 ALA B N 1
ATOM 2835 C CA . ALA B 1 154 ? -12.914 -7.652 3.746 1 96.81 154 ALA B CA 1
ATOM 2836 C C . ALA B 1 154 ? -12.742 -9.023 4.398 1 96.81 154 ALA B C 1
ATOM 2838 O O . ALA B 1 154 ? -13.086 -10.047 3.807 1 96.81 154 ALA B O 1
ATOM 2839 N N . LEU B 1 155 ? -12.258 -9.031 5.613 1 96.75 155 LEU B N 1
ATOM 2840 C CA . LEU B 1 155 ? -12.016 -10.289 6.312 1 96.75 155 LEU B CA 1
ATOM 2841 C C . LEU B 1 155 ? -13.328 -11.016 6.598 1 96.75 155 LEU B C 1
ATOM 2843 O O . LEU B 1 155 ? -13.383 -12.242 6.586 1 96.75 155 LEU B O 1
ATOM 2847 N N . ARG B 1 156 ? -14.336 -10.242 6.852 1 97.06 156 ARG B N 1
ATOM 2848 C CA . ARG B 1 156 ? -15.648 -10.844 7.059 1 97.06 156 ARG B CA 1
ATOM 2849 C C . ARG B 1 156 ? -16.125 -11.578 5.805 1 97.06 156 ARG B C 1
ATOM 2851 O O . ARG B 1 156 ? -16.609 -12.711 5.891 1 97.06 156 ARG B O 1
ATOM 2858 N N . VAL B 1 157 ? -15.961 -10.945 4.715 1 97.75 157 VAL B N 1
ATOM 2859 C CA . VAL B 1 157 ? -16.344 -11.562 3.453 1 97.75 157 VAL B CA 1
ATOM 2860 C C . VAL B 1 157 ? -15.484 -12.805 3.203 1 97.75 157 VAL B C 1
ATOM 2862 O O . VAL B 1 157 ? -15.984 -13.828 2.742 1 97.75 157 VAL B O 1
ATOM 2865 N N . ILE B 1 158 ? -14.258 -12.766 3.539 1 98.31 158 ILE B N 1
ATOM 2866 C CA . ILE B 1 158 ? -13.312 -13.852 3.303 1 98.31 158 ILE B CA 1
ATOM 2867 C C . ILE B 1 158 ? -13.656 -15.039 4.199 1 98.31 158 ILE B C 1
ATOM 2869 O O . ILE B 1 158 ? -13.633 -16.188 3.75 1 98.31 158 ILE B O 1
ATOM 2873 N N . ARG B 1 159 ? -13.945 -14.727 5.418 1 98 159 ARG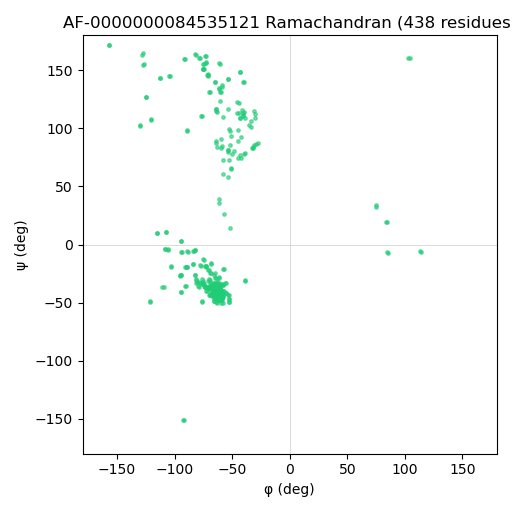 B N 1
ATOM 2874 C CA . ARG B 1 159 ? -14.375 -15.789 6.324 1 98 159 ARG B CA 1
ATOM 2875 C C . ARG B 1 159 ? -15.617 -16.5 5.793 1 98 159 ARG B C 1
ATOM 2877 O O . ARG B 1 159 ? -15.695 -17.719 5.809 1 98 159 ARG B O 1
ATOM 2884 N N . ARG B 1 160 ? -16.516 -15.711 5.348 1 97.62 160 ARG B N 1
ATOM 2885 C CA . ARG B 1 160 ? -17.719 -16.281 4.758 1 97.62 160 ARG B CA 1
ATOM 2886 C C . ARG B 1 160 ? -17.375 -17.141 3.541 1 97.62 160 ARG B C 1
ATOM 2888 O O . ARG B 1 160 ? -17.969 -18.203 3.34 1 97.62 160 ARG B O 1
ATOM 2895 N N . ALA B 1 161 ? -16.5 -16.672 2.713 1 98.25 161 ALA B N 1
ATOM 2896 C CA . ALA B 1 161 ? -16.109 -17.391 1.51 1 98.25 161 ALA B CA 1
ATOM 2897 C C . ALA B 1 161 ? -15.461 -18.734 1.865 1 98.25 161 ALA B C 1
ATOM 2899 O O . ALA B 1 161 ? -15.633 -19.719 1.147 1 98.25 161 ALA B O 1
ATOM 2900 N N . VAL B 1 162 ? -14.711 -18.75 2.924 1 97.94 162 VAL B N 1
ATOM 2901 C CA . VAL B 1 162 ? -14.141 -20 3.408 1 97.94 162 VAL B CA 1
ATOM 2902 C C . VAL B 1 162 ? -15.258 -20.922 3.887 1 97.94 162 VAL B C 1
ATOM 2904 O O . VAL B 1 162 ? -15.305 -22.094 3.5 1 97.94 162 VAL B O 1
ATOM 2907 N N . ASP B 1 163 ? -16.156 -20.406 4.633 1 96.69 163 ASP B N 1
ATOM 2908 C CA . ASP B 1 163 ? -17.266 -21.172 5.191 1 96.69 163 ASP B CA 1
ATOM 2909 C C . ASP B 1 163 ? -18.125 -21.781 4.086 1 96.69 163 ASP B C 1
ATOM 2911 O O . ASP B 1 163 ? -18.625 -22.891 4.215 1 96.69 163 ASP B O 1
ATOM 2915 N N . GLU B 1 164 ? -18.266 -21.062 3.025 1 96.44 164 GLU B N 1
ATOM 2916 C CA . GLU B 1 164 ? -19.125 -21.469 1.925 1 96.44 164 GLU B CA 1
ATOM 2917 C C . GLU B 1 164 ? -18.359 -22.328 0.917 1 96.44 164 GLU B C 1
ATOM 2919 O O . GLU B 1 164 ? -18.938 -22.781 -0.075 1 96.44 164 GLU B O 1
ATOM 2924 N N . GLY B 1 165 ? -17.094 -22.469 1.087 1 96.75 165 GLY B N 1
ATOM 2925 C CA . GLY B 1 165 ? -16.297 -23.344 0.247 1 96.75 165 GLY B CA 1
ATOM 2926 C C . GLY B 1 165 ? -15.859 -22.688 -1.05 1 96.75 165 GLY B C 1
ATOM 2927 O O . GLY B 1 165 ? -15.539 -23.391 -2.018 1 96.75 165 GLY B O 1
ATOM 2928 N N . VAL B 1 166 ? -15.898 -21.406 -1.082 1 97.5 166 VAL B N 1
ATOM 2929 C CA . VAL B 1 166 ? -15.375 -20.672 -2.223 1 97.5 166 VAL B CA 1
ATOM 2930 C C . VAL B 1 166 ? -13.852 -20.594 -2.133 1 97.5 166 VAL B C 1
ATOM 2932 O O . VAL B 1 166 ? -13.164 -20.688 -3.148 1 97.5 166 VAL B O 1
ATOM 2935 N N . LEU B 1 167 ? -13.375 -20.453 -0.93 1 98.19 167 LEU B N 1
ATOM 2936 C CA . LEU B 1 167 ? -11.938 -20.391 -0.651 1 98.19 167 LEU B CA 1
ATOM 2937 C C . LEU B 1 167 ? -11.492 -21.625 0.125 1 98.19 167 LEU B C 1
ATOM 2939 O O . LEU B 1 167 ? -12.25 -22.156 0.945 1 98.19 167 LEU B O 1
ATOM 2943 N N . ARG B 1 168 ? -10.305 -22.078 -0.2 1 97.44 168 ARG B N 1
ATOM 2944 C CA . ARG B 1 168 ? -9.727 -23.172 0.562 1 97.44 168 ARG B CA 1
ATOM 2945 C C . ARG B 1 168 ? -9.547 -22.797 2.027 1 97.44 168 ARG B C 1
ATOM 2947 O O . ARG B 1 168 ? -9.281 -21.641 2.344 1 97.44 168 ARG B O 1
ATOM 2954 N N . ALA B 1 169 ? -9.508 -23.781 2.922 1 96.62 169 ALA B N 1
ATOM 2955 C CA . ALA B 1 169 ? -9.594 -23.531 4.355 1 96.62 169 ALA B CA 1
ATOM 2956 C C . ALA B 1 169 ? -8.242 -23.766 5.035 1 96.62 169 ALA B C 1
ATOM 2958 O O . ALA B 1 169 ? -8.094 -23.5 6.23 1 96.62 169 ALA B O 1
ATOM 2959 N N . ASP B 1 170 ? -7.238 -24.219 4.312 1 96.62 170 ASP B N 1
ATOM 2960 C CA . ASP B 1 170 ? -5.961 -24.578 4.918 1 96.62 170 ASP B CA 1
ATOM 2961 C C . ASP B 1 170 ? -5.07 -23.344 5.098 1 96.62 170 ASP B C 1
ATOM 2963 O O . ASP B 1 170 ? -4.02 -23.422 5.734 1 96.62 170 ASP B O 1
ATOM 2967 N N . LEU B 1 171 ? -5.508 -22.219 4.602 1 96.31 171 LEU B N 1
ATOM 2968 C CA . LEU B 1 171 ? -4.785 -20.969 4.793 1 96.31 171 LEU B CA 1
ATOM 2969 C C . LEU B 1 171 ? -5.477 -20.094 5.836 1 96.31 171 LEU B C 1
ATOM 2971 O O . LEU B 1 171 ? -6.707 -20.062 5.906 1 96.31 171 LEU B O 1
ATOM 2975 N N . ASP B 1 172 ? -4.652 -19.391 6.582 1 94.5 172 ASP B N 1
ATOM 2976 C CA . ASP B 1 172 ? -5.297 -18.531 7.562 1 94.5 172 ASP B CA 1
ATOM 2977 C C . ASP B 1 172 ? -5.949 -17.328 6.887 1 94.5 172 ASP B C 1
ATOM 2979 O O . ASP B 1 172 ? -5.516 -16.906 5.812 1 94.5 172 ASP B O 1
ATOM 2983 N N . VAL B 1 173 ? -6.922 -16.766 7.551 1 96.44 173 VAL B N 1
ATOM 2984 C CA . VAL B 1 173 ? -7.785 -15.727 7 1 96.44 173 VAL B CA 1
ATOM 2985 C C . VAL B 1 173 ? -6.973 -14.461 6.738 1 96.44 173 VAL B C 1
ATOM 2987 O O . VAL B 1 173 ? -7.223 -13.75 5.762 1 96.44 173 VAL B O 1
ATOM 2990 N N . ALA B 1 174 ? -6.016 -14.172 7.562 1 94 174 ALA B N 1
ATOM 2991 C CA . ALA B 1 174 ? -5.172 -13 7.363 1 94 174 ALA B CA 1
ATOM 2992 C C . ALA B 1 174 ? -4.355 -13.117 6.078 1 94 174 ALA B C 1
ATOM 2994 O O . ALA B 1 174 ? -4.238 -12.156 5.32 1 94 174 ALA B O 1
ATOM 2995 N N . LEU B 1 175 ? -3.801 -14.32 5.875 1 96.25 175 LEU B N 1
ATOM 2996 C CA . LEU B 1 175 ? -3.057 -14.562 4.645 1 96.25 175 LEU B CA 1
ATOM 2997 C C . LEU B 1 175 ? -3.971 -14.469 3.428 1 96.25 175 LEU B C 1
ATOM 2999 O O . LEU B 1 175 ? -3.613 -13.852 2.422 1 96.25 175 LEU B O 1
ATOM 3003 N N . LEU B 1 176 ? -5.141 -15.062 3.537 1 98.12 176 LEU B N 1
ATOM 3004 C CA . LEU B 1 176 ? -6.109 -14.938 2.455 1 98.12 176 LEU B CA 1
ATOM 3005 C C . LEU B 1 176 ? -6.43 -13.477 2.174 1 98.12 176 LEU B C 1
ATOM 3007 O O . LEU B 1 176 ? -6.562 -13.078 1.015 1 98.12 176 LEU B O 1
ATOM 3011 N N . GLY B 1 177 ? -6.543 -12.727 3.227 1 96.94 177 GLY B N 1
ATOM 3012 C CA . GLY B 1 177 ? -6.758 -11.297 3.078 1 96.94 177 GLY B CA 1
ATOM 3013 C C . GLY B 1 177 ? -5.652 -10.609 2.303 1 96.94 177 GLY B C 1
ATOM 3014 O O . GLY B 1 177 ? -5.922 -9.789 1.422 1 96.94 177 GLY B O 1
ATOM 3015 N N . ASP B 1 178 ? -4.43 -10.93 2.592 1 96.38 178 ASP B N 1
ATOM 3016 C CA . ASP B 1 178 ? -3.291 -10.375 1.868 1 96.38 178 ASP B CA 1
ATOM 3017 C C . ASP B 1 178 ? -3.354 -10.734 0.385 1 96.38 178 ASP B C 1
ATOM 3019 O O . ASP B 1 178 ? -3.172 -9.875 -0.477 1 96.38 178 ASP B O 1
ATOM 3023 N N . LEU B 1 179 ? -3.637 -11.961 0.153 1 98.38 179 LEU B N 1
ATOM 3024 C CA . LEU B 1 179 ? -3.6 -12.492 -1.206 1 98.38 179 LEU B CA 1
ATOM 3025 C C . LEU B 1 179 ? -4.715 -11.891 -2.055 1 98.38 179 LEU B C 1
ATOM 3027 O O . LEU B 1 179 ? -4.52 -11.609 -3.238 1 98.38 179 LEU B O 1
ATOM 3031 N N . LEU B 1 180 ? -5.875 -11.641 -1.456 1 98.69 180 LEU B N 1
ATOM 3032 C CA . LEU B 1 180 ? -7.051 -11.227 -2.215 1 98.69 180 LEU B CA 1
ATOM 3033 C C . LEU B 1 180 ? -7.121 -9.711 -2.334 1 98.69 180 LEU B C 1
ATOM 3035 O O . LEU B 1 180 ? -7.523 -9.18 -3.373 1 98.69 180 LEU B O 1
ATOM 3039 N N . MET B 1 181 ? -6.711 -9.023 -1.295 1 97.19 181 MET B N 1
ATOM 3040 C CA . MET B 1 181 ? -6.844 -7.57 -1.275 1 97.19 181 MET B CA 1
ATOM 3041 C C . MET B 1 181 ? -5.551 -6.898 -1.734 1 97.19 181 MET B C 1
ATOM 3043 O O . MET B 1 181 ? -5.582 -5.805 -2.297 1 97.19 181 MET B O 1
ATOM 3047 N N . GLY B 1 182 ? -4.441 -7.562 -1.549 1 96.62 182 GLY B N 1
ATOM 3048 C CA . GLY B 1 182 ? -3.127 -7.012 -1.848 1 96.62 182 GLY B CA 1
ATOM 3049 C C . GLY B 1 182 ? -3.014 -6.469 -3.26 1 96.62 182 GLY B C 1
ATOM 3050 O O . GLY B 1 182 ? -2.568 -5.336 -3.463 1 96.62 182 GLY B O 1
ATOM 3051 N N . PRO B 1 183 ? -3.467 -7.219 -4.184 1 97.31 183 PRO B N 1
ATOM 3052 C CA . PRO B 1 183 ? -3.295 -6.809 -5.578 1 97.31 183 PRO B CA 1
ATOM 3053 C C . PRO B 1 183 ? -3.973 -5.477 -5.891 1 97.31 183 PRO B C 1
ATOM 3055 O O . PRO B 1 183 ? -3.355 -4.59 -6.484 1 97.31 183 PRO B O 1
ATOM 3058 N N . ILE B 1 184 ? -5.207 -5.301 -5.488 1 96.25 184 ILE B N 1
ATOM 3059 C CA . ILE B 1 184 ? -5.949 -4.094 -5.84 1 96.25 184 ILE B CA 1
ATOM 3060 C C . ILE B 1 184 ? -5.426 -2.91 -5.031 1 96.25 184 ILE B C 1
ATOM 3062 O O . ILE B 1 184 ? -5.359 -1.786 -5.535 1 96.25 184 ILE B O 1
ATOM 3066 N N . VAL B 1 185 ? -5.047 -3.158 -3.785 1 92.5 185 VAL B N 1
ATOM 3067 C CA . VAL B 1 185 ? -4.488 -2.09 -2.967 1 92.5 185 VAL B CA 1
ATOM 3068 C C . VAL B 1 185 ? -3.135 -1.661 -3.529 1 92.5 185 VAL B C 1
ATOM 3070 O O . VAL B 1 185 ? -2.846 -0.467 -3.627 1 92.5 185 VAL B O 1
ATOM 3073 N N . TYR B 1 186 ? -2.379 -2.639 -3.92 1 90.62 186 TYR B N 1
ATOM 3074 C CA . TYR B 1 186 ? -1.086 -2.381 -4.543 1 90.62 186 TYR B CA 1
ATOM 3075 C C . TYR B 1 186 ? -1.245 -1.542 -5.805 1 90.62 186 TYR B C 1
ATOM 3077 O O . TYR B 1 186 ? -0.566 -0.526 -5.973 1 90.62 186 TYR B O 1
ATOM 3085 N N . ARG B 1 187 ? -2.117 -1.86 -6.645 1 90.5 187 ARG B N 1
ATOM 3086 C CA . ARG B 1 187 ? -2.342 -1.156 -7.902 1 90.5 187 ARG B CA 1
ATOM 3087 C C . ARG B 1 187 ? -2.869 0.253 -7.656 1 90.5 187 ARG B C 1
ATOM 3089 O O . ARG B 1 187 ? -2.482 1.196 -8.352 1 90.5 187 ARG B O 1
ATOM 3096 N N . SER B 1 188 ? -3.664 0.405 -6.68 1 86.12 188 SER B N 1
ATOM 3097 C CA . SER B 1 188 ? -4.336 1.678 -6.441 1 86.12 188 SER B CA 1
ATOM 3098 C C . SER B 1 188 ? -3.426 2.654 -5.707 1 86.12 188 SER B C 1
ATOM 3100 O O . SER B 1 188 ? -3.553 3.871 -5.863 1 86.12 188 SER B O 1
ATOM 3102 N N . MET B 1 189 ? -2.523 2.201 -4.887 1 75.06 189 MET B N 1
ATOM 3103 C CA . MET B 1 189 ? -1.742 3.076 -4.016 1 75.06 189 MET B CA 1
ATOM 3104 C C . MET B 1 189 ? -0.408 3.436 -4.664 1 75.06 189 MET B C 1
ATOM 3106 O O . MET B 1 189 ? 0.054 4.57 -4.555 1 75.06 189 MET B O 1
ATOM 3110 N N . LEU B 1 190 ? 0.202 2.572 -5.254 1 66.75 190 LEU B N 1
ATOM 3111 C CA . LEU B 1 190 ? 1.605 2.785 -5.59 1 66.75 190 LEU B CA 1
ATOM 3112 C C . LEU B 1 190 ? 1.743 3.43 -6.965 1 66.75 190 LEU B C 1
ATOM 3114 O O . LEU B 1 190 ? 2.758 4.066 -7.258 1 66.75 190 LEU B O 1
ATOM 3118 N N . TRP B 1 191 ? 0.7 3.291 -7.695 1 63.19 191 TRP B N 1
ATOM 3119 C CA . TRP B 1 191 ? 0.912 3.777 -9.055 1 63.19 191 TRP B CA 1
ATOM 3120 C C . TRP B 1 191 ? -0.211 4.719 -9.477 1 63.19 191 TRP B C 1
ATOM 3122 O O . TRP B 1 191 ? -1.304 4.273 -9.836 1 63.19 191 TRP B O 1
ATOM 3132 N N . ASP B 1 192 ? 0.149 5.941 -9.406 1 63.84 192 ASP B N 1
ATOM 3133 C CA . ASP B 1 192 ? -0.839 6.953 -9.766 1 63.84 192 ASP B CA 1
ATOM 3134 C C . ASP B 1 192 ? -1.362 6.738 -11.18 1 63.84 192 ASP B C 1
ATOM 3136 O O . ASP B 1 192 ? -2.5 7.098 -11.492 1 63.84 192 ASP B O 1
ATOM 3140 N N . ASP B 1 193 ? -0.558 6.023 -11.922 1 69.12 193 ASP B N 1
ATOM 3141 C CA . ASP B 1 193 ? -0.932 5.922 -13.328 1 69.12 193 ASP B CA 1
ATOM 3142 C C . ASP B 1 193 ? -1.467 4.531 -13.656 1 69.12 193 ASP B C 1
ATOM 3144 O O . ASP B 1 193 ? -1.699 4.207 -14.82 1 69.12 193 ASP B O 1
ATOM 3148 N N . SER B 1 194 ? -1.679 3.844 -12.617 1 79.88 194 SER B N 1
ATOM 3149 C CA . SER B 1 194 ? -2.16 2.496 -12.898 1 79.88 194 SER B CA 1
ATOM 3150 C C . SER B 1 194 ? -3.59 2.52 -13.43 1 79.88 194 SER B C 1
ATOM 3152 O O . SER B 1 194 ? -4.391 3.371 -13.031 1 79.88 194 SER B O 1
ATOM 3154 N N . ASP B 1 195 ? -3.859 1.636 -14.289 1 86.19 195 ASP B N 1
ATOM 3155 C CA . ASP B 1 195 ? -5.188 1.547 -14.883 1 86.19 195 ASP B CA 1
ATOM 3156 C C . ASP B 1 195 ? -6.18 0.897 -13.922 1 86.19 195 ASP B C 1
ATOM 3158 O O . ASP B 1 195 ? -6.082 -0.299 -13.641 1 86.19 195 ASP B O 1
ATOM 3162 N N . LEU B 1 196 ? -7.094 1.703 -13.453 1 92.56 196 LEU B N 1
ATOM 3163 C CA . LEU B 1 196 ? -8.156 1.25 -12.562 1 92.56 196 LEU B CA 1
ATOM 3164 C C . LEU B 1 196 ? -9.523 1.391 -13.227 1 92.56 196 LEU B C 1
ATOM 3166 O O . LEU B 1 196 ? -10.555 1.19 -12.586 1 92.56 196 LEU B O 1
ATOM 3170 N N . GLU B 1 197 ? -9.484 1.681 -14.492 1 91.19 197 GLU B N 1
ATOM 3171 C CA . GLU B 1 197 ? -10.727 2.062 -15.164 1 91.19 197 GLU B CA 1
ATOM 3172 C C . GLU B 1 197 ? -11.531 0.834 -15.57 1 91.19 197 GLU B C 1
ATOM 3174 O O . GLU B 1 197 ? -12.758 0.91 -15.719 1 91.19 197 GLU B O 1
ATOM 3179 N N . ASP B 1 198 ? -10.828 -0.264 -15.773 1 94.5 198 ASP B N 1
ATOM 3180 C CA . ASP B 1 198 ? -11.523 -1.478 -16.188 1 94.5 198 ASP B CA 1
ATOM 3181 C C . ASP B 1 198 ? -12.5 -1.949 -15.117 1 94.5 198 ASP B C 1
ATOM 3183 O O . ASP B 1 198 ? -12.078 -2.416 -14.055 1 94.5 198 ASP B O 1
ATOM 3187 N N . PRO B 1 199 ? -13.797 -1.919 -15.398 1 95.06 199 PRO B N 1
ATOM 3188 C CA . PRO B 1 199 ? -14.766 -2.324 -14.375 1 95.06 199 PRO B CA 1
ATOM 3189 C C . PRO B 1 199 ? -14.703 -3.816 -14.062 1 95.06 199 PRO B C 1
ATOM 3191 O O . PRO B 1 199 ? -15.227 -4.258 -13.039 1 95.06 199 PRO B O 1
ATOM 3194 N N . ASP B 1 200 ? -14.07 -4.566 -14.93 1 97.06 200 ASP B N 1
ATOM 3195 C CA . ASP B 1 200 ? -14.008 -6.012 -14.734 1 97.06 200 ASP B CA 1
ATOM 3196 C C . ASP B 1 200 ? -12.727 -6.414 -14.016 1 97.06 200 ASP B C 1
ATOM 3198 O O . ASP B 1 200 ? -12.469 -7.602 -13.805 1 97.06 200 ASP B O 1
ATOM 3202 N N . LEU B 1 201 ? -11.969 -5.492 -13.648 1 97.5 201 LEU B N 1
ATOM 3203 C CA . LEU B 1 201 ? -10.656 -5.762 -13.055 1 97.5 201 LEU B CA 1
ATOM 3204 C C . LEU B 1 201 ? -10.797 -6.594 -11.789 1 97.5 201 LEU B C 1
ATOM 3206 O O . LEU B 1 201 ? -10.07 -7.57 -11.594 1 97.5 201 LEU B O 1
ATOM 3210 N N . ALA B 1 202 ? -11.727 -6.195 -10.945 1 98.12 202 ALA B N 1
ATOM 3211 C CA . ALA B 1 202 ? -11.938 -6.914 -9.695 1 98.12 202 ALA B CA 1
ATOM 3212 C C . ALA B 1 202 ? -12.289 -8.375 -9.945 1 98.12 202 ALA B C 1
ATOM 3214 O O . ALA B 1 202 ? -11.742 -9.273 -9.305 1 98.12 202 ALA B O 1
ATOM 3215 N N . ARG B 1 203 ? -13.195 -8.57 -10.875 1 98.19 203 ARG B N 1
ATOM 3216 C CA . ARG B 1 203 ? -13.602 -9.93 -11.234 1 98.19 203 ARG B CA 1
ATOM 3217 C C . ARG B 1 203 ? -12.414 -10.719 -11.789 1 98.19 203 ARG B C 1
ATOM 3219 O O . ARG B 1 203 ? -12.203 -11.875 -11.414 1 98.19 203 ARG B O 1
ATOM 3226 N N . LYS B 1 204 ? -11.664 -10.133 -12.648 1 98.06 204 LYS B N 1
ATOM 3227 C CA . LYS B 1 204 ? -10.492 -10.766 -13.242 1 98.06 204 LYS B CA 1
ATOM 3228 C C . LYS B 1 204 ? -9.484 -11.172 -12.164 1 98.06 204 LYS B C 1
ATOM 3230 O O . LYS B 1 204 ? -8.938 -12.273 -12.203 1 98.06 204 LYS B O 1
ATOM 3235 N N . MET B 1 205 ? -9.273 -10.312 -11.219 1 98.44 205 MET B N 1
ATOM 3236 C CA . MET B 1 205 ? -8.344 -10.602 -10.125 1 98.44 205 MET B CA 1
ATOM 3237 C C . MET B 1 205 ? -8.836 -11.781 -9.297 1 98.44 205 MET B C 1
ATOM 3239 O O . MET B 1 205 ? -8.094 -12.742 -9.07 1 98.44 205 MET B O 1
ATOM 3243 N N . ILE B 1 206 ? -10.109 -11.711 -8.898 1 98.62 206 ILE B N 1
ATOM 3244 C CA . ILE B 1 206 ? -10.656 -12.734 -8.016 1 98.62 206 ILE B CA 1
ATOM 3245 C C . ILE B 1 206 ? -10.672 -14.078 -8.742 1 98.62 206 ILE B C 1
ATOM 3247 O O . ILE B 1 206 ? -10.242 -15.094 -8.195 1 98.62 206 ILE B O 1
ATOM 3251 N N . ASP B 1 207 ? -11.102 -14.102 -9.953 1 98 207 ASP B N 1
ATOM 3252 C CA . ASP B 1 207 ? -11.172 -15.344 -10.711 1 98 207 ASP B CA 1
ATOM 3253 C C . ASP B 1 207 ? -9.773 -15.938 -10.914 1 98 207 ASP B C 1
ATOM 3255 O O . ASP B 1 207 ? -9.586 -17.141 -10.805 1 98 207 ASP B O 1
ATOM 3259 N N . SER B 1 208 ? -8.836 -15.133 -11.234 1 97.94 208 SER B N 1
ATOM 3260 C CA . SER B 1 208 ? -7.465 -15.602 -11.43 1 97.94 208 SER B CA 1
ATOM 3261 C C . SER B 1 208 ? -6.902 -16.203 -10.148 1 97.94 208 SER B C 1
ATOM 3263 O O . SER B 1 208 ? -6.211 -17.219 -10.18 1 97.94 208 SER B O 1
ATOM 3265 N N . LEU B 1 209 ? -7.191 -15.586 -9.039 1 98.44 209 LEU B N 1
ATOM 3266 C CA . LEU B 1 209 ? -6.684 -16.047 -7.75 1 98.44 209 LEU B CA 1
ATOM 3267 C C . LEU B 1 209 ? -7.348 -17.359 -7.344 1 98.44 209 LEU B C 1
ATOM 3269 O O . LEU B 1 209 ? -6.699 -18.234 -6.766 1 98.44 209 LEU B O 1
ATOM 3273 N N . LEU B 1 210 ? -8.625 -17.469 -7.641 1 97.75 210 LEU B N 1
ATOM 3274 C CA . LEU B 1 210 ? -9.32 -18.719 -7.348 1 97.75 210 LEU B CA 1
ATOM 3275 C C . LEU B 1 210 ? -8.773 -19.859 -8.195 1 97.75 210 LEU B C 1
ATOM 3277 O O . LEU B 1 210 ? -8.531 -20.953 -7.691 1 97.75 210 LEU B O 1
ATOM 3281 N N . GLU B 1 211 ? -8.547 -19.625 -9.43 1 95.94 211 GLU B N 1
ATOM 3282 C CA . GLU B 1 211 ? -8.133 -20.641 -10.391 1 95.94 211 GLU B CA 1
ATOM 3283 C C . GLU B 1 211 ? -6.672 -21.031 -10.188 1 95.94 211 GLU B C 1
ATOM 3285 O O . GLU B 1 211 ? -6.285 -22.172 -10.422 1 95.94 211 GLU B O 1
ATOM 3290 N N . GLY B 1 212 ? -5.805 -20.031 -9.797 1 97.31 212 GLY B N 1
ATOM 3291 C CA . GLY B 1 212 ? -4.367 -20.234 -9.703 1 97.31 212 GLY B CA 1
ATOM 3292 C C . GLY B 1 212 ? -3.602 -19.609 -10.859 1 97.31 212 GLY B C 1
ATOM 3293 O O . GLY B 1 212 ? -4.168 -19.375 -11.93 1 97.31 212 GLY B O 1
ATOM 3294 N N . LEU B 1 213 ? -2.344 -19.391 -10.672 1 96.88 213 LEU B N 1
ATOM 3295 C CA . LEU B 1 213 ? -1.535 -18.672 -11.648 1 96.88 213 LEU B CA 1
ATOM 3296 C C . LEU B 1 213 ? -0.627 -19.641 -12.414 1 96.88 213 LEU B C 1
ATOM 3298 O O . LEU B 1 213 ? 0.084 -19.234 -13.336 1 96.88 213 LEU B O 1
ATOM 3302 N N . ALA B 1 214 ? -0.671 -20.891 -12.031 1 94.38 214 ALA B N 1
ATOM 3303 C CA . ALA B 1 214 ? 0.047 -21.906 -12.797 1 94.38 214 ALA B CA 1
ATOM 3304 C C . ALA B 1 214 ? -0.686 -22.234 -14.102 1 94.38 214 ALA B C 1
ATOM 3306 O O . ALA B 1 214 ? -1.905 -22.078 -14.188 1 94.38 214 ALA B O 1
ATOM 3307 N N . PRO B 1 215 ? 0.032 -22.625 -15.102 1 91.75 215 PRO B N 1
ATOM 3308 C CA . PRO B 1 215 ? -0.637 -23.016 -16.344 1 91.75 215 PRO B CA 1
ATOM 3309 C C . PRO B 1 215 ? -1.586 -24.203 -16.172 1 91.75 215 PRO B C 1
ATOM 3311 O O . PRO B 1 215 ? -1.347 -25.062 -15.32 1 91.75 215 PRO B O 1
ATOM 3314 N N . SER B 1 216 ? -2.832 -24.047 -16.766 1 79.19 216 SER B N 1
ATOM 3315 C CA . SER B 1 216 ? -3.781 -25.156 -16.688 1 79.19 216 SER B CA 1
ATOM 3316 C C . SER B 1 216 ? -3.254 -26.375 -17.438 1 79.19 216 SER B C 1
ATOM 3318 O O . SER B 1 216 ? -2.537 -26.25 -18.422 1 79.19 216 SER B O 1
ATOM 3320 N N . THR B 1 217 ? -2.982 -27.516 -16.859 1 62.84 217 THR B N 1
ATOM 3321 C CA . THR B 1 217 ? -2.664 -28.75 -17.578 1 62.84 217 THR B CA 1
ATOM 3322 C C . THR B 1 217 ? -3.717 -29.047 -18.641 1 62.84 217 THR B C 1
ATOM 3324 O O . THR B 1 217 ? -4.895 -29.219 -18.312 1 62.84 217 THR B O 1
ATOM 3327 N N . SER B 1 218 ? -3.932 -28.312 -19.688 1 51.53 218 SER B N 1
ATOM 3328 C CA . SER B 1 218 ? -4.77 -28.844 -20.75 1 51.53 218 SER B CA 1
ATOM 3329 C C . SER B 1 218 ? -4.668 -30.359 -20.844 1 51.53 218 SER B C 1
ATOM 3331 O O . SER B 1 218 ? -3.564 -30.906 -20.875 1 51.53 218 SER B O 1
ATOM 3333 N N . PRO B 1 219 ? -5.691 -31.156 -20.547 1 45.28 219 PRO B N 1
ATOM 3334 C CA . PRO B 1 219 ? -5.625 -32.562 -20.906 1 45.28 219 PRO B CA 1
ATOM 3335 C C . PRO B 1 219 ? -4.965 -32.812 -22.266 1 45.28 219 PRO B C 1
ATOM 3337 O O . PRO B 1 219 ? -5.004 -31.938 -23.141 1 45.28 219 PRO B O 1
ATOM 3340 N N . ALA B 1 220 ? -3.74 -33.375 -22.297 1 40.75 220 ALA B N 1
ATOM 3341 C CA . ALA B 1 220 ? -3.307 -33.969 -23.578 1 40.75 220 ALA B CA 1
ATOM 3342 C C . ALA B 1 220 ? -4.5 -34.438 -24.391 1 40.75 220 ALA B C 1
ATOM 3344 O O . ALA B 1 220 ? -5.289 -35.25 -23.938 1 40.75 220 ALA B O 1
ATOM 3345 N N . SER B 1 221 ? -5.117 -33.562 -25.219 1 34.03 221 SER B N 1
ATOM 3346 C CA . SER B 1 221 ? -5.691 -34.344 -26.297 1 34.03 221 SER B CA 1
ATOM 3347 C C . SER B 1 221 ? -4.645 -35.25 -26.922 1 34.03 221 SER B C 1
ATOM 3349 O O . SER B 1 221 ? -3.48 -34.875 -27.047 1 34.03 221 SER B O 1
#

pLDDT: mean 80.81, std 20.89, range [25.77, 98.69]

InterPro domains:
  IPR001647 DNA-binding HTH domain, TetR-type [PF00440] (53-83)
  IPR001647 DNA-binding HTH domain, TetR-type [PS50977] (32-93)
  IPR009057 Homedomain-like superfamily [SSF46689] (28-90)
  IPR011075 Tetracyclin repressor-like, C-terminal domain [PF16859] (96-207)
  IPR036271 Tetracyclin repressor-like, C-terminal domain superfamily [SSF48498] (99-215)
  IPR050109 HTH-type, TetR-like transcriptional regulator [PTHR30055] (22-216)